Protein AF-A0A8C8DKQ1-F1 (afdb_monomer_lite)

Radius of gyration: 28.44 Å; chains: 1; bounding box: 78×58×71 Å

Foldseek 3Di:
DQDQDAADDQCNCPPVQVEAEDADANYQHADYDANSCVNPLNYAYYHDAHYAHAEADANNCPSVLNHAEDHHAHYAHAYYDANSCPNVLNHQEDAPEHYAHADDDPRNCPNPPNHQYYHHYNYNYPDHDPVVCVVHVVVVVVVVVVVVVVVVVVVVVVVVVVVVVVVVVVVVVVVVVDDDDPDDDPPPPAADADPPLPCLVPPPLQVVLVVCVQQLLLLSSLSSLSSVCNVPVLPLVSLLSNLLSCVLLQNLPNNLNSLVSSCVNPVLPLSSLLSNLLSCLVVVVLQVSLVSLLSSLCSDPLNVVVVVVVCVPNDDPPPPPDPDDDDPDDDVPDSLVVSLVSLVVSCVVPVPDDDLSSLSSNLSSCSSVVVLVSSLVSLVSSCVVVVLPLVSLQSNLLSCVSNVNLVVSLVSLVSSCVSRVSRLSSLQSNLVSCVSVLVLLSSLVSLLVSQVSNCPPDDPPDDDDDRNVSSLSSNLVSCVSVVNVVVNVCSVVVVSVVSCVVSVHDD

Organism: NCBI:txid183150

pLDDT: mean 81.91, std 19.39, range [27.23, 98.62]

InterPro domains:
  IPR001611 Leucine-rich repeat [PF13855] (41-101)
  IPR003591 Leucine-rich repeat, typical subtype [SM00369] (16-39)
  IPR003591 Leucine-rich repeat, typical subtype [SM00369] (40-63)
  IPR003591 Leucine-rich repeat, typical subtype [SM00369] (64-87)
  IPR003591 Leucine-rich repeat, typical subtype [SM00369] (88-111)
  IPR003591 Leucine-rich repeat, typical subtype [SM00369] (112-135)
  IPR011990 Tetratricopeptide-like helical domain superfamily [G3DSA:1.25.40.10] (190-507)
  IPR011990 Tetratricopeptide-like helical domain superfamily [SSF48452] (186-505)
  IPR019734 Tetratricopeptide repeat [PF13181] (237-269)
  IPR019734 Tetratricopeptide repeat [PS50005] (236-269)
  IPR019734 Tetratricopeptide repeat [PS50005] (356-389)
  IPR019734 Tetratricopeptide repeat [PS50005] (390-423)
  IPR019734 Tetratricopeptide repeat [SM00028] (236-269)
  IPR019734 Tetratricopeptide repeat [SM00028] (270-303)
  IPR019734 Tetratricopeptide repeat [SM00028] (356-389)
  IPR019734 Tetratricopeptide repeat [SM00028] (390-423)
  IPR019734 Tetratricopeptide repeat [SM00028] (424-457)
  IPR024111 PEX5/PEX5L [PTHR10130] (140-503)
  IPR032675 Leucine-rich repeat domain superfamily [G3DSA:3.80.10.10] (1-183)

Secondary structure (DSSP, 8-state):
---------TTTTTT-TT--EEE--S-------TTTTTT-TT--EEE--SS---EE-TTTTTT-TT--EEE--SS---EE-TTTTTT-TT--EEE--SS--S---GGGGTT-TT--EEE--SS--S---HHHHHH-THHHHHHHHHHHHHHHHHHHHHHHHHHHHHHHHHHHHTTTT----S---TT-------TT-TTTT-TTHHHHHHHHHHHT-HHHHHHHHHHHHHH-TT-HHHHHHHHHHHHHTT-HHHHHHHHHHHHHH-TT-HHHHHHHHHHHHHTT-HHHHHHHHHHHHHH-TTTHHHHHTTHHHH--TT----S----S-S----HHHHHHHHHHHHHHHTTTS--HHHHHHHHHHHHHHT-HHHHHHHHHHHHHH-TT-HHHHHHHHHHHHHTT-HHHHHHHHHHHHHH-TT-HHHHHHHHHHHHHTT-HHHHHHHHHHHHHHHHTT--TT-------HHHHHHHHHHHHTTT-HHHHHHHHHT-HHHHHHHTT---

Sequence (507 aa):
MNTNTTFLEVGAFEGLVNLISIEISNNPLSSIPVGVFADVSNLETLILKFNKLSGLQNGLFEGLGKLRDLQLHENKIQVIEDQVFQGLDNLEKLSLAKNNLTFVSTDWFSDLKKLKVLRIYDNQLTTIPEDLLKNFPNLEEFERAKAAVESDTEFWDKMQAEWEELARRNWLTENEQAQIPSSVSPHEKGYYFHTDNPYKDFPNAFEEGLKKSREGDLPNAVLLLEAAVLQDPNDSEAWQVLGTTQAENENEQAAIVSLQRCLELHPNNLLALMALAVSLTNTGMRHDACEALLRWLRHNPKYKNLLKSKAHLVGSPNSQRRMSCVPMGRHDSSLLPEVKELFLEAVQQNSDNVDPDLQTGLGVLYNLSGEFNKAVEAFNTALSVRPEDYLLWNRLGATLANGDRSEEAVEAYTRALELHPGFIRSRYNLGISCINLGAHREAASNFLTALSLQRKSQSHQQSHQVMSGNIWAALRIALSMMDQPELFQAANIGDLDLLMRAFNLDI

Structure (mmCIF, N/CA/C/O backbone):
data_AF-A0A8C8DKQ1-F1
#
_entry.id   AF-A0A8C8DKQ1-F1
#
loop_
_atom_site.group_PDB
_atom_site.id
_atom_site.type_symbol
_atom_site.label_atom_id
_atom_site.label_alt_id
_atom_site.label_comp_id
_atom_site.label_asym_id
_atom_site.label_entity_id
_atom_site.label_seq_id
_atom_site.pdbx_PDB_ins_code
_atom_site.Cartn_x
_atom_site.Cartn_y
_atom_site.Cartn_z
_atom_site.occupancy
_atom_site.B_iso_or_equiv
_atom_site.auth_seq_id
_atom_site.auth_comp_id
_atom_site.auth_asym_id
_atom_site.auth_atom_id
_atom_site.pdbx_PDB_model_num
ATOM 1 N N . MET A 1 1 ? -25.197 15.905 9.803 1.00 37.75 1 MET A N 1
ATOM 2 C CA . MET A 1 1 ? -25.155 16.993 8.799 1.00 37.75 1 MET A CA 1
ATOM 3 C C . MET A 1 1 ? -23.981 17.889 9.159 1.00 37.75 1 MET A C 1
ATOM 5 O O . MET A 1 1 ? -23.928 18.307 10.305 1.00 37.75 1 MET A O 1
ATOM 9 N N . ASN A 1 2 ? -23.044 18.147 8.241 1.00 48.12 2 ASN A N 1
ATOM 10 C CA . ASN A 1 2 ? -21.960 19.108 8.479 1.00 48.12 2 ASN A CA 1
ATOM 11 C C . ASN A 1 2 ? -22.524 20.519 8.340 1.00 48.12 2 ASN A C 1
ATOM 13 O O . ASN A 1 2 ? -22.577 21.080 7.246 1.00 48.12 2 ASN A O 1
ATOM 17 N N . THR A 1 3 ? -23.016 21.064 9.442 1.00 57.09 3 THR A N 1
ATOM 18 C CA . THR A 1 3 ? -23.291 22.493 9.538 1.00 57.09 3 THR A CA 1
ATOM 19 C C . THR A 1 3 ? -21.965 23.213 9.816 1.00 57.09 3 THR A C 1
ATOM 21 O O . THR A 1 3 ? -21.031 22.621 10.342 1.00 57.09 3 THR A O 1
ATOM 24 N N . ASN A 1 4 ? -21.813 24.469 9.400 1.00 76.94 4 ASN A N 1
ATOM 25 C CA . ASN A 1 4 ? -20.627 25.270 9.736 1.00 76.94 4 ASN A CA 1
ATOM 26 C C . ASN A 1 4 ? -20.908 26.114 10.993 1.00 76.94 4 ASN A C 1
ATOM 28 O O . ASN A 1 4 ? -20.607 27.305 11.034 1.00 76.94 4 ASN A O 1
ATOM 32 N N . THR A 1 5 ? -21.596 25.526 11.976 1.00 78.75 5 THR A N 1
ATOM 33 C CA . THR A 1 5 ? -22.130 26.230 13.146 1.00 78.75 5 THR A CA 1
ATOM 34 C C . THR A 1 5 ? -20.998 26.536 14.116 1.00 78.75 5 THR A C 1
ATOM 36 O O . THR A 1 5 ? -20.375 25.638 14.674 1.00 78.75 5 THR A O 1
ATOM 39 N N . THR A 1 6 ? -20.716 27.820 14.320 1.00 84.69 6 THR A N 1
ATOM 40 C CA . THR A 1 6 ? -19.614 28.289 15.176 1.00 84.69 6 THR A CA 1
ATOM 41 C C . THR A 1 6 ? -20.057 28.674 16.588 1.00 84.69 6 THR A C 1
ATOM 43 O O . THR A 1 6 ? -19.204 28.845 17.453 1.00 84.69 6 THR A O 1
ATOM 46 N N . PHE A 1 7 ? -21.360 28.850 16.826 1.00 87.12 7 PHE A N 1
ATOM 47 C CA . PHE A 1 7 ? -21.929 29.322 18.094 1.00 87.12 7 PHE A CA 1
ATOM 48 C C . PHE A 1 7 ? -23.382 28.843 18.259 1.00 87.12 7 PHE A C 1
ATOM 50 O O . PHE A 1 7 ? -24.074 28.636 17.262 1.00 87.12 7 PHE A O 1
ATOM 57 N N . LEU A 1 8 ? -23.835 28.690 19.508 1.00 88.88 8 LEU A N 1
ATOM 58 C CA . LEU A 1 8 ? -25.223 28.394 19.877 1.00 88.88 8 LEU A CA 1
ATOM 59 C C . LEU A 1 8 ? -25.785 29.549 20.706 1.00 88.88 8 LEU A C 1
ATOM 61 O O . LEU A 1 8 ? -25.181 29.930 21.703 1.00 88.88 8 LEU A O 1
ATOM 65 N N . GLU A 1 9 ? -26.939 30.084 20.317 1.00 87.38 9 GLU A N 1
ATOM 66 C CA . GLU A 1 9 ? -27.619 31.138 21.073 1.00 87.38 9 GLU A CA 1
ATOM 67 C C . GLU A 1 9 ? -28.253 30.587 22.358 1.00 87.38 9 GLU A C 1
ATOM 69 O O . GLU A 1 9 ? -28.801 29.484 22.379 1.00 87.38 9 GLU A O 1
ATOM 74 N N . VAL A 1 10 ? -28.210 31.370 23.441 1.00 86.94 10 VAL A N 1
ATOM 75 C CA . VAL A 1 10 ? -28.996 31.073 24.648 1.00 86.94 10 VAL A CA 1
ATOM 76 C C . VAL A 1 10 ? -30.474 31.107 24.258 1.00 86.94 10 VAL A C 1
ATOM 78 O O . VAL A 1 10 ? -30.926 32.089 23.677 1.00 86.94 10 VAL A O 1
ATOM 81 N N . GLY A 1 11 ? -31.205 30.026 24.537 1.00 85.31 11 GLY A N 1
ATOM 82 C CA . GLY A 1 11 ? -32.588 29.851 24.080 1.00 85.31 11 GLY A CA 1
ATOM 83 C C . GLY A 1 11 ? -32.738 29.135 22.730 1.00 85.31 11 GLY A C 1
ATOM 84 O O . GLY A 1 11 ? -33.858 28.955 22.267 1.00 85.31 11 GLY A O 1
ATOM 85 N N . ALA A 1 12 ? -31.656 28.638 22.110 1.00 88.56 12 ALA A N 1
ATOM 86 C CA . ALA A 1 12 ? -31.738 27.872 20.855 1.00 88.56 12 ALA A CA 1
ATOM 87 C C . ALA A 1 12 ? -32.673 26.642 20.922 1.00 88.56 12 ALA A C 1
ATOM 89 O O . ALA A 1 12 ? -33.146 26.172 19.887 1.00 88.56 12 ALA A O 1
ATOM 90 N N . PHE A 1 13 ? -32.944 26.132 22.127 1.00 91.06 13 PHE A N 1
ATOM 91 C CA . PHE A 1 13 ? -33.862 25.020 22.380 1.00 91.06 13 PHE A CA 1
ATOM 92 C C . PHE A 1 13 ? -35.066 25.408 23.260 1.00 91.06 13 PHE A C 1
ATOM 94 O O . PHE A 1 13 ? -35.722 24.528 23.820 1.00 91.06 13 PHE A O 1
ATOM 101 N N . GLU A 1 14 ? -35.356 26.706 23.395 1.00 90.25 14 GLU A N 1
ATOM 102 C CA . GLU A 1 14 ? -36.454 27.216 24.226 1.00 90.25 14 GLU A CA 1
ATOM 103 C C . GLU A 1 14 ? -37.801 26.609 23.801 1.00 90.25 14 GLU A C 1
ATOM 105 O O . GLU A 1 14 ? -38.122 26.496 22.613 1.00 90.25 14 GLU A O 1
ATOM 110 N N . GLY A 1 15 ? -38.587 26.156 24.778 1.00 86.31 15 GLY A N 1
ATOM 111 C CA . GLY A 1 15 ? -39.894 25.533 24.550 1.00 86.31 15 GLY A CA 1
ATOM 112 C C . GLY A 1 15 ? -39.880 24.130 23.920 1.00 86.31 15 GLY A C 1
ATOM 113 O O . GLY A 1 15 ? -40.945 23.520 23.783 1.00 86.31 15 GLY A O 1
ATOM 114 N N . LEU A 1 16 ? -38.718 23.556 23.582 1.00 89.50 16 LEU A N 1
ATOM 115 C CA . LEU A 1 16 ? -38.604 22.217 22.981 1.00 89.50 16 LEU A CA 1
ATOM 116 C C . LEU A 1 16 ? -38.654 21.085 24.023 1.00 89.50 16 LEU A C 1
ATOM 118 O O . LEU A 1 16 ? -37.882 20.127 23.983 1.00 89.50 16 LEU A O 1
ATOM 122 N N . VAL A 1 17 ? -39.627 21.156 24.931 1.00 89.94 17 VAL A N 1
ATOM 123 C CA . VAL A 1 17 ? -39.747 20.300 26.125 1.00 89.94 17 VAL A CA 1
ATOM 124 C C . VAL A 1 17 ? -39.862 18.799 25.838 1.00 89.94 17 VAL A C 1
ATOM 126 O O . VAL A 1 17 ? -39.659 17.996 26.739 1.00 89.94 17 VAL A O 1
ATOM 129 N N . ASN A 1 18 ? -40.192 18.395 24.608 1.00 91.00 18 ASN A N 1
ATOM 130 C CA . ASN A 1 18 ? -40.332 16.988 24.209 1.00 91.00 18 ASN A CA 1
ATOM 131 C C . ASN A 1 18 ? -39.084 16.418 23.512 1.00 91.00 18 ASN A C 1
ATOM 133 O O . ASN A 1 18 ? -39.130 15.283 23.037 1.00 91.00 18 ASN A O 1
ATOM 137 N N . LEU A 1 19 ? -37.992 17.182 23.396 1.00 92.94 19 LEU A N 1
ATOM 138 C CA . LEU A 1 19 ? -36.755 16.677 22.802 1.00 92.94 19 LEU A CA 1
ATOM 139 C C . LEU A 1 19 ? -36.144 15.563 23.657 1.00 92.94 19 LEU A C 1
ATOM 141 O O . LEU A 1 19 ? -35.965 15.716 24.860 1.00 92.94 19 LEU A O 1
ATOM 145 N N . ILE A 1 20 ? -35.799 14.458 22.991 1.00 95.12 20 ILE A N 1
ATOM 146 C CA . ILE A 1 20 ? -35.188 13.265 23.602 1.00 95.12 20 ILE A CA 1
ATOM 147 C C . ILE A 1 20 ? -33.710 13.147 23.215 1.00 95.12 20 ILE A C 1
ATOM 149 O O . ILE A 1 20 ? -32.901 12.672 24.006 1.00 95.12 20 ILE A O 1
ATOM 153 N N . SER A 1 21 ? -33.331 13.605 22.019 1.00 95.25 21 SER A N 1
ATOM 154 C CA . SER A 1 21 ? -31.956 13.523 21.530 1.00 95.25 21 SER A CA 1
ATOM 155 C C . SER A 1 21 ? -31.550 14.798 20.805 1.00 95.25 21 SER A C 1
ATOM 157 O O . SER A 1 21 ? -32.297 15.295 19.962 1.00 95.25 21 SER A O 1
ATOM 159 N N . ILE A 1 22 ? -30.347 15.287 21.096 1.00 94.75 22 ILE A N 1
ATOM 160 C CA . ILE A 1 22 ? -29.702 16.402 20.401 1.00 94.75 22 ILE A CA 1
ATOM 161 C C . ILE A 1 22 ? -28.334 15.918 19.923 1.00 94.75 22 ILE A C 1
ATOM 163 O O . ILE A 1 22 ? -27.538 15.416 20.715 1.00 94.75 22 ILE A O 1
ATOM 167 N N . GLU A 1 23 ? -28.058 16.082 18.630 1.00 92.81 23 GLU A N 1
ATOM 168 C CA . GLU A 1 23 ? -26.741 15.829 18.047 1.00 92.81 23 GLU A CA 1
ATOM 169 C C . GLU A 1 23 ? -26.230 17.077 17.323 1.00 92.81 23 GLU A C 1
ATOM 171 O O . GLU A 1 23 ? -26.836 17.552 16.362 1.00 92.81 23 GLU A O 1
ATOM 176 N N . ILE A 1 24 ? -25.084 17.580 17.776 1.00 90.19 24 ILE A N 1
ATOM 177 C CA . ILE A 1 24 ? -24.350 18.699 17.187 1.00 90.19 24 ILE A CA 1
ATOM 178 C C . ILE A 1 24 ? -22.909 18.223 16.991 1.00 90.19 24 ILE A C 1
ATOM 180 O O . ILE A 1 24 ? -22.025 18.533 17.783 1.00 90.19 24 ILE A O 1
ATOM 184 N N . SER A 1 25 ? -22.689 17.422 15.947 1.00 89.31 25 SER A N 1
ATOM 185 C CA . SER A 1 25 ? -21.385 16.825 15.622 1.00 89.31 25 SER A CA 1
ATOM 186 C C . SER A 1 25 ? -20.724 17.511 14.424 1.00 89.31 25 SER A C 1
ATOM 188 O O . SER A 1 25 ? -21.433 18.032 13.564 1.00 89.31 25 SER A O 1
ATOM 190 N N . ASN A 1 26 ? -19.394 17.450 14.303 1.00 87.25 26 ASN A N 1
ATOM 191 C CA . ASN A 1 26 ? -18.634 17.946 13.137 1.00 87.25 26 ASN A CA 1
ATOM 192 C C . ASN A 1 26 ? -18.815 19.448 12.860 1.00 87.25 26 ASN A C 1
ATOM 194 O O . ASN A 1 26 ? -19.015 19.865 11.717 1.00 87.25 26 ASN A O 1
ATOM 198 N N . ASN A 1 27 ? -18.760 20.265 13.909 1.00 88.25 27 ASN A N 1
ATOM 199 C CA . ASN A 1 27 ? -18.886 21.716 13.815 1.00 88.25 27 ASN A CA 1
ATOM 200 C C . ASN A 1 27 ? -17.665 22.407 14.458 1.00 88.25 27 ASN A C 1
ATOM 202 O O . ASN A 1 27 ? -17.021 21.861 15.347 1.00 88.25 27 ASN A O 1
ATOM 206 N N . PRO A 1 28 ? -17.289 23.627 14.048 1.00 89.06 28 PRO A N 1
ATOM 207 C CA . PRO A 1 28 ? -16.182 24.360 14.669 1.00 89.06 28 PRO A CA 1
ATOM 208 C C . PRO A 1 28 ? -16.562 25.031 16.010 1.00 89.06 28 PRO A C 1
ATOM 210 O O . PRO A 1 28 ? -16.029 26.098 16.315 1.00 89.06 28 PRO A O 1
ATOM 213 N N . LEU A 1 29 ? -17.464 24.443 16.806 1.00 92.25 29 LEU A N 1
ATOM 214 C CA . LEU A 1 29 ? -17.984 25.041 18.041 1.00 92.25 29 LEU A CA 1
ATOM 215 C C . LEU A 1 29 ? -16.913 25.065 19.140 1.00 92.25 29 LEU A C 1
ATOM 217 O O . LEU A 1 29 ? -16.405 24.014 19.523 1.00 92.25 29 LEU A O 1
ATOM 221 N N . SER A 1 30 ? -16.566 26.251 19.647 1.00 91.69 30 SER A N 1
ATOM 222 C CA . SER A 1 30 ? -15.499 26.427 20.649 1.00 91.69 30 SER A CA 1
ATOM 223 C C . SER A 1 30 ? -15.983 26.459 22.099 1.00 91.69 30 SER A C 1
ATOM 225 O O . SER A 1 30 ? -15.210 26.189 23.016 1.00 91.69 30 SER A O 1
ATOM 227 N N . SER A 1 31 ? -17.250 26.798 22.320 1.00 91.88 31 SER A N 1
ATOM 228 C CA . SER A 1 31 ? -17.876 26.855 23.641 1.00 91.88 31 SER A CA 1
ATOM 229 C C . SER A 1 31 ? -19.387 26.678 23.526 1.00 91.88 31 SER A C 1
ATOM 231 O O . SER A 1 31 ? -19.969 26.876 22.457 1.00 91.88 31 SER A O 1
ATOM 233 N N . ILE A 1 32 ? -20.020 26.311 24.639 1.00 93.31 32 ILE A N 1
ATOM 234 C CA . ILE A 1 32 ? -21.474 26.235 24.769 1.00 93.31 32 ILE A CA 1
ATOM 235 C C . ILE A 1 32 ? -21.874 27.159 25.919 1.00 93.31 32 ILE A C 1
ATOM 237 O O . ILE A 1 32 ? -21.304 27.025 27.004 1.00 93.31 32 ILE A O 1
ATOM 241 N N . PRO A 1 33 ? -22.802 28.105 25.710 1.00 92.75 33 PRO A N 1
ATOM 242 C CA . PRO A 1 33 ? -23.236 28.971 26.791 1.00 92.75 33 PRO A CA 1
ATOM 243 C C . PRO A 1 33 ? -24.076 28.197 27.813 1.00 92.75 33 PRO A C 1
ATOM 245 O O . PRO A 1 33 ? -24.937 27.389 27.456 1.00 92.75 33 PRO A O 1
ATOM 248 N N . VAL A 1 34 ? -23.844 28.485 29.094 1.00 93.50 34 VAL A N 1
ATOM 249 C CA . VAL A 1 34 ? -24.653 27.970 30.207 1.00 93.50 34 VAL A CA 1
ATOM 250 C C . VAL A 1 34 ? -26.121 28.361 30.009 1.00 93.50 34 VAL A C 1
ATOM 252 O O . VAL A 1 34 ? -26.429 29.467 29.564 1.00 93.50 34 VAL A O 1
ATOM 255 N N . GLY A 1 35 ? -27.031 27.432 30.310 1.00 90.88 35 GLY A N 1
ATOM 256 C CA . GLY A 1 35 ? -28.474 27.630 30.162 1.00 90.88 35 GLY A CA 1
ATOM 257 C C . GLY A 1 35 ? -29.030 27.363 28.760 1.00 90.88 35 GLY A C 1
ATOM 258 O O . GLY A 1 35 ? -30.247 27.380 28.592 1.00 90.88 35 GLY A O 1
ATOM 259 N N . VAL A 1 36 ? -28.198 27.044 27.757 1.00 94.06 36 VAL A N 1
ATOM 260 C CA . VAL A 1 36 ? -28.697 26.696 26.409 1.00 94.06 36 VAL A CA 1
ATOM 261 C C . VAL A 1 36 ? -29.655 25.495 26.422 1.00 94.06 36 VAL A C 1
ATOM 263 O O . VAL A 1 36 ? -30.541 25.409 25.578 1.00 94.06 36 VAL A O 1
ATOM 266 N N . PHE A 1 37 ? -29.508 24.595 27.399 1.00 93.75 37 PHE A N 1
ATOM 267 C CA . PHE A 1 37 ? -30.311 23.380 27.547 1.00 93.75 37 PHE A CA 1
ATOM 268 C C . PHE A 1 37 ? -31.402 23.469 28.634 1.00 93.75 37 PHE A C 1
ATOM 270 O O . PHE A 1 37 ? -31.993 22.446 28.973 1.00 93.75 37 PHE A O 1
ATOM 277 N N . ALA A 1 38 ? -31.698 24.658 29.174 1.00 88.50 38 ALA A N 1
ATOM 278 C CA . ALA A 1 38 ? -32.575 24.809 30.344 1.00 88.50 38 ALA A CA 1
ATOM 279 C C . ALA A 1 38 ? -33.992 24.218 30.160 1.00 88.50 38 ALA A C 1
ATOM 281 O O . ALA A 1 38 ? -34.545 23.631 31.089 1.00 88.50 38 ALA A O 1
ATOM 282 N N . ASP A 1 39 ? -34.558 24.307 28.951 1.00 89.06 39 ASP A N 1
ATOM 283 C CA . ASP A 1 39 ? -35.937 23.879 28.666 1.00 89.06 39 ASP A CA 1
ATOM 284 C C . ASP A 1 39 ? -36.068 22.427 28.171 1.00 89.06 39 ASP A C 1
ATOM 286 O O . ASP A 1 39 ? -37.181 21.908 28.037 1.00 89.06 39 ASP A O 1
ATOM 290 N N . VAL A 1 40 ? -34.957 21.725 27.925 1.00 93.75 40 VAL A N 1
ATOM 291 C CA . VAL A 1 40 ? -34.955 20.354 27.374 1.00 93.75 40 VAL A CA 1
ATOM 292 C C . VAL A 1 40 ? -34.790 19.290 28.463 1.00 93.75 40 VAL A C 1
ATOM 294 O O . VAL A 1 40 ? -34.020 18.343 28.342 1.00 93.75 40 VAL A O 1
ATOM 297 N N . SER A 1 41 ? -35.572 19.401 29.536 1.00 92.06 41 SER A N 1
ATOM 298 C CA . SER A 1 41 ? -35.520 18.489 30.698 1.00 92.06 41 SER A CA 1
ATOM 299 C C . SER A 1 41 ? -35.853 17.012 30.400 1.00 92.06 41 SER A C 1
ATOM 301 O O . SER A 1 41 ? -35.575 16.134 31.220 1.00 92.06 41 SER A O 1
ATOM 303 N N . ASN A 1 42 ? -36.443 16.712 29.234 1.00 94.62 42 ASN A N 1
ATOM 304 C CA . ASN A 1 42 ? -36.722 15.344 28.778 1.00 94.62 42 ASN A CA 1
ATOM 305 C C . ASN A 1 42 ? -35.594 14.703 27.954 1.00 94.62 42 ASN A C 1
ATOM 307 O O . ASN A 1 42 ? -35.753 13.565 27.510 1.00 94.62 42 ASN A O 1
ATOM 311 N N . LEU A 1 43 ? -34.473 15.401 27.767 1.00 96.88 43 LEU A N 1
ATOM 312 C CA . LEU A 1 43 ? -33.367 14.921 26.952 1.00 96.88 43 LEU A CA 1
ATOM 313 C C . LEU A 1 43 ? -32.730 13.664 27.563 1.00 96.88 43 LEU A C 1
ATOM 315 O O . LEU A 1 43 ? -32.321 13.660 28.722 1.00 96.88 43 LEU A O 1
ATOM 319 N N . GLU A 1 44 ? -32.618 12.605 26.765 1.00 97.38 44 GLU A N 1
ATOM 320 C CA . GLU A 1 44 ? -31.964 11.344 27.127 1.00 97.38 44 GLU A CA 1
ATOM 321 C C . GLU A 1 44 ? -30.590 11.191 26.458 1.00 97.38 44 GLU A C 1
ATOM 323 O O . GLU A 1 44 ? -29.735 10.468 26.970 1.00 97.38 44 GLU A O 1
ATOM 328 N N . THR A 1 45 ? -30.345 11.856 25.327 1.00 97.19 45 THR A N 1
ATOM 329 C CA . THR A 1 45 ? -29.083 11.758 24.576 1.00 97.19 45 THR A CA 1
ATOM 330 C C . THR A 1 45 ? -28.592 13.127 24.116 1.00 97.19 45 THR A C 1
ATOM 332 O O . THR A 1 45 ? -29.321 13.878 23.467 1.00 97.19 45 THR A O 1
ATOM 335 N N . LEU A 1 46 ? -27.334 13.440 24.421 1.00 97.38 46 LEU A N 1
ATOM 336 C CA . LEU A 1 46 ? -26.663 14.665 23.998 1.00 97.38 46 LEU A CA 1
ATOM 337 C C . LEU A 1 46 ? -25.306 14.324 23.381 1.00 97.38 46 LEU A C 1
ATOM 339 O O . LEU A 1 46 ? -24.387 13.863 24.059 1.00 97.38 46 LEU A O 1
ATOM 343 N N . ILE A 1 47 ? -25.181 14.564 22.080 1.00 94.50 47 ILE A N 1
ATOM 344 C CA . ILE A 1 47 ? -23.982 14.268 21.298 1.00 94.50 47 ILE A CA 1
ATOM 345 C C . ILE A 1 47 ? -23.372 15.582 20.810 1.00 94.50 47 ILE A C 1
ATOM 347 O O . ILE A 1 47 ? -23.987 16.321 20.046 1.00 94.50 47 ILE A O 1
ATOM 351 N N . LEU A 1 48 ? -22.145 15.855 21.242 1.00 94.19 48 LEU A N 1
ATOM 352 C CA . LEU A 1 48 ? -21.372 17.074 20.984 1.00 94.19 48 LEU A CA 1
ATOM 353 C C . LEU A 1 48 ? -19.960 16.745 20.452 1.00 94.19 48 LEU A C 1
ATOM 355 O O . LEU A 1 48 ? -19.010 17.508 20.645 1.00 94.19 48 LEU A O 1
ATOM 359 N N . LYS A 1 49 ? -19.799 15.589 19.799 1.00 91.75 49 LYS A N 1
ATOM 360 C CA . LYS A 1 49 ? -18.508 15.064 19.318 1.00 91.75 49 LYS A CA 1
ATOM 361 C C . LYS A 1 49 ? -17.962 15.789 18.084 1.00 91.75 49 LYS A C 1
ATOM 363 O O . LYS A 1 49 ? -18.728 16.365 17.317 1.00 91.75 49 LYS A O 1
ATOM 368 N N . PHE A 1 50 ? -16.655 15.698 17.834 1.00 87.50 50 PHE A N 1
ATOM 369 C CA . PHE A 1 50 ? -16.004 16.342 16.679 1.00 87.50 50 PHE A CA 1
ATOM 370 C C . PHE A 1 50 ? -16.265 17.858 16.631 1.00 87.50 50 PHE A C 1
ATOM 372 O O . PHE A 1 50 ? -16.659 18.409 15.599 1.00 87.50 50 PHE A O 1
ATOM 379 N N . ASN A 1 51 ? -16.086 18.526 17.774 1.00 91.88 51 ASN A N 1
ATOM 380 C CA . ASN A 1 51 ? -16.148 19.983 17.889 1.00 91.88 51 ASN A CA 1
ATOM 381 C C . ASN A 1 51 ? -14.791 20.557 18.335 1.00 91.88 51 ASN A C 1
ATOM 383 O O . ASN A 1 51 ? -13.752 19.901 18.263 1.00 91.88 51 ASN A O 1
ATOM 387 N N . LYS A 1 52 ? -14.759 21.830 18.736 1.00 93.88 52 LYS A N 1
ATOM 388 C CA . LYS A 1 52 ? -13.559 22.522 19.225 1.00 93.88 52 LYS A CA 1
ATOM 389 C C . LYS A 1 52 ? -13.733 23.019 20.663 1.00 93.88 52 LYS A C 1
ATOM 391 O O . LYS A 1 52 ? -13.079 23.994 21.032 1.00 93.88 52 LYS A O 1
ATOM 396 N N . LEU A 1 53 ? -14.603 22.382 21.452 1.00 95.88 53 LEU A N 1
ATOM 397 C CA . LEU A 1 53 ? -14.914 22.807 22.818 1.00 95.88 53 LEU A CA 1
ATOM 398 C C . LEU A 1 53 ? -13.646 22.803 23.666 1.00 95.88 53 LEU A C 1
ATOM 400 O O . LEU A 1 53 ? -12.960 21.788 23.702 1.00 95.88 53 LEU A O 1
ATOM 404 N N . SER A 1 54 ? -13.329 23.920 24.324 1.00 93.56 54 SER A N 1
ATOM 405 C CA . SER A 1 54 ? -12.104 24.056 25.127 1.00 93.56 54 SER A CA 1
ATOM 406 C C . SER A 1 54 ? -12.311 23.843 26.627 1.00 93.56 54 SER A C 1
ATOM 408 O O . SER A 1 54 ? -11.356 23.542 27.343 1.00 93.56 54 SER A O 1
ATOM 410 N N . GLY A 1 55 ? -13.542 23.978 27.117 1.00 94.12 55 GLY A N 1
ATOM 411 C CA . GLY A 1 55 ? -13.862 23.774 28.524 1.00 94.12 55 GLY A CA 1
ATOM 412 C C . GLY A 1 55 ? -15.353 23.600 28.780 1.00 94.12 55 GLY A C 1
ATOM 413 O O . GLY A 1 55 ? -16.173 23.946 27.925 1.00 94.12 55 GLY A O 1
ATOM 414 N N . LEU A 1 56 ? -15.685 23.058 29.950 1.00 95.75 56 LEU A N 1
ATOM 415 C CA . LEU A 1 56 ? -17.057 22.855 30.417 1.00 95.75 56 LEU A CA 1
ATOM 416 C C . LEU A 1 56 ? -17.273 23.652 31.707 1.00 95.75 56 LEU A C 1
ATOM 418 O O . LEU A 1 56 ? -16.537 23.467 32.675 1.00 95.75 56 LEU A O 1
ATOM 422 N N . GLN A 1 57 ? -18.267 24.538 31.692 1.00 94.06 57 GLN A N 1
ATOM 423 C CA . GLN A 1 57 ? -18.592 25.439 32.801 1.00 94.06 57 GLN A CA 1
ATOM 424 C C . GLN A 1 57 ? -19.638 24.825 33.731 1.00 94.06 57 GLN A C 1
ATOM 426 O O . GLN A 1 57 ? -20.504 24.074 33.276 1.00 94.06 57 GLN A O 1
ATOM 431 N N . ASN A 1 58 ? -19.603 25.186 35.011 1.00 93.19 58 ASN A N 1
ATOM 432 C CA . ASN A 1 58 ? -20.628 24.789 35.967 1.00 93.19 58 ASN A CA 1
ATOM 433 C C . ASN A 1 58 ? -22.024 25.270 35.512 1.00 93.19 58 ASN A C 1
ATOM 435 O O . ASN A 1 58 ? -22.176 26.356 34.951 1.00 93.19 58 ASN A O 1
ATOM 439 N N . GLY A 1 59 ? -23.044 24.437 35.718 1.00 91.50 59 GLY A N 1
ATOM 440 C CA . GLY A 1 59 ? -24.421 24.690 35.281 1.00 91.50 59 GLY A CA 1
ATOM 441 C C . GLY A 1 59 ? -24.692 24.418 33.795 1.00 91.50 59 GLY A C 1
ATOM 442 O O . GLY A 1 59 ? -25.831 24.542 33.348 1.00 91.50 59 GLY A O 1
ATOM 443 N N . LEU A 1 60 ? -23.692 24.010 33.001 1.00 94.69 60 LEU A N 1
ATOM 444 C CA . LEU A 1 60 ? -23.877 23.751 31.566 1.00 94.69 60 LEU A CA 1
ATOM 445 C C . LEU A 1 60 ? -24.951 22.687 31.274 1.00 94.69 60 LEU A C 1
ATOM 447 O O . LEU A 1 60 ? -25.704 22.822 30.310 1.00 94.69 60 LEU A O 1
ATOM 451 N N . PHE A 1 61 ? -25.025 21.647 32.103 1.00 95.31 61 PHE A N 1
ATOM 452 C CA . PHE A 1 61 ? -25.980 20.542 31.967 1.00 95.31 61 PHE A CA 1
ATOM 453 C C . PHE A 1 61 ? -27.110 20.601 33.008 1.00 95.31 61 PHE A C 1
ATOM 455 O O . PHE A 1 61 ? -27.778 19.596 33.262 1.00 95.31 61 PHE A O 1
ATOM 462 N N . GLU A 1 62 ? -27.329 21.767 33.621 1.00 92.44 62 GLU A N 1
ATOM 463 C CA . GLU A 1 62 ? -28.366 21.950 34.634 1.00 92.44 62 GLU A CA 1
ATOM 464 C C . GLU A 1 62 ? -29.760 21.629 34.066 1.00 92.44 62 GLU A C 1
ATOM 466 O O . GLU A 1 62 ? -30.100 21.989 32.939 1.00 92.44 62 GLU A O 1
ATOM 471 N N . GLY A 1 63 ? -30.571 20.906 34.844 1.00 89.94 63 GLY A N 1
ATOM 472 C CA . GLY A 1 63 ? -31.922 20.496 34.448 1.00 89.94 63 GLY A CA 1
ATOM 473 C C . GLY A 1 63 ? -32.000 19.216 33.603 1.00 89.94 63 GLY A C 1
ATOM 474 O O . GLY A 1 63 ? -33.097 18.684 33.419 1.00 89.94 63 GLY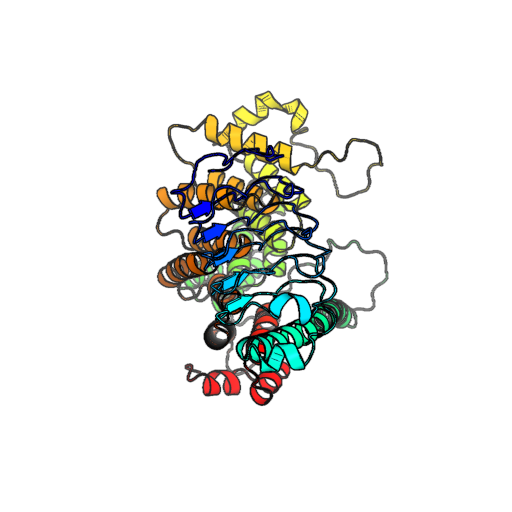 A O 1
ATOM 475 N N . LEU A 1 64 ? -30.870 18.649 33.159 1.00 94.94 64 LEU A N 1
ATOM 476 C CA . LEU A 1 64 ? -30.821 17.435 32.327 1.00 94.94 64 LEU A CA 1
ATOM 477 C C . LEU A 1 64 ? -30.880 16.123 33.130 1.00 94.94 64 LEU A C 1
ATOM 479 O O . LEU A 1 64 ? -30.201 15.145 32.821 1.00 94.94 64 LEU A O 1
ATOM 483 N N . GLY A 1 65 ? -31.738 16.057 34.148 1.00 92.75 65 GLY A N 1
ATOM 484 C CA . GLY A 1 65 ? -31.807 14.910 35.062 1.00 92.75 65 GLY A CA 1
ATOM 485 C C . GLY A 1 65 ? -32.221 13.578 34.416 1.00 92.75 65 GLY A C 1
ATOM 486 O O . GLY A 1 65 ? -32.066 12.531 35.041 1.00 92.75 65 GLY A O 1
ATOM 487 N N . LYS A 1 66 ? -32.749 13.577 33.182 1.00 95.88 66 LYS A N 1
ATOM 488 C CA . LYS A 1 66 ? -33.099 12.359 32.421 1.00 95.88 66 LYS A CA 1
ATOM 489 C C . LYS A 1 66 ? -32.010 11.886 31.455 1.00 95.88 66 LYS A C 1
ATOM 491 O O . LYS A 1 66 ? -32.181 10.827 30.848 1.00 95.88 66 LYS A O 1
ATOM 496 N N . LEU A 1 67 ? -30.908 12.625 31.335 1.00 97.62 67 LEU A N 1
ATOM 497 C CA . LEU A 1 67 ? -29.844 12.326 30.386 1.00 97.62 67 LEU A CA 1
ATOM 498 C C . LEU A 1 67 ? -29.203 10.971 30.697 1.00 97.62 67 LEU A C 1
ATOM 500 O O . LEU A 1 67 ? -28.880 10.685 31.847 1.00 97.62 67 LEU A O 1
ATOM 504 N N . ARG A 1 68 ? -29.025 10.138 29.666 1.00 96.50 68 ARG A N 1
ATOM 505 C CA . ARG A 1 68 ? -28.443 8.789 29.755 1.00 96.50 68 ARG A CA 1
ATOM 506 C C . ARG A 1 68 ? -27.137 8.652 28.984 1.00 96.50 68 ARG A C 1
ATOM 508 O O . ARG A 1 68 ? -26.281 7.882 29.412 1.00 96.50 68 ARG A O 1
ATOM 515 N N . ASP A 1 69 ? -26.978 9.367 27.873 1.00 96.06 69 ASP A N 1
ATOM 516 C CA . ASP A 1 69 ? -25.782 9.311 27.026 1.00 96.06 69 ASP A CA 1
ATOM 517 C C . ASP A 1 69 ? -25.279 10.724 26.714 1.00 96.06 69 ASP A C 1
ATOM 519 O O . ASP A 1 69 ? -25.994 11.524 26.103 1.00 96.06 69 ASP A O 1
ATOM 523 N N . LEU A 1 70 ? -24.056 11.023 27.155 1.00 97.62 70 LEU A N 1
ATOM 524 C CA . LEU A 1 70 ? -23.362 12.282 26.910 1.00 97.62 70 LEU A CA 1
ATOM 525 C C . LEU A 1 70 ? -22.041 12.019 26.179 1.00 97.62 70 LEU A C 1
ATOM 527 O O . LEU A 1 70 ? -21.097 11.449 26.737 1.00 97.62 70 LEU A O 1
ATOM 531 N N . GLN A 1 71 ? -21.956 12.472 24.927 1.00 95.12 71 GLN A N 1
ATOM 532 C CA . GLN A 1 71 ? -20.786 12.269 24.068 1.00 95.12 71 GLN A CA 1
ATOM 533 C C . GLN A 1 71 ? -20.074 13.588 23.782 1.00 95.12 71 GLN A C 1
ATOM 535 O O . GLN A 1 71 ? -20.556 14.411 23.012 1.00 95.12 71 GLN A O 1
ATOM 540 N N . LEU A 1 72 ? -18.893 13.759 24.368 1.00 96.62 72 LEU A N 1
ATOM 541 C CA . LEU A 1 72 ? -18.031 14.940 24.256 1.00 96.62 72 LEU A CA 1
ATOM 542 C C . LEU A 1 72 ? -16.662 14.600 23.641 1.00 96.62 72 LEU A C 1
ATOM 544 O O . LEU A 1 72 ? -15.727 15.396 23.717 1.00 96.62 72 LEU A O 1
ATOM 548 N N . HIS A 1 73 ? -16.519 13.416 23.043 1.00 90.00 73 HIS A N 1
ATOM 549 C CA . HIS A 1 73 ? -15.241 12.967 22.498 1.00 90.00 73 HIS A CA 1
ATOM 550 C C . HIS A 1 73 ? -14.818 13.744 21.243 1.00 90.00 73 HIS A C 1
ATOM 552 O O . HIS A 1 73 ? -15.667 14.337 20.576 1.00 90.00 73 HIS A O 1
ATOM 558 N N . GLU A 1 74 ? -13.528 13.699 20.893 1.00 89.12 74 GLU A N 1
ATOM 559 C CA . GLU A 1 74 ? -12.971 14.410 19.723 1.00 89.12 74 GLU A CA 1
ATOM 560 C C . GLU A 1 74 ? -13.251 15.924 19.816 1.00 89.12 74 GLU A C 1
ATOM 562 O O . GLU A 1 74 ? -13.903 16.531 18.964 1.00 89.12 74 GLU A O 1
ATOM 567 N N . ASN A 1 75 ? -12.815 16.524 20.924 1.00 94.19 75 ASN A N 1
ATOM 568 C CA . ASN A 1 75 ? -12.915 17.955 21.215 1.00 94.19 75 ASN A CA 1
ATOM 569 C C . ASN A 1 75 ? -11.547 18.484 21.687 1.00 94.19 75 ASN A C 1
ATOM 571 O O . ASN A 1 75 ? -10.518 17.838 21.504 1.00 94.19 75 ASN A O 1
ATOM 575 N N . LYS A 1 76 ? -11.493 19.695 22.253 1.00 95.62 76 LYS A N 1
ATOM 576 C CA . LYS A 1 76 ? -10.260 20.304 22.781 1.00 95.62 76 LYS A CA 1
ATOM 577 C C . LYS A 1 76 ? -10.363 20.619 24.273 1.00 95.62 76 LYS A C 1
ATOM 579 O O . LYS A 1 76 ? -9.717 21.562 24.730 1.00 95.62 76 LYS A O 1
ATOM 584 N N . ILE A 1 77 ? -11.188 19.878 25.014 1.00 96.62 77 ILE A N 1
ATOM 585 C CA . ILE A 1 77 ? -11.532 20.203 26.400 1.00 96.62 77 ILE A CA 1
ATOM 586 C C . ILE A 1 77 ? -10.276 20.049 27.251 1.00 96.62 77 ILE A C 1
ATOM 588 O O . ILE A 1 77 ? -9.697 18.969 27.308 1.00 96.62 77 ILE A O 1
ATOM 592 N N . GLN A 1 78 ? -9.854 21.142 27.878 1.00 93.38 78 GLN A N 1
ATOM 593 C CA . GLN A 1 78 ? -8.706 21.197 28.786 1.00 93.38 78 GLN A CA 1
ATOM 594 C C . GLN A 1 78 ? -9.149 21.349 30.238 1.00 93.38 78 GLN A C 1
ATOM 596 O O . GLN A 1 78 ? -8.517 20.806 31.139 1.00 93.38 78 GLN A O 1
ATOM 601 N N . VAL A 1 79 ? -10.233 22.097 30.459 1.00 91.69 79 VAL A N 1
ATOM 602 C CA . VAL A 1 79 ? -10.712 22.468 31.792 1.00 91.69 79 VAL A CA 1
ATOM 603 C C . VAL A 1 79 ? -12.168 22.057 31.946 1.00 91.69 79 VAL A C 1
ATOM 605 O O . VAL A 1 79 ? -13.020 22.430 31.139 1.00 91.69 79 VAL A O 1
ATOM 608 N N . ILE A 1 80 ? -12.447 21.303 33.003 1.00 94.69 80 ILE A N 1
ATOM 609 C CA . ILE A 1 80 ? -13.795 20.976 33.451 1.00 94.69 80 ILE A CA 1
ATOM 610 C C . ILE A 1 80 ? -13.955 21.585 34.843 1.00 94.69 80 ILE A C 1
ATOM 612 O O . ILE A 1 80 ? -13.182 21.259 35.743 1.00 94.69 80 ILE A O 1
ATOM 616 N N . GLU A 1 81 ? -14.907 22.503 34.999 1.00 92.81 81 GLU A N 1
ATOM 617 C CA . GLU A 1 81 ? -15.216 23.099 36.300 1.00 92.81 81 GLU A CA 1
ATOM 618 C C . GLU A 1 81 ? -15.873 22.077 37.238 1.00 92.81 81 GLU A C 1
ATOM 620 O O . GLU A 1 81 ? -16.574 21.155 36.807 1.00 92.81 81 GLU A O 1
ATOM 625 N N . ASP A 1 82 ? -15.662 22.257 38.542 1.00 87.56 82 ASP A N 1
ATOM 626 C CA . ASP A 1 82 ? -16.296 21.418 39.553 1.00 87.56 82 ASP A CA 1
ATOM 627 C C . ASP A 1 82 ? -17.823 21.505 39.444 1.00 87.56 82 ASP A C 1
ATOM 629 O O . ASP A 1 82 ? -18.385 22.547 39.107 1.00 87.56 82 ASP A O 1
ATOM 633 N N . GLN A 1 83 ? -18.495 20.390 39.742 1.00 89.69 83 GLN A N 1
ATOM 634 C CA . GLN A 1 83 ? -19.958 20.263 39.697 1.00 89.69 83 GLN A CA 1
ATOM 635 C C . GLN A 1 83 ? -20.593 20.398 38.302 1.00 89.69 83 GLN A C 1
ATOM 637 O O . GLN A 1 83 ? -21.815 20.397 38.196 1.00 89.69 83 GLN A O 1
ATOM 642 N N . VAL A 1 84 ? -19.822 20.400 37.206 1.00 94.19 84 VAL A N 1
ATOM 643 C CA . VAL A 1 84 ? -20.414 20.502 35.857 1.00 94.19 84 VAL A CA 1
ATOM 644 C C . VAL A 1 84 ? -21.443 19.407 35.536 1.00 94.19 84 VAL A C 1
ATOM 646 O O . VAL A 1 84 ? -22.398 19.649 34.802 1.00 94.19 84 VAL A O 1
ATOM 649 N N . PHE A 1 85 ? -21.260 18.202 36.085 1.00 94.75 85 PHE A N 1
ATOM 650 C CA . PHE A 1 85 ? -22.142 17.048 35.879 1.00 94.75 85 PHE A CA 1
ATOM 651 C C . PHE A 1 85 ? -23.144 16.861 37.029 1.00 94.75 85 PHE A C 1
ATOM 653 O O . PHE A 1 85 ? -23.773 15.806 37.138 1.00 94.75 85 PHE A O 1
ATOM 660 N N . GLN A 1 86 ? -23.287 17.863 37.899 1.00 92.50 86 GLN A N 1
ATOM 661 C CA . GLN A 1 86 ? -24.209 17.821 39.026 1.00 92.50 86 GLN A CA 1
ATOM 662 C C . GLN A 1 86 ? -25.651 17.606 38.546 1.00 92.50 86 GLN A C 1
ATOM 664 O O . GLN A 1 86 ? -26.110 18.218 37.582 1.00 92.50 86 GLN A O 1
ATOM 669 N N . GLY A 1 87 ? -26.374 16.719 39.233 1.00 90.25 87 GLY A N 1
ATOM 670 C CA . GLY A 1 87 ? -27.774 16.402 38.922 1.00 90.25 87 GLY A CA 1
ATOM 671 C C . GLY A 1 87 ? -27.991 15.461 37.729 1.00 90.25 87 GLY A C 1
ATOM 672 O O . GLY A 1 87 ? -29.139 15.180 37.378 1.00 90.25 87 GLY A O 1
ATOM 673 N N . LEU A 1 88 ? -26.930 14.922 37.117 1.00 94.81 88 LEU A N 1
ATOM 674 C CA . LEU A 1 88 ? -27.020 13.905 36.059 1.00 94.81 88 LEU A CA 1
ATOM 675 C C . LEU A 1 88 ? -27.147 12.474 36.629 1.00 94.81 88 LEU A C 1
ATOM 677 O O . LEU A 1 88 ? -26.474 11.545 36.182 1.00 94.81 88 LEU A O 1
ATOM 681 N N . ASP A 1 89 ? -28.042 12.265 37.603 1.00 91.38 89 ASP A N 1
ATOM 682 C CA . ASP A 1 89 ? -28.187 10.993 38.341 1.00 91.38 89 ASP A CA 1
ATOM 683 C C . ASP A 1 89 ? -28.544 9.779 37.453 1.00 91.38 89 ASP A C 1
ATOM 685 O O . ASP A 1 89 ? -28.384 8.625 37.865 1.00 91.38 89 ASP A O 1
ATOM 689 N N . ASN A 1 90 ? -29.080 10.018 36.250 1.00 94.88 90 ASN A N 1
ATOM 690 C CA . ASN A 1 90 ? -29.482 8.973 35.303 1.00 94.88 90 ASN A CA 1
ATOM 691 C C . ASN A 1 90 ? -28.461 8.686 34.197 1.00 94.88 90 ASN A C 1
ATOM 693 O O . ASN A 1 90 ? -28.729 7.820 33.358 1.00 94.88 90 ASN A O 1
ATOM 697 N N . LEU A 1 91 ? -27.308 9.360 34.201 1.00 96.56 91 LEU A N 1
ATOM 698 C CA . LEU A 1 91 ? -26.313 9.198 33.151 1.00 96.56 91 LEU A CA 1
ATOM 699 C C . LEU A 1 91 ? -25.725 7.786 33.188 1.00 96.56 91 LEU A C 1
ATOM 701 O O . LEU A 1 91 ? -25.198 7.351 34.207 1.00 96.56 91 LEU A O 1
ATOM 705 N N . GLU A 1 92 ? -25.811 7.069 32.069 1.00 92.06 92 GLU A N 1
ATOM 706 C CA . GLU A 1 92 ? -25.282 5.711 31.925 1.00 92.06 92 GLU A CA 1
ATOM 707 C C . GLU A 1 92 ? -23.969 5.685 31.141 1.00 92.06 92 GLU A C 1
ATOM 709 O O . GLU A 1 92 ? -23.131 4.807 31.366 1.00 92.06 92 GLU A O 1
ATOM 714 N N . LYS A 1 93 ? -23.787 6.633 30.217 1.00 90.50 93 LYS A N 1
ATOM 715 C CA . LYS A 1 93 ? -22.623 6.726 29.337 1.00 90.50 93 LYS A CA 1
ATOM 716 C C . LYS A 1 93 ? -22.095 8.154 29.295 1.00 90.50 93 LYS A C 1
ATOM 718 O O . LYS A 1 93 ? -22.836 9.083 28.981 1.00 90.50 93 LYS A O 1
ATOM 723 N N . LEU A 1 94 ? -20.801 8.298 29.553 1.00 94.44 94 LEU A N 1
ATOM 724 C CA . LEU A 1 94 ? -20.067 9.551 29.443 1.00 94.44 94 LEU A CA 1
ATOM 725 C C . LEU A 1 94 ? -18.795 9.317 28.634 1.00 94.44 94 LEU A C 1
ATOM 727 O O . LEU A 1 94 ? -17.975 8.461 28.974 1.00 94.44 94 LEU A O 1
ATOM 731 N N . SER A 1 95 ? -18.621 10.081 27.560 1.00 90.06 95 SER A N 1
ATOM 732 C CA . SER A 1 95 ? -17.426 10.010 26.723 1.00 90.06 95 SER A CA 1
ATOM 733 C C . SER A 1 95 ? -16.713 11.352 26.664 1.00 90.06 95 SER A C 1
ATOM 735 O O . SER A 1 95 ? -17.185 12.265 25.999 1.00 90.06 95 SER A O 1
ATOM 737 N N . LEU A 1 96 ? -15.550 11.433 27.300 1.00 92.50 96 LEU A N 1
ATOM 738 C CA . LEU A 1 96 ? -14.596 12.546 27.274 1.00 92.50 96 LEU A CA 1
ATOM 739 C C . LEU A 1 96 ? -13.296 12.172 26.532 1.00 92.50 96 LEU A C 1
ATOM 741 O O . LEU A 1 96 ? -12.315 12.907 26.591 1.00 92.50 96 LEU A O 1
ATOM 745 N N . ALA A 1 97 ? -13.267 11.029 25.844 1.00 82.50 97 ALA A N 1
ATOM 746 C CA . ALA A 1 97 ? -12.093 10.555 25.116 1.00 82.50 97 ALA A CA 1
ATOM 747 C C . ALA A 1 97 ? -11.618 11.532 24.021 1.00 82.50 97 ALA A C 1
ATOM 749 O O . ALA A 1 97 ? -12.432 12.288 23.489 1.00 82.50 97 ALA A O 1
ATOM 750 N N . LYS A 1 98 ? -10.336 11.495 23.641 1.00 83.75 98 LYS A N 1
ATOM 751 C CA . LYS A 1 98 ? -9.753 12.357 22.596 1.00 83.75 98 LYS A CA 1
ATOM 752 C C . LYS A 1 98 ? -9.999 13.845 22.865 1.00 83.75 98 LYS A C 1
ATOM 754 O O . LYS A 1 98 ? -10.627 14.550 22.073 1.00 83.75 98 LYS A O 1
ATOM 759 N N . ASN A 1 99 ? -9.568 14.286 24.041 1.00 91.19 99 ASN A N 1
ATOM 760 C CA . ASN A 1 99 ? -9.594 15.676 24.499 1.00 91.19 99 ASN A CA 1
ATOM 761 C C . ASN A 1 99 ? -8.199 16.055 25.034 1.00 91.19 99 ASN A C 1
ATOM 763 O O . ASN A 1 99 ? -7.240 15.306 24.880 1.00 91.19 99 ASN A O 1
ATOM 767 N N . ASN A 1 100 ? -8.056 17.229 25.648 1.00 91.69 100 ASN A N 1
ATOM 768 C CA . ASN A 1 100 ? -6.781 17.724 26.173 1.00 91.69 100 ASN A CA 1
ATOM 769 C C . ASN A 1 100 ? -6.793 17.822 27.709 1.00 91.69 100 ASN A C 1
ATOM 771 O O . ASN A 1 100 ? -6.184 18.733 28.272 1.00 91.69 100 ASN A O 1
ATOM 775 N N . LEU A 1 101 ? -7.516 16.930 28.396 1.00 90.38 101 LEU A N 1
ATOM 776 C CA . LEU A 1 101 ? -7.562 16.920 29.858 1.00 90.38 101 LEU A CA 1
ATOM 777 C C . LEU A 1 101 ? -6.192 16.532 30.410 1.00 90.38 101 LEU A C 1
ATOM 779 O O . LEU A 1 101 ? -5.612 15.547 29.962 1.00 90.38 101 LEU A O 1
ATOM 783 N N . THR A 1 102 ? -5.696 17.278 31.394 1.00 87.38 102 THR A N 1
ATOM 784 C CA . THR A 1 102 ? -4.407 17.005 32.056 1.00 87.38 102 THR A CA 1
ATOM 785 C C . THR A 1 102 ? -4.559 16.277 33.389 1.00 87.38 102 THR A C 1
ATOM 787 O O . THR A 1 102 ? -3.625 15.631 33.859 1.00 87.38 102 THR A O 1
ATOM 790 N N . PHE A 1 103 ? -5.745 16.347 33.992 1.00 87.12 103 PHE A N 1
ATOM 791 C CA . PHE A 1 103 ? -6.108 15.629 35.208 1.00 87.12 103 PHE A CA 1
ATOM 792 C C . PHE A 1 103 ? -7.584 15.227 35.167 1.00 87.12 103 PHE A C 1
ATOM 794 O O . PHE A 1 103 ? -8.365 15.742 34.362 1.00 87.12 103 PHE A O 1
ATOM 801 N N . VAL A 1 104 ? -7.964 14.321 36.066 1.00 87.94 104 VAL A N 1
ATOM 802 C CA . VAL A 1 104 ? -9.358 13.958 36.322 1.00 87.94 104 VAL A CA 1
ATOM 803 C C . VAL A 1 104 ? -9.643 14.109 37.810 1.00 87.94 104 VAL A C 1
ATOM 805 O O . VAL A 1 104 ? -8.896 13.580 38.631 1.00 87.94 104 VAL A O 1
ATOM 808 N N . SER A 1 105 ? -10.723 14.810 38.160 1.00 87.50 105 SER A N 1
ATOM 809 C CA . SER A 1 105 ? -11.206 14.889 39.544 1.00 87.50 105 SER A CA 1
ATOM 810 C C . SER A 1 105 ? -12.281 13.837 39.806 1.00 87.50 105 SER A C 1
ATOM 812 O O . SER A 1 105 ? -13.197 13.662 39.003 1.00 87.50 105 SER A O 1
ATOM 814 N N . THR A 1 106 ? -12.211 13.157 40.951 1.00 84.00 106 THR A N 1
ATOM 815 C CA . THR A 1 106 ? -13.262 12.231 41.407 1.00 84.00 106 THR A CA 1
ATOM 816 C C . THR A 1 106 ? -14.586 12.942 41.673 1.00 84.00 106 THR A C 1
ATOM 818 O O . THR A 1 106 ? -15.649 12.341 41.510 1.00 84.00 106 THR A O 1
ATOM 821 N N . ASP A 1 107 ? -14.535 14.226 42.027 1.00 85.62 107 ASP A N 1
ATOM 822 C CA . ASP A 1 107 ? -15.712 15.008 42.410 1.00 85.62 107 ASP A CA 1
ATOM 823 C C . ASP A 1 107 ? -16.667 15.233 41.235 1.00 85.62 107 ASP A C 1
ATOM 825 O O . ASP A 1 107 ? -17.881 15.320 41.434 1.00 85.62 107 ASP A O 1
ATOM 829 N N . TRP A 1 108 ? -16.144 15.230 40.003 1.00 88.88 108 TRP A N 1
ATOM 830 C CA . TRP A 1 108 ? -16.938 15.337 38.777 1.00 88.88 108 TRP A CA 1
ATOM 831 C C . TRP A 1 108 ? -17.973 14.218 38.641 1.00 88.88 108 TRP A C 1
ATOM 833 O O . TRP A 1 108 ? -19.022 14.423 38.039 1.00 88.88 108 TRP A O 1
ATOM 843 N N . PHE A 1 109 ? -17.690 13.036 39.193 1.00 87.62 109 PHE A N 1
ATOM 844 C CA . PHE A 1 109 ? -18.517 11.840 39.011 1.00 87.62 109 PHE A CA 1
ATOM 845 C C . PHE A 1 109 ? -19.340 11.483 40.254 1.00 87.62 109 PHE A C 1
ATOM 847 O O . PHE A 1 109 ? -20.023 10.461 40.254 1.00 87.62 109 PHE A O 1
ATOM 854 N N . SER A 1 110 ? -19.291 12.308 41.303 1.00 84.50 110 SER A N 1
ATOM 855 C CA . SER A 1 110 ? -19.914 12.038 42.608 1.00 84.50 110 SER A CA 1
ATOM 856 C C . SER A 1 110 ? -21.425 11.754 42.531 1.00 84.50 110 SER A C 1
ATOM 858 O O . SER A 1 110 ? -21.923 10.860 43.218 1.00 84.50 110 SER A O 1
ATOM 860 N N . ASP A 1 111 ? -22.143 12.444 41.642 1.00 84.50 111 ASP A N 1
ATOM 861 C CA . ASP A 1 111 ? -23.586 12.264 41.431 1.00 84.50 111 ASP A CA 1
ATOM 862 C C . ASP A 1 111 ? -23.941 11.195 40.377 1.00 84.50 111 ASP A C 1
ATOM 864 O O . ASP A 1 111 ? -25.100 10.785 40.271 1.00 84.50 111 ASP A O 1
ATOM 868 N N . LEU A 1 112 ? -22.965 10.671 39.624 1.00 89.88 112 LEU A N 1
ATOM 869 C CA . LEU A 1 112 ? -23.183 9.782 38.472 1.00 89.88 112 LEU A CA 1
ATOM 870 C C . LEU A 1 112 ? -23.390 8.311 38.869 1.00 89.88 112 LEU A C 1
ATOM 872 O O . LEU A 1 112 ? -22.734 7.394 38.374 1.00 89.88 112 LEU A O 1
ATOM 876 N N . LYS A 1 113 ? -24.353 8.065 39.757 1.00 85.94 113 LYS A N 1
ATOM 877 C CA . LYS A 1 113 ? -24.601 6.762 40.406 1.00 85.94 113 LYS A CA 1
ATOM 878 C C . LYS A 1 113 ? -25.000 5.635 39.448 1.00 85.94 113 LYS A C 1
ATOM 880 O O . LYS A 1 113 ? -24.927 4.467 39.823 1.00 85.94 113 LYS A O 1
ATOM 885 N N . LYS A 1 114 ? -25.478 5.965 38.243 1.00 90.75 114 LYS A N 1
ATOM 886 C CA . LYS A 1 114 ? -25.893 4.995 37.214 1.00 90.75 114 LYS A CA 1
ATOM 887 C C . LYS A 1 114 ? -24.895 4.851 36.069 1.00 90.75 114 LYS A C 1
ATOM 889 O O . LYS A 1 114 ? -25.195 4.134 35.111 1.00 90.75 114 LYS A O 1
ATOM 894 N N . LEU A 1 115 ? -23.732 5.496 36.157 1.00 88.62 115 LEU A N 1
ATOM 895 C CA . LEU A 1 115 ? -22.752 5.481 35.083 1.00 88.62 115 LEU A CA 1
ATOM 896 C C . LEU A 1 115 ? -22.164 4.077 34.927 1.00 88.62 115 LEU A C 1
ATOM 898 O O . LEU A 1 115 ? -21.586 3.514 35.850 1.00 88.62 115 LEU A O 1
ATOM 902 N N . LYS A 1 116 ? -22.343 3.501 33.738 1.00 83.94 116 LYS A N 1
ATOM 903 C CA . LYS A 1 116 ? -21.859 2.163 33.363 1.00 83.94 116 LYS A CA 1
ATOM 904 C C . LYS A 1 116 ? -20.631 2.248 32.467 1.00 83.94 116 LYS A C 1
ATOM 906 O O . LYS A 1 116 ? -19.809 1.339 32.456 1.00 83.94 116 LYS A O 1
ATOM 911 N N . VAL A 1 117 ? -20.540 3.312 31.671 1.00 81.69 117 VAL A N 1
ATOM 912 C CA . VAL A 1 117 ? -19.482 3.502 30.680 1.00 81.69 117 VAL A CA 1
ATOM 913 C C . VAL A 1 117 ? -18.894 4.894 30.838 1.00 81.69 117 VAL A C 1
ATOM 915 O O . VAL A 1 117 ? -19.575 5.889 30.598 1.00 81.69 117 VAL A O 1
ATOM 918 N N . LEU A 1 118 ? -17.611 4.944 31.178 1.00 87.19 118 LEU A N 1
ATOM 919 C CA . LEU A 1 118 ? -16.812 6.159 31.197 1.00 87.19 118 LEU A CA 1
ATOM 920 C C . LEU A 1 118 ? -15.644 5.983 30.226 1.00 87.19 118 LEU A C 1
ATOM 922 O O . LEU A 1 118 ? -14.839 5.069 30.384 1.00 87.19 118 LEU A O 1
ATOM 926 N N . ARG A 1 119 ? -15.569 6.832 29.200 1.00 80.94 119 ARG A N 1
ATOM 927 C CA . ARG A 1 119 ? -14.460 6.846 28.233 1.00 80.94 119 ARG A CA 1
ATOM 928 C C . ARG A 1 119 ? -13.663 8.127 28.396 1.00 80.94 119 ARG A C 1
ATOM 930 O O . ARG A 1 119 ? -14.198 9.199 28.138 1.00 80.94 119 ARG A O 1
ATOM 937 N N . ILE A 1 120 ? -12.399 8.009 28.781 1.00 85.75 120 ILE A N 1
ATOM 938 C CA . ILE A 1 120 ? -11.485 9.143 29.010 1.00 85.75 120 ILE A CA 1
ATOM 939 C C . ILE A 1 120 ? -10.134 8.967 28.295 1.00 85.75 120 ILE A C 1
ATOM 941 O O . ILE A 1 120 ? -9.202 9.720 28.553 1.00 85.75 120 ILE A O 1
ATOM 945 N N . TYR A 1 121 ? -10.034 7.997 27.381 1.00 77.19 121 TYR A N 1
ATOM 946 C CA . TYR A 1 121 ? -8.810 7.689 26.636 1.00 77.19 121 TYR A CA 1
ATOM 947 C C . TYR A 1 121 ? -8.351 8.811 25.703 1.00 77.19 121 TYR A C 1
ATOM 949 O O . TYR A 1 121 ? -9.129 9.719 25.423 1.00 77.19 121 TYR A O 1
ATOM 957 N N . ASP A 1 122 ? -7.099 8.766 25.239 1.00 74.25 122 ASP A N 1
ATOM 958 C CA . ASP A 1 122 ? -6.486 9.797 24.383 1.00 74.25 122 ASP A CA 1
ATOM 959 C C . ASP A 1 122 ? -6.648 11.223 24.946 1.00 74.25 122 ASP A C 1
ATOM 961 O O . ASP A 1 122 ? -7.076 12.153 24.266 1.00 74.25 122 ASP A O 1
ATOM 965 N N . ASN A 1 123 ? -6.357 11.384 26.234 1.00 82.19 123 ASN A N 1
ATOM 966 C CA . ASN A 1 123 ? -6.207 12.680 26.893 1.00 82.19 123 ASN A CA 1
ATOM 967 C C . ASN A 1 123 ? -4.750 12.860 27.344 1.00 82.19 123 ASN A C 1
ATOM 969 O O . ASN A 1 123 ? -3.950 11.936 27.261 1.00 82.19 123 ASN A O 1
ATOM 973 N N . GLN A 1 124 ? -4.402 14.030 27.876 1.00 83.31 124 GLN A N 1
ATOM 974 C CA . GLN A 1 124 ? -3.060 14.338 28.395 1.00 83.31 124 GLN A CA 1
ATOM 975 C C . GLN A 1 124 ? -2.934 14.019 29.895 1.00 83.31 124 GLN A C 1
ATOM 977 O O . GLN A 1 124 ? -2.251 14.723 30.640 1.00 83.31 124 GLN A O 1
ATOM 982 N N . LEU A 1 125 ? -3.651 12.993 30.358 1.00 81.00 125 LEU A N 1
ATOM 983 C CA . LEU A 1 125 ? -3.698 12.620 31.768 1.00 81.00 125 LEU A CA 1
ATOM 984 C C . LEU A 1 125 ? -2.355 12.036 32.187 1.00 81.00 125 LEU A C 1
ATOM 986 O O . LEU A 1 125 ? -1.882 11.097 31.559 1.00 81.00 125 LEU A O 1
ATOM 990 N N . THR A 1 126 ? -1.771 12.526 33.273 1.00 73.31 126 THR A N 1
ATOM 991 C CA . THR A 1 126 ? -0.534 11.947 33.823 1.00 73.31 126 THR A CA 1
ATOM 992 C C . THR A 1 126 ? -0.809 10.818 34.809 1.00 73.31 126 THR A C 1
ATOM 994 O O . THR A 1 126 ? -0.030 9.877 34.897 1.00 73.31 126 THR A O 1
ATOM 997 N N . THR A 1 127 ? -1.925 10.884 35.534 1.00 76.75 127 THR A N 1
ATOM 998 C CA . THR A 1 127 ? -2.365 9.853 36.479 1.00 76.75 127 THR A CA 1
ATOM 999 C C . THR A 1 127 ? -3.889 9.785 36.528 1.00 76.75 127 THR A C 1
ATOM 1001 O O . THR A 1 127 ? -4.578 10.779 36.273 1.00 76.75 127 THR A O 1
ATOM 1004 N N . ILE A 1 128 ? -4.424 8.617 36.889 1.00 80.69 128 ILE A N 1
ATOM 1005 C CA . ILE A 1 128 ? -5.837 8.447 37.237 1.00 80.69 128 ILE A CA 1
ATOM 1006 C C . ILE A 1 128 ? -5.962 8.200 38.746 1.00 80.69 128 ILE A C 1
ATOM 1008 O O . ILE A 1 128 ? -5.263 7.335 39.275 1.00 80.69 128 ILE A O 1
ATOM 1012 N N . PRO A 1 129 ? -6.841 8.928 39.463 1.00 82.25 129 PRO A N 1
ATOM 1013 C CA . PRO A 1 129 ? -7.052 8.697 40.890 1.00 82.25 129 PRO A CA 1
ATOM 1014 C C . PRO A 1 129 ? -7.512 7.259 41.179 1.00 82.25 129 PRO A C 1
ATOM 1016 O O . PRO A 1 129 ? -8.479 6.786 40.581 1.00 82.25 129 PRO A O 1
ATOM 1019 N N . GLU A 1 130 ? -6.883 6.578 42.142 1.00 78.94 130 GLU A N 1
ATOM 1020 C CA . GLU A 1 130 ? -7.210 5.182 42.498 1.00 78.94 130 GLU A CA 1
ATOM 1021 C C . GLU A 1 130 ? -8.682 4.988 42.890 1.00 78.94 130 GLU A C 1
ATOM 1023 O O . GLU A 1 130 ? -9.296 3.964 42.587 1.00 78.94 130 GLU A O 1
ATOM 1028 N N . ASP A 1 131 ? -9.275 5.982 43.548 1.00 80.12 131 ASP A N 1
ATOM 1029 C CA . ASP A 1 131 ? -10.681 5.930 43.948 1.00 80.12 131 ASP A CA 1
ATOM 1030 C C . ASP A 1 131 ? -11.634 5.988 42.745 1.00 80.12 131 ASP A C 1
ATOM 1032 O O . ASP A 1 131 ? -12.737 5.443 42.808 1.00 80.12 131 ASP A O 1
ATOM 1036 N N . LEU A 1 132 ? -11.199 6.565 41.618 1.00 77.44 132 LEU A N 1
ATOM 1037 C CA . LEU A 1 132 ? -11.957 6.521 40.369 1.00 77.44 132 LEU A CA 1
ATOM 1038 C C . LEU A 1 132 ? -11.952 5.109 39.765 1.00 77.44 132 LEU A C 1
ATOM 1040 O O . LEU A 1 132 ? -12.989 4.651 39.287 1.00 77.44 132 LEU A O 1
ATOM 1044 N N . LEU A 1 133 ? -10.821 4.398 39.844 1.00 73.00 133 LEU A N 1
ATOM 1045 C CA . LEU A 1 133 ? -10.686 3.018 39.357 1.00 73.00 133 LEU A CA 1
ATOM 1046 C C . LEU A 1 133 ? -11.598 2.052 40.124 1.00 73.00 133 LEU A C 1
ATOM 1048 O O . LEU A 1 133 ? -12.223 1.182 39.521 1.00 73.00 133 LEU A O 1
ATOM 1052 N N . LYS A 1 134 ? -11.752 2.249 41.441 1.00 74.06 134 LYS A N 1
ATOM 1053 C CA . LYS A 1 134 ? -12.676 1.453 42.274 1.00 74.06 134 LYS A CA 1
ATOM 1054 C C . LYS A 1 134 ? -14.134 1.606 41.843 1.00 74.06 134 LYS A C 1
ATOM 1056 O O . LYS A 1 134 ? -14.895 0.643 41.909 1.00 74.06 134 LYS A O 1
ATOM 1061 N N . ASN A 1 135 ? -14.520 2.808 41.421 1.00 72.75 135 ASN A N 1
ATOM 1062 C CA . ASN A 1 135 ? -15.890 3.106 41.008 1.00 72.75 135 ASN A CA 1
ATOM 1063 C C . ASN A 1 135 ? -16.177 2.668 39.563 1.00 72.75 135 ASN A C 1
ATOM 1065 O O . ASN A 1 135 ? -17.334 2.418 39.224 1.00 72.75 135 ASN A O 1
ATOM 1069 N N . PHE A 1 136 ? -15.143 2.529 38.726 1.00 73.81 136 PHE A N 1
ATOM 1070 C CA . PHE A 1 136 ? -15.268 2.181 37.311 1.00 73.81 136 PHE A CA 1
ATOM 1071 C C . PHE A 1 136 ? -14.229 1.119 36.906 1.00 73.81 136 PHE A C 1
ATOM 1073 O O . PHE A 1 136 ? -13.179 1.468 36.373 1.00 73.81 136 PHE A O 1
ATOM 1080 N N . PRO A 1 137 ? -14.518 -0.184 37.085 1.00 59.81 137 PRO A N 1
ATOM 1081 C CA . PRO A 1 137 ? -13.542 -1.259 36.861 1.00 59.81 137 PRO A CA 1
ATOM 1082 C C . PRO A 1 137 ? -13.018 -1.350 35.416 1.00 59.81 137 PRO A C 1
ATOM 1084 O O . PRO A 1 137 ? -11.880 -1.754 35.201 1.00 59.81 137 PRO A O 1
ATOM 1087 N N . ASN A 1 138 ? -13.785 -0.891 34.420 1.00 58.91 138 ASN A N 1
ATOM 1088 C CA . ASN A 1 138 ? -13.316 -0.813 33.029 1.00 58.91 138 ASN A CA 1
ATOM 1089 C C . ASN A 1 138 ? -12.198 0.235 32.831 1.00 58.91 138 ASN A C 1
ATOM 1091 O O . ASN A 1 138 ? -11.493 0.196 31.825 1.00 58.91 138 ASN A O 1
ATOM 1095 N N . LEU A 1 139 ? -12.024 1.183 33.764 1.00 63.53 139 LEU A N 1
ATOM 1096 C CA . LEU A 1 139 ? -10.912 2.135 33.724 1.00 63.53 139 LEU A CA 1
ATOM 1097 C C . LEU A 1 139 ? -9.583 1.498 34.133 1.00 63.53 139 LEU A C 1
ATOM 1099 O O . LEU A 1 139 ? -8.543 1.998 33.727 1.00 63.53 139 LEU A O 1
ATOM 1103 N N . GLU A 1 140 ? -9.592 0.414 34.911 1.00 62.75 140 GLU A N 1
ATOM 1104 C CA . GLU A 1 140 ? -8.364 -0.313 35.261 1.00 62.75 140 GLU A CA 1
ATOM 1105 C C . GLU A 1 140 ? -7.790 -1.018 34.027 1.00 62.75 140 GLU A C 1
ATOM 1107 O O . GLU A 1 140 ? -6.585 -0.992 33.789 1.00 62.75 140 GLU A O 1
ATOM 1112 N N . GLU A 1 141 ? -8.665 -1.592 33.200 1.00 56.84 141 GLU A N 1
ATOM 1113 C CA . GLU A 1 141 ? -8.306 -2.141 31.892 1.00 56.84 141 GLU A CA 1
ATOM 1114 C C . GLU A 1 141 ? -7.819 -1.037 30.944 1.00 56.84 141 GLU A C 1
ATOM 1116 O O . GLU A 1 141 ? -6.833 -1.230 30.240 1.00 56.84 141 GLU A O 1
ATOM 1121 N N . PHE A 1 142 ? -8.435 0.150 30.995 1.00 61.06 142 PHE A N 1
ATOM 1122 C CA . PHE A 1 142 ? -7.966 1.323 30.259 1.00 61.06 142 PHE A CA 1
ATOM 1123 C C . PHE A 1 142 ? -6.596 1.831 30.735 1.00 61.06 142 PHE A C 1
ATOM 1125 O O . PHE A 1 142 ? -5.758 2.098 29.890 1.00 61.06 142 PHE A O 1
ATOM 1132 N N . GLU A 1 143 ? -6.326 1.947 32.037 1.00 59.34 143 GLU A N 1
ATOM 1133 C CA . GLU A 1 143 ? -5.006 2.356 32.545 1.00 59.34 143 GLU A CA 1
ATOM 1134 C C . GLU A 1 143 ? -3.941 1.313 32.236 1.00 59.34 143 GLU A C 1
ATOM 1136 O O . GLU A 1 143 ? -2.818 1.673 31.909 1.00 59.34 143 GLU A O 1
ATOM 1141 N N . ARG A 1 144 ? -4.282 0.021 32.272 1.00 57.88 144 ARG A N 1
ATOM 1142 C CA . ARG A 1 144 ? -3.378 -1.031 31.795 1.00 57.88 144 ARG A CA 1
ATOM 1143 C C . ARG A 1 144 ? -3.122 -0.910 30.301 1.00 57.88 144 ARG A C 1
ATOM 1145 O O . ARG A 1 144 ? -1.972 -1.005 29.900 1.00 57.88 144 ARG A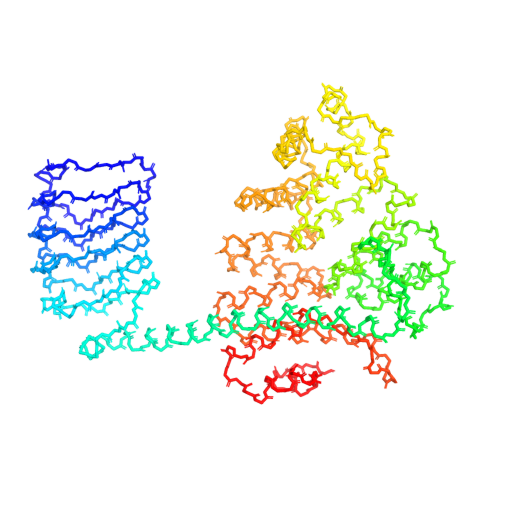 O 1
ATOM 1152 N N . ALA A 1 145 ? -4.156 -0.658 29.501 1.00 48.81 145 ALA A N 1
ATOM 1153 C CA . ALA A 1 145 ? -4.023 -0.444 28.065 1.00 48.81 145 ALA A CA 1
ATOM 1154 C C . ALA A 1 145 ? -3.242 0.838 27.751 1.00 48.81 145 ALA A C 1
ATOM 1156 O O . ALA A 1 145 ? -2.418 0.838 26.855 1.00 48.81 145 ALA A O 1
ATOM 1157 N N . LYS A 1 146 ? -3.442 1.916 28.509 1.00 51.53 146 LYS A N 1
ATOM 1158 C CA . LYS A 1 146 ? -2.738 3.190 28.365 1.00 51.53 146 LYS A CA 1
ATOM 1159 C C . LYS A 1 146 ? -1.292 3.081 28.823 1.00 51.53 146 LYS A C 1
ATOM 1161 O O . LYS A 1 146 ? -0.426 3.554 28.115 1.00 51.53 146 LYS A O 1
ATOM 1166 N N . ALA A 1 147 ? -1.013 2.438 29.954 1.00 53.91 147 ALA A N 1
ATOM 1167 C CA . ALA A 1 147 ? 0.349 2.184 30.411 1.00 53.91 147 ALA A CA 1
ATOM 1168 C C . ALA A 1 147 ? 1.077 1.216 29.472 1.00 53.91 147 ALA A C 1
ATOM 1170 O O . ALA A 1 147 ? 2.264 1.402 29.233 1.00 53.91 147 ALA A O 1
ATOM 1171 N N . ALA A 1 148 ? 0.375 0.229 28.904 1.00 40.69 148 ALA A N 1
ATOM 1172 C CA . ALA A 1 148 ? 0.896 -0.607 27.827 1.00 40.69 148 ALA A CA 1
ATOM 1173 C C . ALA A 1 148 ? 1.175 0.233 26.578 1.00 40.69 148 ALA A C 1
ATOM 1175 O O . ALA A 1 148 ? 2.266 0.135 26.048 1.00 40.69 148 ALA A O 1
ATOM 1176 N N . VAL A 1 149 ? 0.271 1.139 26.188 1.00 42.53 149 VAL A N 1
ATOM 1177 C CA . VAL A 1 149 ? 0.443 2.041 25.040 1.00 42.53 149 VAL A CA 1
ATOM 1178 C C . VAL A 1 149 ? 1.518 3.104 25.274 1.00 42.53 149 VAL A C 1
ATOM 1180 O O . VAL A 1 149 ? 2.222 3.416 24.341 1.00 42.53 149 VAL A O 1
ATOM 1183 N N . GLU A 1 150 ? 1.695 3.673 26.467 1.00 40.81 150 GLU A N 1
ATOM 1184 C CA . GLU A 1 150 ? 2.735 4.668 26.795 1.00 40.81 150 GLU A CA 1
ATOM 1185 C C . GLU A 1 150 ? 4.106 4.006 26.961 1.00 40.81 150 GLU A C 1
ATOM 1187 O O . GLU A 1 150 ? 5.100 4.529 26.458 1.00 40.81 150 GLU A O 1
ATOM 1192 N N . SER A 1 151 ? 4.141 2.820 27.579 1.00 38.72 151 SER A N 1
ATOM 1193 C CA . SER A 1 151 ? 5.285 1.906 27.519 1.00 38.72 151 SER A CA 1
ATOM 1194 C C . SER A 1 151 ? 5.596 1.548 26.072 1.00 38.72 151 SER A C 1
ATOM 1196 O O . SER A 1 151 ? 6.765 1.516 25.711 1.00 38.72 151 SER A O 1
ATOM 1198 N N . ASP A 1 152 ? 4.570 1.331 25.248 1.00 39.59 152 ASP A N 1
ATOM 1199 C CA . ASP A 1 152 ? 4.696 1.079 23.824 1.00 39.59 152 ASP A CA 1
ATOM 1200 C C . ASP A 1 152 ? 5.131 2.339 23.085 1.00 39.59 152 ASP A C 1
ATOM 1202 O O . ASP A 1 152 ? 5.965 2.197 22.227 1.00 39.59 152 ASP A O 1
ATOM 1206 N N . THR A 1 153 ? 4.692 3.564 23.389 1.00 38.16 153 THR A N 1
ATOM 1207 C CA . THR A 1 153 ? 5.125 4.788 22.687 1.00 38.16 153 THR A CA 1
ATOM 1208 C C . THR A 1 153 ? 6.580 5.096 23.009 1.00 38.16 153 THR A C 1
ATOM 1210 O O . THR A 1 153 ? 7.341 5.397 22.101 1.00 38.16 153 THR A O 1
ATOM 1213 N N . GLU A 1 154 ? 7.018 4.944 24.264 1.00 44.28 154 GLU A N 1
ATOM 1214 C CA . GLU A 1 154 ? 8.444 5.022 24.605 1.00 44.28 154 GLU A CA 1
ATOM 1215 C C . GLU A 1 154 ? 9.231 3.849 24.005 1.00 44.28 154 GLU A C 1
ATOM 1217 O O . GLU A 1 154 ? 10.357 4.038 23.546 1.00 44.28 154 GLU A O 1
ATOM 1222 N N . PHE A 1 155 ? 8.654 2.646 23.956 1.00 40.50 155 PHE A N 1
ATOM 1223 C CA . PHE A 1 155 ? 9.227 1.485 23.273 1.00 40.50 155 PHE A CA 1
ATOM 1224 C C . PHE A 1 155 ? 9.237 1.649 21.756 1.00 40.50 155 PHE A C 1
ATOM 1226 O O . PHE A 1 155 ? 10.159 1.140 21.147 1.00 40.50 155 PHE A O 1
ATOM 1233 N N . TRP A 1 156 ? 8.297 2.371 21.153 1.00 40.09 156 TRP A N 1
ATOM 1234 C CA . TRP A 1 156 ? 8.121 2.634 19.727 1.00 40.09 156 TRP A CA 1
ATOM 1235 C C . TRP A 1 156 ? 8.981 3.801 19.295 1.00 40.09 156 TRP A C 1
ATOM 1237 O O . TRP A 1 156 ? 9.583 3.706 18.243 1.00 40.09 156 TRP A O 1
ATOM 1247 N N . ASP A 1 157 ? 9.133 4.843 20.106 1.00 44.16 157 ASP A N 1
ATOM 1248 C CA . ASP A 1 157 ? 10.109 5.914 19.902 1.00 44.16 157 ASP A CA 1
ATOM 1249 C C . ASP A 1 157 ? 11.525 5.364 20.073 1.00 44.16 157 ASP A C 1
ATOM 1251 O O . ASP A 1 157 ? 12.422 5.678 19.293 1.00 44.16 157 ASP A O 1
ATOM 1255 N N . LYS A 1 158 ? 11.736 4.477 21.052 1.00 44.81 158 LYS A N 1
ATOM 1256 C CA . LYS A 1 158 ? 13.008 3.778 21.242 1.00 44.81 158 LYS A CA 1
ATOM 1257 C C . LYS A 1 158 ? 13.244 2.715 20.178 1.00 44.81 158 LYS A C 1
ATOM 1259 O O . LYS A 1 158 ? 14.371 2.601 19.723 1.00 44.81 158 LYS A O 1
ATOM 1264 N N . MET A 1 159 ? 12.226 1.974 19.751 1.00 40.06 159 MET A N 1
ATOM 1265 C CA . MET A 1 159 ? 12.307 1.007 18.659 1.00 40.06 159 MET A CA 1
ATOM 1266 C C . MET A 1 159 ? 12.520 1.746 17.364 1.00 40.06 159 MET A C 1
ATOM 1268 O O . MET A 1 159 ? 13.373 1.313 16.630 1.00 40.06 159 MET A O 1
ATOM 1272 N N . GLN A 1 160 ? 11.835 2.852 17.091 1.00 42.81 160 GLN A N 1
ATOM 1273 C CA . GLN A 1 160 ? 12.022 3.676 15.904 1.00 42.81 160 GLN A CA 1
ATOM 1274 C C . GLN A 1 160 ? 13.394 4.339 15.916 1.00 42.81 160 GLN A C 1
ATOM 1276 O O . GLN A 1 160 ? 14.061 4.305 14.894 1.00 42.81 160 GLN A O 1
ATOM 1281 N N . ALA A 1 161 ? 13.892 4.813 17.059 1.00 45.44 161 ALA A N 1
ATOM 1282 C CA . ALA A 1 161 ? 15.278 5.255 17.197 1.00 45.44 161 ALA A CA 1
ATOM 1283 C C . ALA A 1 161 ? 16.273 4.095 17.022 1.00 45.44 161 ALA A C 1
ATOM 1285 O O . ALA A 1 161 ? 17.301 4.263 16.377 1.00 45.44 161 ALA A O 1
ATOM 1286 N N . GLU A 1 162 ? 15.978 2.901 17.543 1.00 40.03 162 GLU A N 1
ATOM 1287 C CA . GLU A 1 162 ? 16.770 1.685 17.333 1.00 40.03 162 GLU A CA 1
ATOM 1288 C C . GLU A 1 162 ? 16.656 1.171 15.895 1.00 40.03 162 GLU A C 1
ATOM 1290 O O . GLU A 1 162 ? 17.610 0.582 15.410 1.00 40.03 162 GLU A O 1
ATOM 1295 N N . TRP A 1 163 ? 15.549 1.419 15.195 1.00 39.69 163 TRP A N 1
ATOM 1296 C CA . TRP A 1 163 ? 15.246 1.017 13.821 1.00 39.69 163 TRP A CA 1
ATOM 1297 C C . TRP A 1 163 ? 15.885 1.987 12.833 1.00 39.69 163 TRP A C 1
ATOM 1299 O O . TRP A 1 163 ? 16.471 1.547 11.853 1.00 39.69 163 TRP A O 1
ATOM 1309 N N . GLU A 1 164 ? 15.881 3.285 13.135 1.00 45.00 164 GLU A N 1
ATOM 1310 C CA . GLU A 1 164 ? 16.676 4.323 12.480 1.00 45.00 164 GLU A CA 1
ATOM 1311 C C . GLU A 1 164 ? 18.171 4.080 12.713 1.00 45.00 164 GLU A C 1
ATOM 1313 O O . GLU A 1 164 ? 18.957 4.169 11.773 1.00 45.00 164 GLU A O 1
ATOM 1318 N N . GLU A 1 165 ? 18.578 3.686 13.922 1.00 42.09 165 GLU A N 1
ATOM 1319 C CA . GLU A 1 165 ? 19.961 3.335 14.256 1.00 42.09 165 GLU A CA 1
ATOM 1320 C C . GLU A 1 165 ? 20.378 1.981 13.654 1.00 42.09 165 GLU A C 1
ATOM 1322 O O . GLU A 1 165 ? 21.527 1.837 13.254 1.00 42.09 165 GLU A O 1
ATOM 1327 N N . LEU A 1 166 ? 19.482 0.997 13.511 1.00 39.69 166 LEU A N 1
ATOM 1328 C CA . LEU A 1 166 ? 19.714 -0.271 12.799 1.00 39.69 166 LEU A CA 1
ATOM 1329 C C . LEU A 1 166 ? 19.728 -0.069 11.288 1.00 39.69 166 LEU A C 1
ATOM 1331 O O . LEU A 1 166 ? 20.567 -0.659 10.621 1.00 39.69 166 LEU A O 1
ATOM 1335 N N . ALA A 1 167 ? 18.873 0.790 10.738 1.00 41.88 167 ALA A N 1
ATOM 1336 C CA . ALA A 1 167 ? 18.944 1.218 9.344 1.00 41.88 167 ALA A CA 1
ATOM 1337 C C . ALA A 1 167 ? 20.257 1.970 9.083 1.00 41.88 167 ALA A C 1
ATOM 1339 O O . ALA A 1 167 ? 20.929 1.729 8.079 1.00 41.88 167 ALA A O 1
ATOM 1340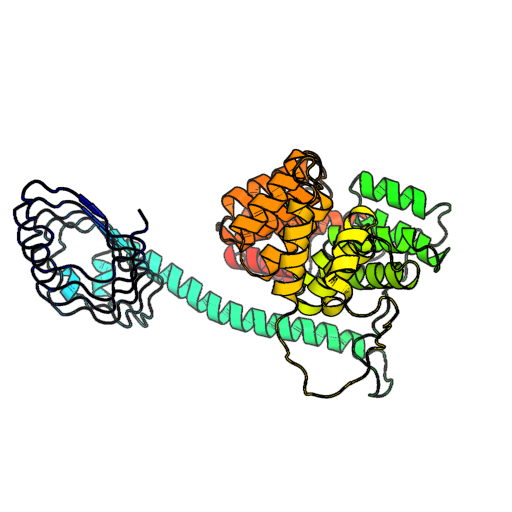 N N . ARG A 1 168 ? 20.693 2.803 10.034 1.00 38.22 168 ARG A N 1
ATOM 1341 C CA . ARG A 1 168 ? 21.985 3.497 10.015 1.00 38.22 168 ARG A CA 1
ATOM 1342 C C . ARG A 1 168 ? 23.171 2.550 10.238 1.00 38.22 168 ARG A C 1
ATOM 1344 O O . ARG A 1 168 ? 24.221 2.758 9.639 1.00 38.22 168 ARG A O 1
ATOM 1351 N N . ARG A 1 169 ? 23.037 1.494 11.046 1.00 35.44 169 ARG A N 1
ATOM 1352 C CA . ARG A 1 169 ? 24.066 0.461 11.269 1.00 35.44 169 ARG A CA 1
ATOM 1353 C C . ARG A 1 169 ? 24.140 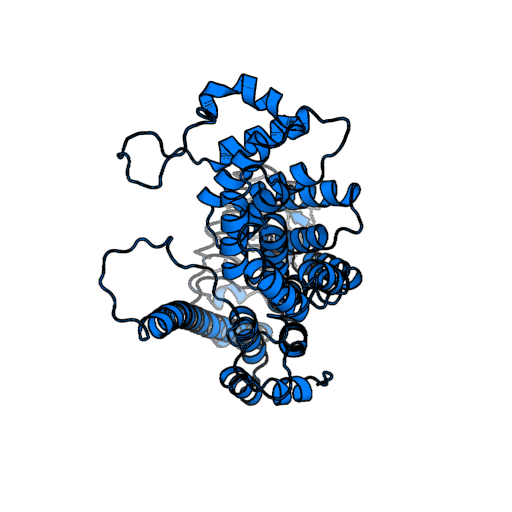-0.552 10.142 1.00 35.44 169 ARG A C 1
ATOM 1355 O O . ARG A 1 169 ? 25.243 -0.962 9.824 1.00 35.44 169 ARG A O 1
ATOM 1362 N N . ASN A 1 170 ? 23.036 -0.900 9.493 1.00 36.09 170 ASN A N 1
ATOM 1363 C CA . ASN A 1 170 ? 23.035 -1.635 8.226 1.00 36.09 170 ASN A CA 1
ATOM 1364 C C . ASN A 1 170 ? 23.666 -0.776 7.121 1.00 36.09 170 ASN A C 1
ATOM 1366 O O . ASN A 1 170 ? 24.449 -1.277 6.325 1.00 36.09 170 ASN A O 1
ATOM 1370 N N . TRP A 1 171 ? 23.457 0.545 7.152 1.00 37.59 171 TRP A N 1
ATOM 1371 C CA . TRP A 1 171 ? 24.198 1.490 6.311 1.00 37.59 171 TRP A CA 1
ATOM 1372 C C . TRP A 1 171 ? 25.700 1.595 6.672 1.00 37.59 171 TRP A C 1
ATOM 1374 O O . TRP A 1 171 ? 26.518 1.831 5.784 1.00 37.59 171 TRP A O 1
ATOM 1384 N N . LEU A 1 172 ? 26.097 1.397 7.939 1.00 30.19 172 LEU A N 1
ATOM 1385 C CA . LEU A 1 172 ? 27.506 1.420 8.385 1.00 30.19 172 LEU A CA 1
ATOM 1386 C C . LEU A 1 172 ? 28.235 0.075 8.217 1.00 30.19 172 LEU A C 1
ATOM 1388 O O . LEU A 1 172 ? 29.407 0.076 7.860 1.00 30.19 172 LEU A O 1
ATOM 1392 N N . THR A 1 173 ? 27.570 -1.063 8.415 1.00 34.50 173 THR A N 1
ATOM 1393 C CA . THR A 1 173 ? 28.153 -2.408 8.237 1.00 34.50 173 THR A CA 1
ATOM 1394 C C . THR A 1 173 ? 28.345 -2.758 6.761 1.00 34.50 173 THR A C 1
ATOM 1396 O O . THR A 1 173 ? 29.302 -3.452 6.431 1.00 34.50 173 THR A O 1
ATOM 1399 N N . GLU A 1 174 ? 27.549 -2.178 5.853 1.00 37.59 174 GLU A N 1
ATOM 1400 C CA . GLU A 1 174 ? 27.855 -2.161 4.412 1.00 37.59 174 GLU A CA 1
ATOM 1401 C C . GLU A 1 174 ? 29.078 -1.290 4.061 1.00 37.59 174 GLU A C 1
ATOM 1403 O O . GLU A 1 174 ? 29.740 -1.539 3.055 1.00 37.59 174 GLU A O 1
ATOM 1408 N N . ASN A 1 175 ? 29.418 -0.289 4.882 1.00 36.78 175 ASN A N 1
ATOM 1409 C CA . ASN A 1 175 ? 30.550 0.613 4.636 1.00 36.78 175 ASN A CA 1
ATOM 1410 C C . ASN A 1 175 ? 31.875 0.134 5.255 1.00 36.78 175 ASN A C 1
ATOM 1412 O O . ASN A 1 175 ? 32.939 0.600 4.845 1.00 36.78 175 ASN A O 1
ATOM 1416 N N . GLU A 1 176 ? 31.867 -0.816 6.194 1.00 33.88 176 GLU A N 1
ATOM 1417 C CA . GLU A 1 176 ? 33.111 -1.336 6.787 1.00 33.88 176 GLU A CA 1
ATOM 1418 C C . GLU A 1 176 ? 33.860 -2.338 5.889 1.00 33.88 176 GLU A C 1
ATOM 1420 O O . GLU A 1 176 ? 35.017 -2.656 6.170 1.00 33.88 176 GLU A O 1
ATOM 1425 N N . GLN A 1 177 ? 33.282 -2.763 4.756 1.00 36.66 177 GLN A N 1
ATOM 1426 C CA . GLN A 1 177 ? 34.002 -3.549 3.741 1.00 36.66 177 GLN A CA 1
ATOM 1427 C C . GLN A 1 177 ? 34.590 -2.738 2.574 1.00 36.66 177 GLN A C 1
ATOM 1429 O O . GLN A 1 177 ? 35.201 -3.329 1.683 1.00 36.66 177 GLN A O 1
ATOM 1434 N N . ALA A 1 178 ? 34.537 -1.402 2.585 1.00 35.78 178 ALA A N 1
ATOM 1435 C CA . ALA A 1 178 ? 35.266 -0.612 1.590 1.00 35.78 178 ALA A CA 1
ATOM 1436 C C . ALA A 1 178 ? 35.811 0.705 2.159 1.00 35.78 178 ALA A C 1
ATOM 1438 O O . ALA A 1 178 ? 35.151 1.740 2.163 1.00 35.78 178 ALA A O 1
ATOM 1439 N N . GLN A 1 179 ? 37.082 0.693 2.565 1.00 38.22 179 GLN A N 1
ATOM 1440 C CA . GLN A 1 179 ? 37.873 1.917 2.698 1.00 38.22 179 GLN A CA 1
ATOM 1441 C C . GLN A 1 179 ? 38.083 2.563 1.317 1.00 38.22 179 GLN A C 1
ATOM 1443 O O . GLN A 1 179 ? 39.040 2.207 0.632 1.00 38.22 179 GLN A O 1
ATOM 1448 N N . ILE A 1 180 ? 37.245 3.526 0.910 1.00 33.16 180 ILE A N 1
ATOM 1449 C CA . ILE A 1 180 ? 37.506 4.446 -0.221 1.00 33.16 180 ILE A CA 1
ATOM 1450 C C . ILE A 1 180 ? 36.958 5.857 0.124 1.00 33.16 180 ILE A C 1
ATOM 1452 O O . ILE A 1 180 ? 35.965 5.958 0.843 1.00 33.16 180 ILE A O 1
ATOM 1456 N N . PRO A 1 181 ? 37.620 6.963 -0.293 1.00 29.09 181 PRO A N 1
ATOM 1457 C CA . PRO A 1 181 ? 37.508 8.273 0.348 1.00 29.09 181 PRO A CA 1
ATOM 1458 C C . PRO A 1 181 ? 36.190 9.016 0.110 1.00 29.09 181 PRO A C 1
ATOM 1460 O O . PRO A 1 181 ? 35.532 8.903 -0.921 1.00 29.09 181 PRO A O 1
ATOM 1463 N N . SER A 1 182 ? 35.891 9.885 1.071 1.00 32.97 182 SER A N 1
ATOM 1464 C CA . SER A 1 182 ? 34.759 10.802 1.161 1.00 32.97 182 SER A CA 1
ATOM 1465 C C . SER A 1 182 ? 34.702 11.846 0.035 1.00 32.97 182 SER A C 1
ATOM 1467 O O . SER A 1 182 ? 35.101 12.998 0.230 1.00 32.97 182 SER A O 1
ATOM 1469 N N . SER A 1 183 ? 34.180 11.474 -1.136 1.00 31.16 183 SER A N 1
ATOM 1470 C CA . SER A 1 183 ? 33.769 12.449 -2.162 1.00 31.16 183 SER A CA 1
ATOM 1471 C C . SER A 1 183 ? 32.653 11.973 -3.103 1.00 31.16 183 SER A C 1
ATOM 1473 O O . SER A 1 183 ? 32.613 12.407 -4.252 1.00 31.16 183 SER A O 1
ATOM 1475 N N . VAL A 1 184 ? 31.756 11.089 -2.660 1.00 27.23 184 VAL A N 1
ATOM 1476 C CA . VAL A 1 184 ? 30.742 10.479 -3.535 1.00 27.23 184 VAL A CA 1
ATOM 1477 C C . VAL A 1 184 ? 29.314 10.812 -3.084 1.00 27.23 184 VAL A C 1
ATOM 1479 O O . VAL A 1 184 ? 28.990 10.774 -1.900 1.00 27.23 184 VAL A O 1
ATOM 1482 N N . SER A 1 185 ? 28.478 11.180 -4.057 1.00 29.84 185 SER A N 1
ATOM 1483 C CA . SER A 1 185 ? 27.065 11.560 -3.929 1.00 29.84 185 SER A CA 1
ATOM 1484 C C . SER A 1 185 ? 26.161 10.366 -3.546 1.00 29.84 185 SER A C 1
ATOM 1486 O O . SER A 1 185 ? 26.470 9.242 -3.937 1.00 29.84 185 SER A O 1
ATOM 1488 N N . PRO A 1 186 ? 25.001 10.566 -2.878 1.00 34.19 186 PRO A N 1
ATOM 1489 C CA . PRO A 1 186 ? 24.072 9.489 -2.484 1.00 34.19 186 PRO A CA 1
ATOM 1490 C C . PRO A 1 186 ? 23.476 8.651 -3.635 1.00 34.19 186 PRO A C 1
ATOM 1492 O O . PRO A 1 186 ? 22.770 7.680 -3.381 1.00 34.19 186 PRO A O 1
ATOM 1495 N N . HIS A 1 187 ? 23.741 9.017 -4.892 1.00 36.53 187 HIS A N 1
ATOM 1496 C CA . HIS A 1 187 ? 23.183 8.413 -6.107 1.00 36.53 187 HIS A CA 1
ATOM 1497 C C . HIS A 1 187 ? 24.042 7.290 -6.726 1.00 36.53 187 HIS A C 1
ATOM 1499 O O . HIS A 1 187 ? 23.745 6.840 -7.826 1.00 36.53 187 HIS A O 1
ATOM 1505 N N . GLU A 1 188 ? 25.097 6.833 -6.044 1.00 35.62 188 GLU A N 1
ATOM 1506 C CA . GLU A 1 188 ? 26.039 5.815 -6.551 1.00 35.62 188 GLU A CA 1
ATOM 1507 C C . GLU A 1 188 ? 25.886 4.416 -5.917 1.00 35.62 188 GLU A C 1
ATOM 1509 O O . GLU A 1 188 ? 26.783 3.583 -6.036 1.00 35.62 188 GLU A O 1
ATOM 1514 N N . LYS A 1 189 ? 24.762 4.094 -5.260 1.00 51.00 189 LYS A N 1
ATOM 1515 C CA . LYS A 1 189 ? 24.502 2.697 -4.860 1.00 51.00 189 LYS A CA 1
ATOM 1516 C C . LYS A 1 189 ? 23.930 1.922 -6.054 1.00 51.00 189 LYS A C 1
ATOM 1518 O O . LYS A 1 189 ? 22.745 2.022 -6.355 1.00 51.00 189 LYS A O 1
ATOM 1523 N N . GLY A 1 190 ? 24.799 1.198 -6.762 1.00 67.31 190 GLY A N 1
ATOM 1524 C CA . GLY A 1 190 ? 24.419 0.281 -7.842 1.00 67.31 190 GLY A CA 1
ATOM 1525 C C . GLY A 1 190 ? 23.549 -0.889 -7.360 1.00 67.31 190 GLY A C 1
ATOM 1526 O O . GLY A 1 190 ? 23.332 -1.072 -6.165 1.00 67.31 190 GLY A O 1
ATOM 1527 N N . TYR A 1 191 ? 23.035 -1.687 -8.299 1.00 80.00 191 TYR A N 1
ATOM 1528 C CA . TYR A 1 191 ? 22.245 -2.877 -7.973 1.00 80.00 191 TYR A CA 1
ATOM 1529 C C . TYR A 1 191 ? 23.128 -3.955 -7.323 1.00 80.00 191 TYR A C 1
ATOM 1531 O O . TYR A 1 191 ? 24.182 -4.300 -7.861 1.00 80.00 191 TYR A O 1
ATOM 1539 N N . TYR A 1 192 ? 22.687 -4.506 -6.190 1.00 82.00 192 TYR A N 1
ATOM 1540 C CA . TYR A 1 192 ? 23.380 -5.590 -5.493 1.00 82.00 192 TYR A CA 1
ATOM 1541 C C . TYR A 1 192 ? 22.860 -6.942 -5.983 1.00 82.00 192 TYR A C 1
ATOM 1543 O O . TYR A 1 192 ? 21.751 -7.348 -5.649 1.00 82.00 192 TYR A O 1
ATOM 1551 N N . PHE A 1 193 ? 23.670 -7.628 -6.785 1.00 82.00 193 PHE A N 1
ATOM 1552 C CA . PHE A 1 193 ? 23.358 -8.961 -7.297 1.00 82.00 193 PHE A CA 1
ATOM 1553 C C . PHE A 1 193 ? 23.601 -10.046 -6.254 1.00 82.00 193 PHE A C 1
ATOM 1555 O O . PHE A 1 193 ? 24.546 -9.958 -5.464 1.00 82.00 193 PHE A O 1
ATOM 1562 N N . HIS A 1 194 ? 22.817 -11.122 -6.320 1.00 82.00 194 HIS A N 1
ATOM 1563 C CA . HIS A 1 194 ? 23.111 -12.325 -5.552 1.00 82.00 194 HIS A CA 1
ATOM 1564 C C . HIS A 1 194 ? 24.429 -12.938 -6.037 1.00 82.00 194 HIS A C 1
ATOM 1566 O O . HIS A 1 194 ? 24.576 -13.284 -7.211 1.00 82.00 194 HIS A O 1
ATOM 1572 N N . THR A 1 195 ? 25.397 -13.069 -5.125 1.00 78.31 195 THR A N 1
ATOM 1573 C CA . THR A 1 195 ? 26.746 -13.567 -5.441 1.00 78.31 195 THR A CA 1
ATOM 1574 C C . THR A 1 195 ? 26.719 -15.002 -5.956 1.00 78.31 195 THR A C 1
ATOM 1576 O O . THR A 1 195 ? 27.414 -15.321 -6.918 1.00 78.31 195 THR A O 1
ATOM 1579 N N . ASP A 1 196 ? 25.850 -15.827 -5.368 1.00 80.44 196 ASP A N 1
ATOM 1580 C CA . ASP A 1 196 ? 25.710 -17.252 -5.662 1.00 80.44 196 ASP A CA 1
ATOM 1581 C C . ASP A 1 196 ? 24.374 -17.546 -6.359 1.00 80.44 196 ASP A C 1
ATOM 1583 O O . ASP A 1 196 ? 23.572 -18.370 -5.926 1.00 80.44 196 ASP A O 1
ATOM 1587 N N . ASN A 1 197 ? 24.097 -16.826 -7.446 1.00 85.06 197 ASN A N 1
ATOM 1588 C CA . ASN A 1 197 ? 22.875 -17.025 -8.217 1.00 85.06 197 ASN A CA 1
ATOM 1589 C C . ASN A 1 197 ? 22.913 -18.371 -8.986 1.00 85.06 197 ASN A C 1
ATOM 1591 O O . ASN A 1 197 ? 23.706 -18.502 -9.927 1.00 85.06 197 ASN A O 1
ATOM 1595 N N . PRO A 1 198 ? 22.043 -19.356 -8.663 1.00 88.44 198 PRO A N 1
ATOM 1596 C CA . PRO A 1 198 ? 22.055 -20.675 -9.303 1.00 88.44 198 PRO A CA 1
ATOM 1597 C C . PRO A 1 198 ? 21.643 -20.632 -10.780 1.00 88.44 198 PRO A C 1
ATOM 1599 O O . PRO A 1 198 ? 21.905 -21.580 -11.520 1.00 88.44 198 PRO A O 1
ATOM 1602 N N . TYR A 1 199 ? 21.014 -19.540 -11.220 1.00 90.94 199 TYR A N 1
ATOM 1603 C CA . TYR A 1 199 ? 20.539 -19.356 -12.586 1.00 90.94 199 TYR A CA 1
ATOM 1604 C C . TYR A 1 199 ? 21.459 -18.483 -13.439 1.00 90.94 199 TYR A C 1
ATOM 1606 O O . TYR A 1 199 ? 21.105 -18.194 -14.576 1.00 90.94 199 TYR A O 1
ATOM 1614 N N . LYS A 1 200 ? 22.630 -18.064 -12.940 1.00 89.44 200 LYS A N 1
ATOM 1615 C CA . LYS A 1 200 ? 23.540 -17.146 -13.652 1.00 89.44 200 LYS A CA 1
ATOM 1616 C C . LYS A 1 200 ? 23.784 -17.541 -15.117 1.00 89.44 200 LYS A C 1
ATOM 1618 O O . LYS A 1 200 ? 23.703 -16.697 -16.007 1.00 89.44 200 LYS A O 1
ATOM 1623 N N . ASP A 1 201 ? 24.021 -18.828 -15.355 1.00 89.94 201 ASP A N 1
ATOM 1624 C CA . ASP A 1 201 ? 24.288 -19.391 -16.684 1.00 89.94 201 ASP A CA 1
ATOM 1625 C C . ASP A 1 201 ? 23.052 -20.086 -17.299 1.00 89.94 201 ASP A C 1
ATOM 1627 O O . ASP A 1 201 ? 23.167 -20.857 -18.253 1.00 89.94 201 ASP A O 1
ATOM 1631 N N . PHE A 1 202 ? 21.855 -19.855 -16.745 1.00 93.50 202 PHE A N 1
ATOM 1632 C CA . PHE A 1 202 ? 20.616 -20.470 -17.214 1.00 93.50 202 PHE A CA 1
ATOM 1633 C C . PHE A 1 202 ? 20.217 -19.894 -18.585 1.00 93.50 202 PHE A C 1
ATOM 1635 O O . PHE A 1 202 ? 20.101 -18.673 -18.724 1.00 93.50 202 PHE A O 1
ATOM 1642 N N . PRO A 1 203 ? 19.990 -20.734 -19.610 1.00 93.75 203 PRO A N 1
ATOM 1643 C CA . PRO A 1 203 ? 19.602 -20.256 -20.932 1.00 93.75 203 PRO A CA 1
ATOM 1644 C C . PRO A 1 203 ? 18.177 -19.693 -20.911 1.00 93.75 203 PRO A C 1
ATOM 1646 O O . PRO A 1 203 ? 17.293 -20.268 -20.283 1.00 93.75 203 PRO A O 1
ATOM 1649 N N . ASN A 1 204 ? 17.935 -18.598 -21.638 1.00 94.06 204 ASN A N 1
ATOM 1650 C CA . ASN A 1 204 ? 16.635 -17.910 -21.688 1.00 94.06 204 ASN A CA 1
ATOM 1651 C C . ASN A 1 204 ? 16.107 -17.517 -20.294 1.00 94.06 204 ASN A C 1
ATOM 1653 O O . ASN A 1 204 ? 14.907 -17.608 -20.022 1.00 94.06 204 ASN A O 1
ATOM 1657 N N . ALA A 1 205 ? 17.002 -17.065 -19.408 1.00 96.44 205 ALA A N 1
ATOM 1658 C CA . ALA A 1 205 ? 16.663 -16.704 -18.032 1.00 96.44 205 ALA A CA 1
ATOM 1659 C C . ALA A 1 205 ? 15.527 -15.668 -17.938 1.00 96.44 205 ALA A C 1
ATOM 1661 O O . ALA A 1 205 ? 14.690 -15.761 -17.045 1.00 96.44 205 ALA A O 1
ATOM 1662 N N . PHE A 1 206 ? 15.437 -14.738 -18.895 1.00 97.31 206 PHE A N 1
ATOM 1663 C CA . PHE A 1 206 ? 14.364 -13.742 -18.939 1.00 97.31 206 PHE A CA 1
ATOM 1664 C C . PHE A 1 206 ? 12.968 -14.370 -19.101 1.00 97.31 206 PHE A C 1
ATOM 1666 O O . PHE A 1 206 ? 12.050 -14.046 -18.348 1.00 97.31 206 PHE A O 1
ATOM 1673 N N . GLU A 1 207 ? 12.805 -15.302 -20.047 1.00 97.50 207 GLU A N 1
ATOM 1674 C CA . GLU A 1 207 ? 11.514 -15.946 -20.327 1.00 97.50 207 GLU A CA 1
ATOM 1675 C C . GLU A 1 207 ? 11.046 -16.813 -19.151 1.00 97.50 207 GLU A C 1
ATOM 1677 O O . GLU A 1 207 ? 9.875 -16.760 -18.762 1.00 97.50 207 GLU A O 1
ATOM 1682 N N . GLU A 1 208 ? 11.959 -17.578 -18.544 1.00 97.12 208 GLU A N 1
ATOM 1683 C CA . GLU A 1 208 ? 11.626 -18.384 -17.365 1.00 97.12 208 GLU A CA 1
ATOM 1684 C C . GLU A 1 208 ? 11.378 -17.492 -16.137 1.00 97.12 208 GLU A C 1
ATOM 1686 O O . GLU A 1 208 ? 10.466 -17.771 -15.360 1.00 97.12 208 GLU A O 1
ATOM 1691 N N . GLY A 1 209 ? 12.102 -16.376 -15.989 1.00 96.50 209 GLY A N 1
ATOM 1692 C CA . GLY A 1 209 ? 11.863 -15.383 -14.936 1.00 96.50 209 GLY A CA 1
ATOM 1693 C C . GLY A 1 209 ? 10.469 -14.757 -15.022 1.00 96.50 209 GLY A C 1
ATOM 1694 O O . GLY A 1 209 ? 9.746 -14.707 -14.026 1.00 96.50 209 GLY A O 1
ATOM 1695 N N . LEU A 1 210 ? 10.032 -14.370 -16.225 1.00 96.56 210 LEU A N 1
ATOM 1696 C CA . LEU A 1 210 ? 8.668 -13.888 -16.478 1.00 96.56 210 LEU A CA 1
ATOM 1697 C C . LEU A 1 210 ? 7.606 -14.927 -16.117 1.00 96.56 210 LEU A C 1
ATOM 1699 O O . LEU A 1 210 ? 6.571 -14.600 -15.534 1.00 96.56 210 LEU A O 1
ATOM 1703 N N . LYS A 1 211 ? 7.847 -16.188 -16.476 1.00 96.69 211 LYS A N 1
ATOM 1704 C CA . LYS A 1 211 ? 6.940 -17.288 -16.155 1.00 96.69 211 LYS A CA 1
ATOM 1705 C C . LYS A 1 211 ? 6.845 -17.503 -14.644 1.00 96.69 211 LYS A C 1
ATOM 1707 O O . LYS A 1 211 ? 5.734 -17.577 -14.127 1.00 96.69 211 LYS A O 1
ATOM 1712 N N . LYS A 1 212 ? 7.976 -17.518 -13.935 1.00 94.81 212 LYS A N 1
ATOM 1713 C CA . LYS A 1 212 ? 8.020 -17.647 -12.470 1.00 94.81 212 LYS A CA 1
ATOM 1714 C C . LYS A 1 212 ? 7.321 -16.496 -11.759 1.00 94.81 212 LYS A C 1
ATOM 1716 O O . LYS A 1 212 ? 6.571 -16.739 -10.818 1.00 94.81 212 LYS A O 1
ATOM 1721 N N . SER A 1 213 ? 7.488 -15.273 -12.260 1.00 93.88 213 SER A N 1
ATOM 1722 C CA . SER A 1 213 ? 6.764 -14.100 -11.764 1.00 93.88 213 SER A CA 1
ATOM 1723 C C . SER A 1 213 ? 5.248 -14.295 -11.891 1.00 93.88 213 SER A C 1
ATOM 1725 O O . SER A 1 213 ? 4.545 -14.147 -10.900 1.00 93.88 213 SER A O 1
ATOM 1727 N N . ARG A 1 214 ? 4.742 -14.750 -13.049 1.00 92.94 214 ARG A N 1
ATOM 1728 C CA . ARG A 1 214 ? 3.302 -15.032 -13.254 1.00 92.94 214 ARG A CA 1
ATOM 1729 C C . ARG A 1 214 ? 2.763 -16.191 -12.412 1.00 92.94 214 ARG A C 1
ATOM 1731 O O . ARG A 1 214 ? 1.585 -16.194 -12.073 1.00 92.94 214 ARG A O 1
ATOM 1738 N N . GLU A 1 215 ? 3.596 -17.185 -12.115 1.00 92.75 215 GLU A N 1
ATOM 1739 C CA . GLU A 1 215 ? 3.264 -18.300 -11.212 1.00 92.75 215 GLU A CA 1
ATOM 1740 C C . GLU A 1 215 ? 3.243 -17.867 -9.732 1.00 92.75 215 GLU A C 1
ATOM 1742 O O . GLU A 1 215 ? 2.782 -18.620 -8.873 1.00 92.75 215 GLU A O 1
ATOM 1747 N N . GLY A 1 216 ? 3.737 -16.665 -9.427 1.00 89.94 216 GLY A N 1
ATOM 1748 C CA . GLY A 1 216 ? 3.877 -16.125 -8.081 1.00 89.94 216 GLY A CA 1
ATOM 1749 C C . GLY A 1 216 ? 5.090 -16.623 -7.303 1.00 89.94 216 GLY A C 1
ATOM 1750 O O . GLY A 1 216 ? 5.196 -16.383 -6.102 1.00 89.94 216 GLY A O 1
ATOM 1751 N N . ASP A 1 217 ? 6.043 -17.262 -7.975 1.00 93.75 217 ASP A N 1
ATOM 1752 C CA . ASP A 1 217 ? 7.342 -17.619 -7.408 1.00 93.75 217 ASP A CA 1
ATOM 1753 C C . ASP A 1 217 ? 8.319 -16.439 -7.550 1.00 93.75 217 ASP A C 1
ATOM 1755 O O . ASP A 1 217 ? 9.282 -16.474 -8.322 1.00 93.75 217 ASP A O 1
ATOM 1759 N N . LEU A 1 218 ? 8.013 -15.347 -6.839 1.00 93.69 218 LEU A N 1
ATOM 1760 C CA . LEU A 1 218 ? 8.747 -14.080 -6.944 1.00 93.69 218 LEU A CA 1
ATOM 1761 C C . LEU A 1 218 ? 10.248 -14.217 -6.628 1.00 93.69 218 LEU A C 1
ATOM 1763 O O . LEU A 1 218 ? 11.046 -13.658 -7.379 1.00 93.69 218 LEU A O 1
ATOM 1767 N N . PRO A 1 219 ? 10.687 -14.960 -5.591 1.00 91.81 219 PRO A N 1
ATOM 1768 C CA . PRO A 1 219 ? 12.113 -15.066 -5.277 1.00 91.81 219 PRO A CA 1
ATOM 1769 C C . PRO A 1 219 ? 12.924 -15.767 -6.373 1.00 91.81 219 PRO A C 1
ATOM 1771 O O . PRO A 1 219 ? 13.992 -15.282 -6.749 1.00 91.81 219 PRO A O 1
ATOM 1774 N N . ASN A 1 220 ? 12.416 -16.865 -6.948 1.00 92.75 220 ASN A N 1
ATOM 1775 C CA . ASN A 1 220 ? 13.089 -17.503 -8.083 1.00 92.75 220 ASN A CA 1
ATOM 1776 C C . ASN A 1 220 ? 13.003 -16.644 -9.350 1.00 92.75 220 ASN A C 1
ATOM 1778 O O . ASN A 1 220 ? 13.970 -16.597 -10.111 1.00 92.75 220 ASN A O 1
ATOM 1782 N N . ALA A 1 221 ? 11.892 -15.929 -9.559 1.00 95.81 221 ALA A N 1
ATOM 1783 C CA . ALA A 1 221 ? 11.776 -14.965 -10.648 1.00 95.81 221 ALA A CA 1
ATOM 1784 C C . ALA A 1 221 ? 12.860 -13.884 -10.555 1.00 95.81 221 ALA A C 1
ATOM 1786 O O . ALA A 1 221 ? 13.526 -13.619 -11.550 1.00 95.81 221 ALA A O 1
ATOM 1787 N N . VAL A 1 222 ? 13.105 -13.319 -9.366 1.00 94.62 222 VAL A N 1
ATOM 1788 C CA . VAL A 1 222 ? 14.185 -12.344 -9.135 1.00 94.62 222 VAL A CA 1
ATOM 1789 C C . VAL A 1 222 ? 15.545 -12.924 -9.514 1.00 94.62 222 VAL A C 1
ATOM 1791 O O . VAL A 1 222 ? 16.276 -12.282 -10.261 1.00 94.62 222 VAL A O 1
ATOM 1794 N N . LEU A 1 223 ? 15.885 -14.137 -9.066 1.00 93.31 223 LEU A N 1
ATOM 1795 C CA . LEU A 1 223 ? 17.182 -14.743 -9.393 1.00 93.31 223 LEU A CA 1
ATOM 1796 C C . LEU A 1 223 ? 17.342 -14.988 -10.908 1.00 93.31 223 LEU A C 1
ATOM 1798 O O . LEU A 1 223 ? 18.404 -14.726 -11.471 1.00 93.31 223 LEU A O 1
ATOM 1802 N N . LEU A 1 224 ? 16.291 -15.435 -11.595 1.00 95.75 224 LEU A N 1
ATOM 1803 C CA . LEU A 1 224 ? 16.296 -15.597 -13.054 1.00 95.75 224 LEU A CA 1
ATOM 1804 C C . LEU A 1 224 ? 16.416 -14.256 -13.793 1.00 95.75 224 LEU A C 1
ATOM 1806 O O . LEU A 1 224 ? 17.171 -14.142 -14.755 1.00 95.75 224 LEU A O 1
ATOM 1810 N N . LEU A 1 225 ? 15.718 -13.221 -13.330 1.00 97.06 225 LEU A N 1
ATOM 1811 C CA . LEU A 1 225 ? 15.775 -11.880 -13.914 1.00 97.06 225 LEU A CA 1
ATOM 1812 C C . LEU A 1 225 ? 17.131 -11.207 -13.667 1.00 97.06 225 LEU A C 1
ATOM 1814 O O . LEU A 1 225 ? 17.644 -10.522 -14.549 1.00 97.06 225 LEU A O 1
ATOM 1818 N N . GLU A 1 226 ? 17.759 -11.452 -12.517 1.00 94.25 226 GLU A N 1
ATOM 1819 C CA . GLU A 1 226 ? 19.147 -11.062 -12.268 1.00 94.25 226 GLU A CA 1
ATOM 1820 C C . GLU A 1 226 ? 20.108 -11.743 -13.241 1.00 94.25 226 GLU A C 1
ATOM 1822 O O . GLU A 1 226 ? 20.977 -11.086 -13.808 1.00 94.25 226 GLU A O 1
ATOM 1827 N N . ALA A 1 227 ? 19.939 -13.046 -13.478 1.00 94.00 227 ALA A N 1
ATOM 1828 C CA . ALA A 1 227 ? 20.730 -13.748 -14.479 1.00 94.00 227 ALA A CA 1
ATOM 1829 C C . ALA A 1 227 ? 20.507 -13.164 -15.884 1.00 94.00 227 ALA A C 1
ATOM 1831 O O . ALA A 1 227 ? 21.473 -12.970 -16.617 1.00 94.00 227 ALA A O 1
ATOM 1832 N N . ALA A 1 228 ? 19.269 -12.801 -16.232 1.00 96.06 228 ALA A N 1
ATOM 1833 C CA . ALA A 1 228 ? 18.945 -12.169 -17.508 1.00 96.06 228 ALA A CA 1
ATOM 1834 C C . ALA A 1 228 ? 19.672 -10.829 -17.706 1.00 96.06 228 ALA A C 1
ATOM 1836 O O . ALA A 1 228 ? 20.333 -10.648 -18.727 1.00 96.06 228 ALA A O 1
ATOM 1837 N N . VAL A 1 229 ? 19.631 -9.918 -16.726 1.00 95.12 229 VAL A N 1
ATOM 1838 C CA . VAL A 1 229 ? 20.341 -8.626 -16.840 1.00 95.12 229 VAL A CA 1
ATOM 1839 C C . VAL A 1 229 ? 21.865 -8.775 -16.748 1.00 95.12 229 VAL A C 1
ATOM 1841 O O . VAL A 1 229 ? 22.594 -7.903 -17.210 1.00 95.12 229 VAL A O 1
ATOM 1844 N N . LEU A 1 230 ? 22.381 -9.864 -16.165 1.00 92.00 230 LEU A N 1
ATOM 1845 C CA . LEU A 1 230 ? 23.812 -10.186 -16.214 1.00 92.00 230 LEU A CA 1
ATOM 1846 C C . LEU A 1 230 ? 24.232 -10.711 -17.595 1.00 92.00 230 LEU A C 1
ATOM 1848 O O . LEU A 1 230 ? 25.349 -10.433 -18.034 1.00 92.00 230 LEU A O 1
ATOM 1852 N N . GLN A 1 231 ? 23.353 -11.455 -18.272 1.00 90.38 231 GLN A N 1
ATOM 1853 C CA . GLN A 1 231 ? 23.565 -11.958 -19.632 1.00 90.38 231 GLN A CA 1
ATOM 1854 C C . GLN A 1 231 ? 23.447 -10.837 -20.678 1.00 90.38 231 GLN A C 1
ATOM 1856 O O . GLN A 1 231 ? 24.275 -10.778 -21.589 1.00 90.38 231 GLN A O 1
ATOM 1861 N N . ASP A 1 232 ? 22.482 -9.925 -20.522 1.00 92.81 232 ASP A N 1
ATOM 1862 C CA . ASP A 1 232 ? 22.350 -8.704 -21.326 1.00 92.81 232 ASP A CA 1
ATOM 1863 C C . ASP A 1 232 ? 22.096 -7.452 -20.454 1.00 92.81 232 ASP A C 1
ATOM 1865 O O . ASP A 1 232 ? 20.952 -7.087 -20.173 1.00 92.81 232 ASP A O 1
ATOM 1869 N N . PRO A 1 233 ? 23.159 -6.723 -20.062 1.00 93.31 233 PRO A N 1
ATOM 1870 C CA . PRO A 1 233 ? 23.035 -5.522 -19.230 1.00 93.31 233 PRO A CA 1
ATOM 1871 C C . PRO A 1 233 ? 22.312 -4.335 -19.876 1.00 93.31 233 PRO A C 1
ATOM 1873 O O . PRO A 1 233 ? 22.011 -3.361 -19.172 1.00 93.31 233 PRO A O 1
ATOM 1876 N N . ASN A 1 234 ? 22.089 -4.368 -21.194 1.00 93.19 234 ASN A N 1
ATOM 1877 C CA . ASN A 1 234 ? 21.411 -3.307 -21.940 1.00 93.19 234 ASN A CA 1
ATOM 1878 C C . ASN A 1 234 ? 19.943 -3.637 -22.238 1.00 93.19 234 ASN A C 1
ATOM 1880 O O . ASN A 1 234 ? 19.257 -2.812 -22.846 1.00 93.19 234 ASN A O 1
ATOM 1884 N N . ASP A 1 235 ? 19.450 -4.792 -21.790 1.00 95.19 235 ASP A N 1
ATOM 1885 C CA . ASP A 1 235 ? 18.041 -5.141 -21.893 1.00 95.19 235 ASP A CA 1
ATOM 1886 C C . ASP A 1 235 ? 17.210 -4.321 -20.891 1.00 95.19 235 ASP A C 1
ATOM 1888 O O . ASP A 1 235 ? 17.117 -4.615 -19.695 1.00 95.19 235 ASP A O 1
ATOM 1892 N N . SER A 1 236 ? 16.588 -3.249 -21.388 1.00 96.56 236 SER A N 1
ATOM 1893 C CA . SER A 1 236 ? 15.718 -2.395 -20.579 1.00 96.56 236 SER A CA 1
ATOM 1894 C C . SER A 1 236 ? 14.463 -3.111 -20.080 1.00 96.56 236 SER A C 1
ATOM 1896 O O . SER A 1 236 ? 13.918 -2.713 -19.050 1.00 96.56 236 SER A O 1
ATOM 1898 N N . GLU A 1 237 ? 13.977 -4.126 -20.799 1.00 97.50 237 GLU A N 1
ATOM 1899 C CA . GLU A 1 237 ? 12.785 -4.880 -20.410 1.00 97.50 237 GLU A CA 1
ATOM 1900 C C . GLU A 1 237 ? 13.106 -5.806 -19.233 1.00 97.50 237 GLU A C 1
ATOM 1902 O O . GLU A 1 237 ? 12.377 -5.801 -18.239 1.00 97.50 237 GLU A O 1
ATOM 1907 N N . ALA A 1 238 ? 14.251 -6.493 -19.270 1.00 97.12 238 ALA A N 1
ATOM 1908 C CA . ALA A 1 238 ? 14.747 -7.272 -18.137 1.00 97.12 238 ALA A CA 1
ATOM 1909 C C . ALA A 1 238 ? 14.901 -6.415 -16.869 1.00 97.12 238 ALA A C 1
ATOM 1911 O O . ALA A 1 238 ? 14.418 -6.804 -15.803 1.00 97.12 238 ALA A O 1
ATOM 1912 N N . TRP A 1 239 ? 15.461 -5.204 -16.982 1.00 97.69 239 TRP A N 1
ATOM 1913 C CA . TRP A 1 239 ? 15.540 -4.258 -15.859 1.00 97.69 239 TRP A CA 1
ATOM 1914 C C . TRP A 1 239 ? 14.170 -3.782 -15.358 1.00 97.69 239 TRP A C 1
ATOM 1916 O O . TRP A 1 239 ? 13.975 -3.641 -14.148 1.00 97.69 239 TRP A O 1
ATOM 1926 N N . GLN A 1 240 ? 13.211 -3.542 -16.262 1.00 98.44 240 GLN A N 1
ATOM 1927 C CA . GLN A 1 240 ? 11.843 -3.164 -15.890 1.00 98.44 240 GLN A CA 1
ATOM 1928 C C . GLN A 1 240 ? 11.199 -4.261 -15.039 1.00 98.44 240 GLN A C 1
ATOM 1930 O O . GLN A 1 240 ? 10.684 -3.979 -13.957 1.00 98.44 240 GLN A O 1
ATOM 1935 N N . VAL A 1 241 ? 11.223 -5.498 -15.540 1.00 98.25 241 VAL A N 1
ATOM 1936 C CA . VAL A 1 241 ? 10.569 -6.649 -14.908 1.00 98.25 241 VAL A CA 1
ATOM 1937 C C . VAL A 1 241 ? 11.269 -7.011 -13.601 1.00 98.25 241 VAL A C 1
ATOM 1939 O O . VAL A 1 241 ? 10.592 -7.294 -12.615 1.00 98.25 241 VAL A O 1
ATOM 1942 N N . LEU A 1 242 ? 12.604 -6.937 -13.544 1.00 97.69 242 LEU A N 1
ATOM 1943 C CA . LEU A 1 242 ? 13.354 -7.091 -12.296 1.00 97.69 242 LEU A CA 1
ATOM 1944 C C . LEU A 1 242 ? 12.896 -6.065 -11.253 1.00 97.69 242 LEU A C 1
ATOM 1946 O O . LEU A 1 242 ? 12.604 -6.428 -10.115 1.00 97.69 242 LEU A O 1
ATOM 1950 N N . GLY A 1 243 ? 12.763 -4.799 -11.654 1.00 97.25 243 GLY A N 1
ATOM 1951 C CA . GLY A 1 243 ? 12.322 -3.727 -10.770 1.00 97.25 243 GLY A CA 1
ATOM 1952 C C . GLY A 1 243 ? 10.903 -3.906 -10.234 1.00 97.25 243 GLY A C 1
ATOM 1953 O O . GLY A 1 243 ? 10.690 -3.788 -9.027 1.00 97.25 243 GLY A O 1
ATOM 1954 N N . THR A 1 244 ? 9.935 -4.242 -11.090 1.00 98.06 244 THR A N 1
ATOM 1955 C CA . THR A 1 244 ? 8.556 -4.502 -10.639 1.00 98.06 244 THR A CA 1
ATOM 1956 C C . THR A 1 244 ? 8.478 -5.745 -9.757 1.00 98.06 244 THR A C 1
ATOM 1958 O O . THR A 1 244 ? 7.852 -5.700 -8.702 1.00 98.06 244 THR A O 1
ATOM 1961 N N . THR A 1 245 ? 9.194 -6.815 -10.115 1.00 97.62 245 THR A N 1
ATOM 1962 C CA . THR A 1 245 ? 9.226 -8.057 -9.325 1.00 97.62 245 THR A CA 1
ATOM 1963 C C . THR A 1 245 ? 9.842 -7.821 -7.943 1.00 97.62 245 THR A C 1
ATOM 1965 O O . THR A 1 245 ? 9.319 -8.320 -6.951 1.00 97.62 245 THR A O 1
ATOM 1968 N N . GLN A 1 246 ? 10.900 -7.009 -7.835 1.00 95.06 246 GLN A N 1
ATOM 1969 C CA . GLN A 1 246 ? 11.480 -6.631 -6.539 1.00 95.06 246 GLN A CA 1
ATOM 1970 C C . GLN A 1 246 ? 10.507 -5.809 -5.680 1.00 95.06 246 GLN A C 1
ATOM 1972 O O . GLN A 1 246 ? 10.407 -6.041 -4.473 1.00 95.06 246 GLN A O 1
ATOM 1977 N N . ALA A 1 247 ? 9.736 -4.897 -6.284 1.00 95.56 247 ALA A N 1
ATOM 1978 C CA . ALA A 1 247 ? 8.709 -4.146 -5.560 1.00 95.56 247 ALA A CA 1
ATOM 1979 C C . ALA A 1 247 ? 7.631 -5.087 -4.995 1.00 95.56 247 ALA A C 1
ATOM 1981 O O . ALA A 1 247 ? 7.226 -4.946 -3.835 1.00 95.56 247 ALA A O 1
ATOM 1982 N N . GLU A 1 248 ? 7.210 -6.076 -5.788 1.00 96.88 248 GLU A N 1
ATOM 1983 C CA . GLU A 1 248 ? 6.252 -7.111 -5.387 1.00 96.88 248 GLU A CA 1
ATOM 1984 C C . GLU A 1 248 ? 6.808 -8.068 -4.322 1.00 96.88 248 GLU A C 1
ATOM 1986 O O . GLU A 1 248 ? 6.058 -8.555 -3.471 1.00 96.88 248 GLU A O 1
ATOM 1991 N N . ASN A 1 249 ? 8.126 -8.275 -4.326 1.00 94.69 249 ASN A N 1
ATOM 1992 C CA . ASN A 1 249 ? 8.880 -9.088 -3.375 1.00 94.69 249 ASN A CA 1
ATOM 1993 C C . ASN A 1 249 ? 9.241 -8.348 -2.067 1.00 94.69 249 ASN A C 1
ATOM 1995 O O . ASN A 1 249 ? 10.056 -8.842 -1.293 1.00 94.69 249 ASN A O 1
ATOM 1999 N N . GLU A 1 250 ? 8.656 -7.175 -1.796 1.00 93.31 250 GLU A N 1
ATOM 2000 C CA . GLU A 1 250 ? 8.942 -6.377 -0.586 1.00 93.31 250 GLU A CA 1
ATOM 2001 C C . GLU A 1 250 ? 10.419 -5.928 -0.491 1.00 93.31 250 GLU A C 1
ATOM 2003 O O . GLU A 1 250 ? 11.026 -5.924 0.582 1.00 93.31 250 GLU A O 1
ATOM 2008 N N . ASN A 1 251 ? 11.015 -5.551 -1.631 1.00 88.50 251 ASN A N 1
ATOM 2009 C CA . ASN A 1 251 ? 12.358 -4.970 -1.720 1.00 88.50 251 ASN A CA 1
ATOM 2010 C C . ASN A 1 251 ? 12.351 -3.661 -2.531 1.00 88.50 251 ASN A C 1
ATOM 2012 O O . ASN A 1 251 ? 12.696 -3.611 -3.714 1.00 88.50 251 ASN A O 1
ATOM 2016 N N . GLU A 1 252 ? 11.948 -2.575 -1.868 1.00 84.62 252 GLU A N 1
ATOM 2017 C CA . GLU A 1 252 ? 11.769 -1.257 -2.490 1.00 84.62 252 GLU A CA 1
ATOM 2018 C C . GLU A 1 252 ? 13.081 -0.649 -3.011 1.00 84.62 252 GLU A C 1
ATOM 2020 O O . GLU A 1 252 ? 13.108 -0.020 -4.067 1.00 84.62 252 GLU A O 1
ATOM 2025 N N . GLN A 1 253 ? 14.195 -0.872 -2.308 1.00 84.06 253 GLN A N 1
ATOM 2026 C CA . GLN A 1 253 ? 15.489 -0.316 -2.704 1.00 84.06 253 GLN A CA 1
ATOM 2027 C C . GLN A 1 253 ? 15.975 -0.925 -4.025 1.00 84.06 253 GLN A C 1
ATOM 2029 O O . GLN A 1 253 ? 16.358 -0.193 -4.941 1.00 84.06 253 GLN A O 1
ATOM 2034 N N . ALA A 1 254 ? 15.930 -2.256 -4.151 1.00 86.81 254 ALA A N 1
ATOM 2035 C CA . ALA A 1 254 ? 16.304 -2.938 -5.388 1.00 86.81 254 ALA A CA 1
ATOM 2036 C C . ALA A 1 254 ? 15.341 -2.599 -6.536 1.00 86.81 254 ALA A C 1
ATOM 2038 O O . ALA A 1 254 ? 15.780 -2.457 -7.683 1.00 86.81 254 ALA A O 1
ATOM 2039 N N . ALA A 1 255 ? 14.052 -2.413 -6.228 1.00 93.38 255 ALA A N 1
ATOM 2040 C CA . ALA A 1 255 ? 13.056 -1.967 -7.194 1.00 93.38 255 ALA A CA 1
ATOM 2041 C C . ALA A 1 255 ? 13.413 -0.599 -7.784 1.00 93.38 255 ALA A C 1
ATOM 2043 O O . ALA A 1 255 ? 13.538 -0.474 -9.003 1.00 93.38 255 ALA A O 1
ATOM 2044 N N . ILE A 1 256 ? 13.655 0.409 -6.937 1.00 90.31 256 ILE A N 1
ATOM 2045 C CA . ILE A 1 256 ? 13.989 1.774 -7.372 1.00 90.31 256 ILE A CA 1
ATOM 2046 C C . ILE A 1 256 ? 15.231 1.774 -8.267 1.00 90.31 256 ILE A C 1
ATOM 2048 O O . ILE A 1 256 ? 15.188 2.350 -9.354 1.00 90.31 256 ILE A O 1
ATOM 2052 N N . VAL A 1 257 ? 16.309 1.097 -7.856 1.00 89.50 257 VAL A N 1
ATOM 2053 C CA . VAL A 1 257 ? 17.564 1.049 -8.628 1.00 89.50 257 VAL A CA 1
ATOM 2054 C C . VAL A 1 257 ? 17.356 0.380 -9.991 1.00 89.50 257 VAL A C 1
ATOM 2056 O O . VAL A 1 257 ? 17.800 0.903 -11.014 1.00 89.50 257 VAL A O 1
ATOM 2059 N N . SER A 1 258 ? 16.631 -0.739 -10.034 1.00 93.38 258 SER A N 1
ATOM 2060 C CA . SER A 1 258 ? 16.355 -1.464 -11.284 1.00 93.38 258 SER A CA 1
ATOM 2061 C C . SER A 1 258 ? 15.482 -0.653 -12.242 1.00 93.38 258 SER A C 1
ATOM 2063 O O . SER A 1 258 ? 15.755 -0.582 -13.440 1.00 93.38 258 SER A O 1
ATOM 2065 N N . LEU A 1 259 ? 14.452 0.015 -11.715 1.00 97.44 259 LEU A N 1
ATOM 2066 C CA . LEU A 1 259 ? 13.554 0.865 -12.497 1.00 97.44 259 LEU A CA 1
ATOM 2067 C C . LEU A 1 259 ? 14.273 2.115 -13.012 1.00 97.44 259 LEU A C 1
ATOM 2069 O O . LEU A 1 259 ? 14.081 2.506 -14.162 1.00 97.44 259 LEU A O 1
ATOM 2073 N N . GLN A 1 260 ? 15.142 2.724 -12.205 1.00 94.50 260 GLN A N 1
ATOM 2074 C CA . GLN A 1 260 ? 16.002 3.817 -12.657 1.00 94.50 260 GLN A CA 1
ATOM 2075 C C . GLN A 1 260 ? 16.930 3.350 -13.780 1.00 94.50 260 GLN A C 1
ATOM 2077 O O . GLN A 1 260 ? 17.004 4.020 -14.809 1.00 94.50 260 GLN A O 1
ATOM 2082 N N . ARG A 1 261 ? 17.545 2.168 -13.645 1.00 94.38 261 ARG A N 1
ATOM 2083 C CA . ARG A 1 261 ? 18.395 1.583 -14.688 1.00 94.38 261 ARG A CA 1
ATOM 2084 C C . ARG A 1 261 ? 17.629 1.300 -15.984 1.00 94.38 261 ARG A C 1
ATOM 2086 O O . ARG A 1 261 ? 18.114 1.634 -17.064 1.00 94.38 261 ARG A O 1
ATOM 2093 N N . CYS A 1 262 ? 16.408 0.773 -15.891 1.00 97.50 262 CYS A N 1
ATOM 2094 C CA . CYS A 1 262 ? 15.501 0.644 -17.034 1.00 97.50 262 CYS A CA 1
ATOM 2095 C C . CYS A 1 262 ? 15.285 1.999 -17.729 1.00 97.50 262 CYS A C 1
ATOM 2097 O O . CYS A 1 262 ? 15.391 2.093 -18.948 1.00 97.50 262 CYS A O 1
ATOM 2099 N N . LEU A 1 263 ? 15.042 3.065 -16.962 1.00 96.62 263 LEU A N 1
ATOM 2100 C CA . LEU A 1 263 ? 14.767 4.404 -17.489 1.00 96.62 263 LEU A CA 1
ATOM 2101 C C . LEU A 1 263 ? 16.004 5.147 -18.009 1.00 96.62 263 LEU A C 1
ATOM 2103 O O . LEU A 1 263 ? 15.850 6.098 -18.775 1.00 96.62 263 LEU A O 1
ATOM 2107 N N . GLU A 1 264 ? 17.211 4.745 -17.618 1.00 94.94 264 GLU A N 1
ATOM 2108 C CA . GLU A 1 264 ? 18.452 5.199 -18.256 1.00 94.94 264 GLU A CA 1
ATOM 2109 C C . GLU A 1 264 ? 18.573 4.649 -19.680 1.00 94.94 264 GLU A C 1
ATOM 2111 O O . GLU A 1 264 ? 18.946 5.382 -20.597 1.00 94.94 264 GLU A O 1
ATOM 2116 N N . LEU A 1 265 ? 18.230 3.371 -19.864 1.00 93.69 265 LEU A N 1
ATOM 2117 C CA . LEU A 1 265 ? 18.256 2.684 -21.156 1.00 93.69 265 LEU A CA 1
ATOM 2118 C C . LEU A 1 265 ? 17.069 3.095 -22.038 1.00 93.69 265 LEU A C 1
ATOM 2120 O O . LEU A 1 265 ? 17.222 3.339 -23.236 1.00 93.69 265 LEU A O 1
ATOM 2124 N N . HIS A 1 266 ? 15.884 3.214 -21.436 1.00 96.75 266 HIS A N 1
ATOM 2125 C CA . HIS A 1 266 ? 14.622 3.488 -22.117 1.00 96.75 266 HIS A CA 1
ATOM 2126 C C . HIS A 1 266 ? 13.784 4.549 -21.371 1.00 96.75 266 HIS A C 1
ATOM 2128 O O . HIS A 1 266 ? 12.847 4.222 -20.638 1.00 96.75 266 HIS A O 1
ATOM 2134 N N . PRO A 1 267 ? 14.058 5.856 -21.576 1.00 96.12 267 PRO A N 1
ATOM 2135 C CA . PRO A 1 267 ? 13.464 6.935 -20.773 1.00 96.12 267 PRO A CA 1
ATOM 2136 C C . PRO A 1 267 ? 11.941 7.090 -20.852 1.00 96.12 267 PRO A C 1
ATOM 2138 O O . PRO A 1 267 ? 11.352 7.718 -19.970 1.00 96.12 267 PRO A O 1
ATOM 2141 N N . ASN A 1 268 ? 11.316 6.568 -21.911 1.00 95.50 268 ASN A N 1
ATOM 2142 C CA . ASN A 1 268 ? 9.876 6.633 -22.164 1.00 95.50 268 ASN A CA 1
ATOM 2143 C C . ASN A 1 268 ? 9.129 5.340 -21.803 1.00 95.50 268 ASN A C 1
ATOM 2145 O O . ASN A 1 268 ? 7.978 5.181 -22.216 1.00 95.50 268 ASN A O 1
ATOM 2149 N N . ASN A 1 269 ? 9.750 4.431 -21.048 1.00 98.00 269 ASN A N 1
ATOM 2150 C CA . ASN A 1 269 ? 9.071 3.250 -20.533 1.00 98.00 269 ASN A CA 1
ATOM 2151 C C . ASN A 1 269 ? 8.008 3.657 -19.490 1.00 98.00 269 ASN A C 1
ATOM 2153 O O . ASN A 1 269 ? 8.315 4.010 -18.351 1.00 98.00 269 ASN A O 1
ATOM 2157 N N . LEU A 1 270 ? 6.735 3.637 -19.899 1.00 98.06 270 LEU A N 1
ATOM 2158 C CA . LEU A 1 270 ? 5.609 4.078 -19.069 1.00 98.06 270 LEU A CA 1
ATOM 2159 C C . LEU A 1 270 ? 5.358 3.156 -17.870 1.00 98.06 270 LEU A C 1
ATOM 2161 O O . LEU A 1 270 ? 4.967 3.641 -16.810 1.00 98.06 270 LEU A O 1
ATOM 2165 N N . LEU A 1 271 ? 5.595 1.850 -18.019 1.00 98.12 271 LEU A N 1
ATOM 2166 C CA . LEU A 1 271 ? 5.445 0.890 -16.925 1.00 98.12 271 LEU A CA 1
ATOM 2167 C C . LEU A 1 271 ? 6.491 1.159 -15.844 1.00 98.12 271 LEU A C 1
ATOM 2169 O O . LEU A 1 271 ? 6.138 1.286 -14.673 1.00 98.12 271 LEU A O 1
ATOM 2173 N N . ALA A 1 272 ? 7.751 1.354 -16.246 1.00 98.25 272 ALA A N 1
ATOM 2174 C CA . ALA A 1 272 ? 8.830 1.683 -15.322 1.00 98.25 272 ALA A CA 1
ATOM 2175 C C . ALA A 1 272 ? 8.616 3.035 -14.626 1.00 98.25 272 ALA A C 1
ATOM 2177 O O . ALA A 1 272 ? 8.848 3.140 -13.426 1.00 98.25 272 ALA A O 1
ATOM 2178 N N . LEU A 1 273 ? 8.128 4.061 -15.337 1.00 98.62 273 LEU A N 1
ATOM 2179 C CA . LEU A 1 273 ? 7.827 5.372 -14.740 1.00 98.62 273 LEU A CA 1
ATOM 2180 C C . LEU A 1 273 ? 6.718 5.293 -13.684 1.00 98.62 273 LEU A C 1
ATOM 2182 O O . LEU A 1 273 ? 6.853 5.888 -12.616 1.00 98.62 273 LEU A O 1
ATOM 2186 N N . MET A 1 274 ? 5.635 4.562 -13.968 1.00 98.62 274 MET A N 1
ATOM 2187 C CA . MET A 1 274 ? 4.534 4.390 -13.015 1.00 98.62 274 MET A CA 1
ATOM 2188 C C . MET A 1 274 ? 4.970 3.557 -11.805 1.00 98.62 274 MET A C 1
ATOM 2190 O O . MET A 1 274 ? 4.704 3.943 -10.669 1.00 98.62 274 MET A O 1
ATOM 2194 N N . ALA A 1 275 ? 5.677 2.446 -12.033 1.00 98.38 275 ALA A N 1
ATOM 2195 C CA . ALA A 1 275 ? 6.219 1.619 -10.959 1.00 98.38 275 ALA A CA 1
ATOM 2196 C C . ALA A 1 275 ? 7.186 2.418 -10.073 1.00 98.38 275 ALA A C 1
ATOM 2198 O O . ALA A 1 275 ? 7.053 2.394 -8.854 1.00 98.38 275 ALA A O 1
ATOM 2199 N N . LEU A 1 276 ? 8.080 3.208 -10.678 1.00 98.06 276 LEU A N 1
ATOM 2200 C CA . LEU A 1 276 ? 9.030 4.041 -9.945 1.00 98.06 276 LEU A CA 1
ATOM 2201 C C . LEU A 1 276 ? 8.309 5.096 -9.096 1.00 98.06 276 LEU A C 1
ATOM 2203 O O . LEU A 1 276 ? 8.682 5.309 -7.949 1.00 98.06 276 LEU A O 1
ATOM 2207 N N . ALA A 1 277 ? 7.260 5.735 -9.622 1.00 98.00 277 ALA A N 1
ATOM 2208 C CA . ALA A 1 277 ? 6.465 6.699 -8.861 1.00 98.00 277 ALA A CA 1
ATOM 2209 C C . ALA A 1 277 ? 5.791 6.080 -7.626 1.00 98.00 277 ALA A C 1
ATOM 2211 O O . ALA A 1 277 ? 5.773 6.698 -6.559 1.00 98.00 277 ALA A O 1
ATOM 2212 N N . VAL A 1 278 ? 5.253 4.865 -7.762 1.00 97.00 278 VAL A N 1
ATOM 2213 C CA . VAL A 1 278 ? 4.691 4.096 -6.640 1.00 97.00 278 VAL A CA 1
ATOM 2214 C C . VAL A 1 278 ? 5.782 3.786 -5.613 1.00 97.00 278 VAL A C 1
ATOM 2216 O O . VAL A 1 278 ? 5.610 4.103 -4.438 1.00 97.00 278 VAL A O 1
ATOM 2219 N N . SER A 1 279 ? 6.927 3.262 -6.052 1.00 93.56 279 SER A N 1
ATOM 2220 C CA . SER A 1 279 ? 8.061 2.954 -5.178 1.00 93.56 279 SER A CA 1
ATOM 2221 C C . SER A 1 279 ? 8.578 4.168 -4.405 1.00 93.56 279 SER A C 1
ATOM 2223 O O . SER A 1 279 ? 8.762 4.110 -3.192 1.00 93.56 279 SER A O 1
ATOM 2225 N N . LEU A 1 280 ? 8.743 5.305 -5.086 1.00 89.81 280 LEU A N 1
ATOM 2226 C CA . LEU A 1 280 ? 9.180 6.566 -4.477 1.00 89.81 280 LEU A CA 1
ATOM 2227 C C . LEU A 1 280 ? 8.142 7.134 -3.500 1.00 89.81 280 LEU A C 1
ATOM 2229 O O . LEU A 1 280 ? 8.497 7.807 -2.536 1.00 89.81 280 LEU A O 1
ATOM 2233 N N . THR A 1 281 ? 6.856 6.863 -3.729 1.00 87.69 281 THR A N 1
ATOM 2234 C CA . THR A 1 281 ? 5.787 7.241 -2.796 1.00 87.69 281 THR A CA 1
ATOM 2235 C C . THR A 1 281 ? 5.875 6.419 -1.512 1.00 87.69 281 THR A C 1
ATOM 2237 O O . THR A 1 281 ? 5.793 6.997 -0.429 1.00 87.69 281 THR A O 1
ATOM 2240 N N . ASN A 1 282 ? 6.130 5.111 -1.617 1.00 84.62 282 ASN A N 1
ATOM 2241 C CA . ASN A 1 282 ? 6.293 4.223 -0.461 1.00 84.62 282 ASN A CA 1
ATOM 2242 C C . ASN A 1 282 ? 7.508 4.600 0.403 1.00 84.62 282 ASN A C 1
ATOM 2244 O O . ASN A 1 282 ? 7.453 4.469 1.622 1.00 84.62 282 ASN A O 1
ATOM 2248 N N . THR A 1 283 ? 8.591 5.101 -0.200 1.00 81.56 283 THR A N 1
ATOM 2249 C CA . THR A 1 283 ? 9.789 5.556 0.532 1.00 81.56 283 THR A CA 1
ATOM 2250 C C . THR A 1 283 ? 9.715 7.010 1.008 1.00 81.56 283 THR A C 1
ATOM 2252 O O . THR A 1 283 ? 10.672 7.520 1.588 1.00 81.56 283 THR A O 1
ATOM 2255 N N . GLY A 1 284 ? 8.600 7.709 0.766 1.00 83.00 284 GLY A N 1
ATOM 2256 C CA . GLY A 1 284 ? 8.413 9.103 1.176 1.00 83.00 284 GLY A CA 1
ATOM 2257 C C . GLY A 1 284 ? 9.131 10.141 0.300 1.00 83.00 284 GLY A C 1
ATOM 2258 O O . GLY A 1 284 ? 9.133 11.329 0.634 1.00 83.00 284 GLY A O 1
ATOM 2259 N N . MET A 1 285 ? 9.694 9.749 -0.847 1.00 83.44 285 MET A N 1
ATOM 2260 C CA . MET A 1 285 ? 10.380 10.626 -1.806 1.00 83.44 285 MET A CA 1
ATOM 2261 C C . MET A 1 285 ? 9.377 11.408 -2.675 1.00 83.44 285 MET A C 1
ATOM 2263 O O . MET A 1 285 ? 9.267 11.221 -3.888 1.00 83.44 285 MET A O 1
ATOM 2267 N N . ARG A 1 286 ? 8.622 12.316 -2.038 1.00 87.19 286 ARG A N 1
ATOM 2268 C CA . ARG A 1 286 ? 7.465 13.014 -2.640 1.00 87.19 286 ARG A CA 1
ATOM 2269 C C . ARG A 1 286 ? 7.791 13.766 -3.931 1.00 87.19 286 ARG A C 1
ATOM 2271 O O . ARG A 1 286 ? 7.024 13.700 -4.890 1.00 87.19 286 ARG A O 1
ATOM 2278 N N . HIS A 1 287 ? 8.902 14.503 -3.948 1.00 88.25 287 HIS A N 1
ATOM 2279 C CA . HIS A 1 287 ? 9.301 15.302 -5.108 1.00 88.25 287 HIS A CA 1
ATOM 2280 C C . HIS A 1 287 ? 9.615 14.412 -6.319 1.00 88.25 287 HIS A C 1
ATOM 2282 O O . HIS A 1 287 ? 9.101 14.645 -7.413 1.00 88.25 287 HIS A O 1
ATOM 2288 N N . ASP A 1 288 ? 10.395 13.351 -6.114 1.00 88.50 288 ASP A N 1
ATOM 2289 C CA . ASP A 1 288 ? 10.826 12.459 -7.191 1.00 88.50 288 ASP A CA 1
ATOM 2290 C C . ASP A 1 288 ? 9.669 11.612 -7.728 1.00 88.50 288 ASP A C 1
ATOM 2292 O O . ASP A 1 288 ? 9.587 11.378 -8.936 1.00 88.50 288 ASP A O 1
ATOM 2296 N N . ALA A 1 289 ? 8.720 11.227 -6.866 1.00 91.94 289 ALA A N 1
ATOM 2297 C CA . ALA A 1 289 ? 7.475 10.593 -7.292 1.00 91.94 289 ALA A CA 1
ATOM 2298 C C . ALA A 1 289 ? 6.662 11.510 -8.227 1.00 91.94 289 ALA A C 1
ATOM 2300 O O . ALA A 1 289 ? 6.185 11.068 -9.275 1.00 91.94 289 ALA A O 1
ATOM 2301 N N . CYS A 1 290 ? 6.556 12.804 -7.897 1.00 94.69 290 CYS A N 1
ATOM 2302 C CA . CYS A 1 290 ? 5.879 13.782 -8.752 1.00 94.69 290 CYS A CA 1
ATOM 2303 C C . CYS A 1 290 ? 6.598 13.964 -10.097 1.00 94.69 290 CYS A C 1
ATOM 2305 O O . CYS A 1 290 ? 5.939 14.000 -11.137 1.00 94.69 290 CYS A O 1
ATOM 2307 N N . GLU A 1 291 ? 7.934 14.028 -10.111 1.00 93.00 291 GLU A N 1
ATOM 2308 C CA . GLU A 1 291 ? 8.699 14.127 -11.362 1.00 93.00 291 GLU A CA 1
ATOM 2309 C C . GLU A 1 291 ? 8.548 12.860 -12.222 1.00 93.00 291 GLU A C 1
ATOM 2311 O O . GLU A 1 291 ? 8.385 12.960 -13.441 1.00 93.00 291 GLU A O 1
ATOM 2316 N N . ALA A 1 292 ? 8.536 11.667 -11.618 1.00 95.88 292 ALA A N 1
ATOM 2317 C CA . ALA A 1 292 ? 8.292 10.413 -12.332 1.00 95.88 292 ALA A CA 1
ATOM 2318 C C . ALA A 1 292 ? 6.901 10.392 -12.994 1.00 95.88 292 ALA A C 1
ATOM 2320 O O . ALA A 1 292 ? 6.789 10.044 -14.173 1.00 95.88 292 ALA A O 1
ATOM 2321 N N . LEU A 1 293 ? 5.855 10.846 -12.294 1.00 97.38 293 LEU A N 1
ATOM 2322 C CA . LEU A 1 293 ? 4.498 10.965 -12.847 1.00 97.38 293 LEU A CA 1
ATOM 2323 C C . LEU A 1 293 ? 4.389 12.047 -13.925 1.00 97.38 293 LEU A C 1
ATOM 2325 O O . LEU A 1 293 ? 3.715 11.857 -14.940 1.00 97.38 293 LEU A O 1
ATOM 2329 N N . LEU A 1 294 ? 5.093 13.165 -13.762 1.00 94.88 294 LEU A N 1
ATOM 2330 C CA . LEU A 1 294 ? 5.160 14.203 -14.785 1.00 94.88 294 LEU A CA 1
ATOM 2331 C C . LEU A 1 294 ? 5.847 13.685 -16.058 1.00 94.88 294 LEU A C 1
ATOM 2333 O O . LEU A 1 294 ? 5.360 13.910 -17.169 1.00 94.88 294 LEU A O 1
ATOM 2337 N N . ARG A 1 295 ? 6.950 12.942 -15.916 1.00 95.31 295 ARG A N 1
ATOM 2338 C CA . ARG A 1 295 ? 7.615 12.240 -17.026 1.00 95.31 295 ARG A CA 1
ATOM 2339 C C . ARG A 1 295 ? 6.698 11.204 -17.668 1.00 95.31 295 ARG A C 1
ATOM 2341 O O . ARG A 1 295 ? 6.657 11.139 -18.896 1.00 95.31 295 ARG A O 1
ATOM 2348 N N . TRP A 1 296 ? 5.944 10.444 -16.874 1.00 97.50 296 TRP A N 1
ATOM 2349 C CA . TRP A 1 296 ? 4.955 9.488 -17.379 1.00 97.50 296 TRP A CA 1
ATOM 2350 C C . TRP A 1 296 ? 3.951 10.184 -18.297 1.00 97.50 296 TRP A C 1
ATOM 2352 O O . TRP A 1 296 ? 3.775 9.781 -19.448 1.00 97.50 296 TRP A O 1
ATOM 2362 N N . LEU A 1 297 ? 3.380 11.301 -17.841 1.00 94.75 297 LEU A N 1
ATOM 2363 C CA . LEU A 1 297 ? 2.412 12.073 -18.616 1.00 94.75 297 LEU A CA 1
ATOM 2364 C C . LEU A 1 297 ? 3.035 12.661 -19.897 1.00 94.75 297 LEU A C 1
ATOM 2366 O O . LEU A 1 297 ? 2.414 12.618 -20.958 1.00 94.75 297 LEU A O 1
ATOM 2370 N N . ARG A 1 298 ? 4.282 13.155 -19.827 1.00 92.44 298 ARG A N 1
ATOM 2371 C CA . ARG A 1 298 ? 5.047 13.684 -20.979 1.00 92.44 298 ARG A CA 1
ATOM 2372 C C . ARG A 1 298 ? 5.328 12.639 -22.051 1.00 92.44 298 ARG A C 1
ATOM 2374 O O . ARG A 1 298 ? 5.251 12.950 -23.242 1.00 92.44 298 ARG A O 1
ATOM 2381 N N . HIS A 1 299 ? 5.698 11.432 -21.641 1.00 93.69 299 HIS A N 1
ATOM 2382 C CA . HIS A 1 299 ? 6.054 10.357 -22.560 1.00 93.69 29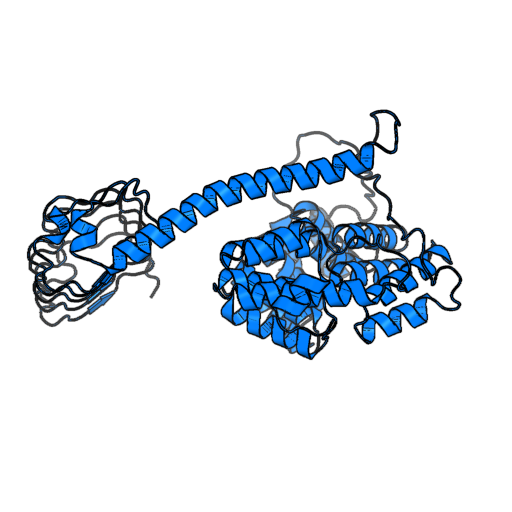9 HIS A CA 1
ATOM 2383 C C . HIS A 1 299 ? 4.837 9.599 -23.091 1.00 93.69 299 HIS A C 1
ATOM 2385 O O . HIS A 1 299 ? 4.953 8.933 -24.120 1.00 93.69 299 HIS A O 1
ATOM 2391 N N . ASN A 1 300 ? 3.675 9.733 -22.450 1.00 94.62 300 ASN A N 1
ATOM 2392 C CA . ASN A 1 300 ? 2.459 9.062 -22.876 1.00 94.62 300 ASN A CA 1
ATOM 2393 C C . ASN A 1 300 ? 1.850 9.739 -24.127 1.00 94.62 300 ASN A C 1
ATOM 2395 O O . ASN A 1 300 ? 1.411 10.894 -24.065 1.00 94.62 300 ASN A O 1
ATOM 2399 N N . PRO A 1 301 ? 1.770 9.036 -25.277 1.00 92.50 301 PRO A N 1
ATOM 2400 C CA . PRO A 1 301 ? 1.259 9.613 -26.519 1.00 92.50 301 PRO A CA 1
ATOM 2401 C C . PRO A 1 301 ? -0.177 10.137 -26.416 1.00 92.50 301 PRO A C 1
ATOM 2403 O O . PRO A 1 301 ? -0.500 11.111 -27.100 1.00 92.50 301 PRO A O 1
ATOM 2406 N N . LYS A 1 302 ? -1.012 9.540 -25.549 1.00 91.19 302 LYS A N 1
ATOM 2407 C CA . LYS A 1 302 ? -2.417 9.932 -25.344 1.00 91.19 302 LYS A CA 1
ATOM 2408 C C . LYS A 1 302 ? -2.549 11.367 -24.823 1.00 91.19 302 LYS A C 1
ATOM 2410 O O . LYS A 1 302 ? -3.438 12.094 -25.250 1.00 91.19 302 LYS A O 1
ATOM 2415 N N . TYR A 1 303 ? -1.623 11.803 -23.966 1.00 90.75 303 TYR A N 1
ATOM 2416 C CA . TYR A 1 303 ? -1.695 13.096 -23.266 1.00 90.75 303 TYR A CA 1
ATOM 2417 C C . TYR A 1 303 ? -0.722 14.145 -23.816 1.00 90.75 303 TYR A C 1
ATOM 2419 O O . TYR A 1 303 ? -0.671 15.282 -23.348 1.00 90.75 303 TYR A O 1
ATOM 2427 N N . LYS A 1 304 ? 0.023 13.814 -24.877 1.00 83.25 304 LYS A N 1
ATOM 2428 C CA . LYS A 1 304 ? 1.016 14.709 -25.487 1.00 83.25 304 LYS A CA 1
ATOM 2429 C C . LYS A 1 304 ? 0.431 16.055 -25.934 1.00 83.25 304 LYS A C 1
ATOM 2431 O O . LYS A 1 304 ? 1.128 17.067 -25.901 1.00 83.25 304 LYS A O 1
ATOM 2436 N N . ASN A 1 305 ? -0.826 16.085 -26.380 1.00 82.81 305 ASN A N 1
ATOM 2437 C CA . ASN A 1 305 ? -1.469 17.318 -26.849 1.00 82.81 305 ASN A CA 1
ATOM 2438 C C . ASN A 1 305 ? -1.856 18.260 -25.699 1.00 82.81 305 ASN A C 1
ATOM 2440 O O . ASN A 1 305 ? -1.683 19.467 -25.854 1.00 82.81 305 ASN A O 1
ATOM 2444 N N . LEU A 1 306 ? -2.264 17.722 -24.543 1.00 81.94 306 LEU A N 1
ATOM 2445 C CA . LEU A 1 306 ? -2.532 18.495 -23.323 1.00 81.94 306 LEU A CA 1
ATOM 2446 C C . LEU A 1 306 ? -1.296 19.299 -22.888 1.00 81.94 306 LEU A C 1
ATOM 2448 O O . LEU A 1 306 ? -1.373 20.479 -22.545 1.00 81.94 306 LEU A O 1
ATOM 2452 N N . LEU A 1 307 ? -0.121 18.678 -22.978 1.00 77.06 307 LEU A N 1
ATOM 2453 C CA . LEU A 1 307 ? 1.134 19.292 -22.549 1.00 77.06 307 LEU A CA 1
ATOM 2454 C C . LEU A 1 307 ? 1.667 20.338 -23.537 1.00 77.06 307 LEU A C 1
ATOM 2456 O O . LEU A 1 307 ? 2.337 21.283 -23.122 1.00 77.06 307 LEU A O 1
ATOM 2460 N N . LYS A 1 308 ? 1.330 20.241 -24.833 1.00 72.31 308 LYS A N 1
ATOM 2461 C CA . LYS A 1 308 ? 1.688 21.273 -25.826 1.00 72.31 308 LYS A CA 1
ATOM 2462 C C . LYS A 1 308 ? 1.027 22.618 -25.519 1.00 72.31 308 LYS A C 1
ATOM 2464 O O . LYS A 1 308 ? 1.685 23.646 -25.658 1.00 72.31 308 LYS A O 1
ATOM 2469 N N . SER A 1 309 ? -0.228 22.624 -25.060 1.00 65.44 309 SER A N 1
ATOM 2470 C CA . SER A 1 309 ? -0.920 23.850 -24.623 1.00 65.44 309 SER A CA 1
ATOM 2471 C C . SER A 1 309 ? -0.325 24.473 -23.356 1.00 65.44 309 SER A C 1
ATOM 2473 O O . SER A 1 309 ? -0.546 25.653 -23.094 1.00 65.44 309 SER A O 1
ATOM 2475 N N . LYS A 1 310 ? 0.471 23.713 -22.593 1.00 69.50 310 LYS A N 1
ATOM 2476 C CA . LYS A 1 310 ? 1.035 24.110 -21.294 1.00 69.50 310 LYS A CA 1
ATOM 2477 C C . LYS A 1 310 ? 2.571 24.118 -21.268 1.00 69.50 310 LYS A C 1
ATOM 2479 O O . LYS A 1 310 ? 3.183 24.034 -20.208 1.00 69.50 310 LYS A O 1
ATOM 2484 N N . ALA A 1 311 ? 3.217 24.300 -22.423 1.00 61.09 311 ALA A N 1
ATOM 2485 C CA . ALA A 1 311 ? 4.681 24.274 -22.565 1.00 61.09 311 ALA A CA 1
ATOM 2486 C C . ALA A 1 311 ? 5.446 25.271 -21.659 1.00 61.09 311 ALA A C 1
ATOM 2488 O O . ALA A 1 311 ? 6.625 25.068 -21.381 1.00 61.09 311 ALA A O 1
ATOM 2489 N N . HIS A 1 312 ? 4.782 26.328 -21.179 1.00 59.66 312 HIS A N 1
ATOM 2490 C CA . HIS A 1 312 ? 5.349 27.314 -20.255 1.00 59.66 312 HIS A CA 1
ATOM 2491 C C . HIS A 1 312 ? 5.432 26.823 -18.796 1.00 59.66 312 HIS A C 1
ATOM 2493 O O . HIS A 1 312 ? 6.289 27.307 -18.064 1.00 59.66 312 HIS A O 1
ATOM 2499 N N . LEU A 1 313 ? 4.594 25.857 -18.395 1.00 54.72 313 LEU A N 1
ATOM 2500 C CA . LEU A 1 313 ? 4.587 25.248 -17.054 1.00 54.72 313 LEU A CA 1
ATOM 2501 C C . LEU A 1 313 ? 5.546 24.054 -16.962 1.00 54.72 313 LEU A C 1
ATOM 2503 O O . LEU A 1 313 ? 6.107 23.766 -15.916 1.00 54.72 313 LEU A O 1
ATOM 2507 N N . VAL A 1 314 ? 5.761 23.359 -18.080 1.00 55.09 314 VAL A N 1
ATOM 2508 C CA . VAL A 1 314 ? 6.354 22.015 -18.080 1.00 55.09 314 VAL A CA 1
ATOM 2509 C C . VAL A 1 314 ? 7.851 22.019 -18.435 1.00 55.09 314 VAL A C 1
ATOM 2511 O O . VAL A 1 314 ? 8.512 20.996 -18.291 1.00 55.09 314 VAL A O 1
ATOM 2514 N N . GLY A 1 315 ? 8.436 23.149 -18.844 1.00 54.66 315 GLY A N 1
ATOM 2515 C CA . GLY A 1 315 ? 9.845 23.209 -19.255 1.00 54.66 315 GLY A CA 1
ATOM 2516 C C . GLY A 1 315 ? 10.142 22.403 -20.533 1.00 54.66 315 GLY A C 1
ATOM 2517 O O . GLY A 1 315 ? 9.355 21.576 -20.990 1.00 54.66 315 GLY A O 1
ATOM 2518 N N . SER A 1 316 ? 11.276 22.688 -21.178 1.00 42.62 316 SER A N 1
ATOM 2519 C CA . SER A 1 316 ? 11.617 22.089 -22.476 1.00 42.62 316 SER A CA 1
ATOM 2520 C C . SER A 1 316 ? 11.921 20.580 -22.351 1.00 42.62 316 SER A C 1
ATOM 2522 O O . SER A 1 316 ? 12.638 20.200 -21.423 1.00 42.62 316 SER A O 1
ATOM 2524 N N . PRO A 1 317 ? 11.485 19.721 -23.302 1.00 44.47 317 PRO A N 1
ATOM 2525 C CA . PRO A 1 317 ? 11.704 18.268 -23.249 1.00 44.47 317 PRO A CA 1
ATOM 2526 C C . PRO A 1 317 ? 13.183 17.838 -23.203 1.00 44.47 317 PRO A C 1
ATOM 2528 O O . PRO A 1 317 ? 13.474 16.704 -22.845 1.00 44.47 317 PRO A O 1
ATOM 2531 N N . ASN A 1 318 ? 14.110 18.736 -23.562 1.00 39.25 318 ASN A N 1
ATOM 2532 C CA . ASN A 1 318 ? 15.553 18.478 -23.629 1.00 39.25 318 ASN A CA 1
ATOM 2533 C C . ASN A 1 318 ? 16.348 18.977 -22.414 1.00 39.25 318 ASN A C 1
ATOM 2535 O O . ASN A 1 318 ? 17.580 18.934 -22.432 1.00 39.25 318 ASN A O 1
ATOM 2539 N N . SER A 1 319 ? 15.701 19.451 -21.348 1.00 41.16 319 SER A N 1
ATOM 2540 C CA . SER A 1 319 ? 16.416 19.741 -20.104 1.00 41.16 319 SER A CA 1
ATOM 2541 C C . SER A 1 319 ? 16.707 18.444 -19.349 1.00 41.16 319 SER A C 1
ATOM 2543 O O . SER A 1 319 ? 16.099 18.157 -18.324 1.00 41.16 319 SER A O 1
ATOM 2545 N N . GLN A 1 320 ? 17.703 17.690 -19.823 1.00 39.09 320 GLN A N 1
ATOM 2546 C CA . GLN A 1 320 ? 18.529 16.866 -18.944 1.00 39.09 320 GLN A CA 1
ATOM 2547 C C . GLN A 1 320 ? 19.213 17.815 -17.951 1.00 39.09 320 GLN A C 1
ATOM 2549 O O . GLN A 1 320 ? 20.354 18.239 -18.146 1.00 39.09 320 GLN A O 1
ATOM 2554 N N . ARG A 1 321 ? 18.505 18.219 -16.891 1.00 37.81 321 ARG A N 1
ATOM 2555 C CA . ARG A 1 321 ? 19.180 18.751 -15.713 1.00 37.81 321 ARG A CA 1
ATOM 2556 C C . ARG A 1 321 ? 19.970 17.583 -15.143 1.00 37.81 321 ARG A C 1
ATOM 2558 O O . ARG A 1 321 ? 19.417 16.724 -14.468 1.00 37.81 321 ARG A O 1
ATOM 2565 N N . ARG A 1 322 ? 21.271 17.548 -15.447 1.00 34.25 322 ARG A N 1
ATOM 2566 C CA . ARG A 1 322 ? 22.230 16.865 -14.581 1.00 34.25 322 ARG A CA 1
ATOM 2567 C C . ARG A 1 322 ? 21.940 17.323 -13.156 1.00 34.25 322 ARG A C 1
ATOM 2569 O O . ARG A 1 322 ? 21.755 18.520 -12.929 1.00 34.25 322 ARG A O 1
ATOM 2576 N N . MET A 1 323 ? 21.890 16.375 -12.228 1.00 37.16 323 MET A N 1
ATOM 2577 C CA . MET A 1 323 ? 21.870 16.661 -10.801 1.00 37.16 323 MET A CA 1
ATOM 2578 C C . MET A 1 323 ? 23.163 17.384 -10.421 1.00 37.16 323 MET A C 1
ATOM 2580 O O . MET A 1 323 ? 24.162 16.777 -10.058 1.00 37.16 323 MET A O 1
ATOM 2584 N N . SER A 1 324 ? 23.176 18.699 -10.579 1.00 32.59 324 SER A N 1
ATOM 2585 C CA . SER A 1 324 ? 24.189 19.572 -10.012 1.00 32.59 324 SER A CA 1
ATOM 2586 C C . SER A 1 324 ? 23.559 20.934 -9.770 1.00 32.59 324 SER A C 1
ATOM 2588 O O . SER A 1 324 ? 23.061 21.560 -10.706 1.00 32.59 324 SER A O 1
ATOM 2590 N N . CYS A 1 325 ? 23.576 21.327 -8.499 1.00 39.41 325 CYS A N 1
ATOM 2591 C CA . CYS A 1 325 ? 23.351 22.655 -7.936 1.00 39.41 325 CYS A CA 1
ATOM 2592 C C . CYS A 1 325 ? 23.092 23.799 -8.943 1.00 39.41 325 CYS A C 1
ATOM 2594 O O . CYS A 1 325 ? 23.980 24.210 -9.690 1.00 39.41 325 CYS A O 1
ATOM 2596 N N . VAL A 1 326 ? 21.895 24.391 -8.889 1.00 32.91 326 VAL A N 1
ATOM 2597 C CA . VAL A 1 326 ? 21.592 25.708 -9.483 1.00 32.91 326 VAL A CA 1
ATOM 2598 C C . VAL A 1 326 ? 20.793 26.514 -8.440 1.00 32.91 326 VAL A C 1
ATOM 2600 O O . VAL A 1 326 ? 20.022 25.910 -7.696 1.00 32.91 326 VAL A O 1
ATOM 2603 N N . PRO A 1 327 ? 21.032 27.834 -8.296 1.00 32.97 327 PRO A N 1
ATOM 2604 C CA . PRO A 1 327 ? 20.942 28.534 -7.020 1.00 32.97 327 PRO A CA 1
ATOM 2605 C C . PRO A 1 327 ? 19.518 28.798 -6.532 1.00 32.97 327 PRO A C 1
ATOM 2607 O O . PRO A 1 327 ? 18.605 29.047 -7.320 1.00 32.97 327 PRO A O 1
ATOM 2610 N N . MET A 1 328 ? 19.412 28.847 -5.201 1.00 41.16 328 MET A N 1
ATOM 2611 C CA . MET A 1 328 ? 18.366 29.502 -4.411 1.00 41.16 328 MET A CA 1
ATOM 2612 C C . MET A 1 328 ? 17.799 30.739 -5.122 1.00 41.16 328 MET A C 1
ATOM 2614 O O . MET A 1 328 ? 18.526 31.710 -5.338 1.00 41.16 328 MET A O 1
ATOM 2618 N N . GLY A 1 329 ? 16.506 30.727 -5.459 1.00 34.31 329 GLY A N 1
ATOM 2619 C CA . GLY A 1 329 ? 15.838 31.949 -5.918 1.00 34.31 329 GLY A CA 1
ATOM 2620 C C . GLY A 1 329 ? 14.673 31.821 -6.898 1.00 34.31 329 GLY A C 1
ATOM 2621 O O . GLY A 1 329 ? 14.283 32.838 -7.469 1.00 34.31 329 GLY A O 1
ATOM 2622 N N . ARG A 1 330 ? 14.086 30.639 -7.123 1.00 36.97 330 ARG A N 1
ATOM 2623 C CA . ARG A 1 330 ? 12.774 30.541 -7.787 1.00 36.97 330 ARG A CA 1
ATOM 2624 C C . ARG A 1 330 ? 11.853 29.630 -6.991 1.00 36.97 330 ARG A C 1
ATOM 2626 O O . ARG A 1 330 ? 12.193 28.479 -6.777 1.00 36.97 330 ARG A O 1
ATOM 2633 N N . HIS A 1 331 ? 10.748 30.228 -6.550 1.00 37.66 331 HIS A N 1
ATOM 2634 C CA . HIS A 1 331 ? 9.590 29.664 -5.864 1.00 37.66 331 HIS A CA 1
ATOM 2635 C C . HIS A 1 331 ? 9.534 28.133 -5.838 1.00 37.66 331 HIS A C 1
ATOM 2637 O O . HIS A 1 331 ? 9.192 27.500 -6.829 1.00 37.66 331 HIS A O 1
ATOM 2643 N N . ASP A 1 332 ? 9.812 27.582 -4.660 1.00 41.53 332 ASP A N 1
ATOM 2644 C CA . ASP A 1 332 ? 9.558 26.198 -4.253 1.00 41.53 332 ASP A CA 1
ATOM 2645 C C . ASP A 1 332 ? 8.036 25.986 -4.061 1.00 41.53 332 ASP A C 1
ATOM 2647 O O . ASP A 1 332 ? 7.555 25.545 -3.016 1.00 41.53 332 ASP A O 1
ATOM 2651 N N . SER A 1 333 ? 7.230 26.437 -5.034 1.00 51.88 333 SER A N 1
ATOM 2652 C CA . SER A 1 333 ? 5.800 26.143 -5.078 1.00 51.88 333 SER A CA 1
ATOM 2653 C C . SER A 1 333 ? 5.667 24.660 -5.383 1.00 51.88 333 SER A C 1
ATOM 2655 O O . SER A 1 333 ? 6.148 24.193 -6.411 1.00 51.88 333 SER A O 1
ATOM 2657 N N . SER A 1 334 ? 5.083 23.910 -4.451 1.00 71.81 334 SER A N 1
ATOM 2658 C CA . SER A 1 334 ? 5.073 22.449 -4.472 1.00 71.81 334 SER A CA 1
ATOM 2659 C C . SER A 1 334 ? 4.649 21.895 -5.840 1.00 71.81 334 SER A C 1
ATOM 2661 O O . SER A 1 334 ? 3.531 22.151 -6.284 1.00 71.81 334 SER A O 1
ATOM 2663 N N . LEU A 1 335 ? 5.523 21.100 -6.466 1.00 87.50 335 LEU A N 1
ATOM 2664 C CA . LEU A 1 335 ? 5.309 20.411 -7.750 1.00 87.50 335 LEU A CA 1
ATOM 2665 C C . LEU A 1 335 ? 4.033 19.545 -7.761 1.00 87.50 335 LEU A C 1
ATOM 2667 O O . LEU A 1 335 ? 3.407 19.343 -8.798 1.00 87.50 335 LEU A O 1
ATOM 2671 N N . LEU A 1 336 ? 3.625 19.046 -6.591 1.00 89.50 336 LEU A N 1
ATOM 2672 C CA . LEU A 1 336 ? 2.496 18.134 -6.425 1.00 89.50 336 LEU A CA 1
ATOM 2673 C C . LEU A 1 336 ? 1.158 18.720 -6.927 1.00 89.50 336 LEU A C 1
ATOM 2675 O O . LEU A 1 336 ? 0.529 18.072 -7.763 1.00 89.50 336 LEU A O 1
ATOM 2679 N N . PRO A 1 337 ? 0.694 19.908 -6.477 1.00 91.69 337 PRO A N 1
ATOM 2680 C CA . PRO A 1 337 ? -0.473 20.580 -7.043 1.00 91.69 337 PRO A CA 1
ATOM 2681 C C . PRO A 1 337 ? -0.469 20.694 -8.567 1.00 91.69 337 PRO A C 1
ATOM 2683 O O . PRO A 1 337 ? -1.487 20.391 -9.183 1.00 91.69 337 PRO A O 1
ATOM 2686 N N . GLU A 1 338 ? 0.661 21.074 -9.168 1.00 90.44 338 GLU A N 1
ATOM 2687 C CA . GLU A 1 338 ? 0.770 21.258 -10.620 1.00 90.44 338 GLU A CA 1
ATOM 2688 C C . GLU A 1 338 ? 0.603 19.928 -11.364 1.00 90.44 338 GLU A C 1
ATOM 2690 O O . GLU A 1 338 ? -0.189 19.823 -12.302 1.00 90.44 338 GLU A O 1
ATOM 2695 N N . VAL A 1 339 ? 1.299 18.878 -10.916 1.00 94.12 339 VAL A N 1
ATOM 2696 C CA . VAL A 1 339 ? 1.178 17.539 -11.512 1.00 94.12 339 VAL A CA 1
ATOM 2697 C C . VAL A 1 339 ? -0.232 16.980 -11.303 1.00 94.12 339 VAL A C 1
ATOM 2699 O O . VAL A 1 339 ? -0.806 16.411 -12.231 1.00 94.12 339 VAL A O 1
ATOM 2702 N N . LYS A 1 340 ? -0.839 17.200 -10.131 1.00 95.00 340 LYS A N 1
ATOM 2703 C CA . LYS A 1 340 ? -2.224 16.796 -9.850 1.00 95.00 340 LYS A CA 1
ATOM 2704 C C . LYS A 1 340 ? -3.222 17.470 -10.785 1.00 95.00 340 LYS A C 1
ATOM 2706 O O . LYS A 1 340 ? -4.098 16.792 -11.317 1.00 95.00 340 LYS A O 1
ATOM 2711 N N . GLU A 1 341 ? -3.083 18.771 -11.018 1.00 93.38 341 GLU A N 1
ATOM 2712 C CA . GLU A 1 341 ? -3.935 19.504 -11.958 1.00 93.38 341 GLU A CA 1
ATOM 2713 C C . GLU A 1 341 ? -3.815 18.940 -13.381 1.00 93.38 341 GLU A C 1
ATOM 2715 O O . GLU A 1 341 ? -4.830 18.685 -14.027 1.00 93.38 341 GLU A O 1
ATOM 2720 N N . LEU A 1 342 ? -2.594 18.646 -13.842 1.00 93.69 342 LEU A N 1
ATOM 2721 C CA . LEU A 1 342 ? -2.368 18.048 -15.162 1.00 93.69 342 LEU A CA 1
ATOM 2722 C C . LEU A 1 342 ? -3.030 16.669 -15.311 1.00 93.69 342 LEU A C 1
ATOM 2724 O O . LEU A 1 342 ? -3.611 16.379 -16.359 1.00 93.69 342 LEU A O 1
ATOM 2728 N N . PHE A 1 343 ? -2.971 15.820 -14.281 1.00 96.31 343 PHE A N 1
ATOM 2729 C CA . PHE A 1 343 ? -3.654 14.522 -14.295 1.00 96.31 343 PHE A CA 1
ATOM 2730 C C . PHE A 1 343 ? -5.180 14.681 -14.301 1.00 96.31 343 PHE A C 1
ATOM 2732 O O . PHE A 1 343 ? -5.860 13.980 -15.049 1.00 96.31 343 PHE A O 1
ATOM 2739 N N . LEU A 1 344 ? -5.728 15.624 -13.529 1.00 95.31 344 LEU A N 1
ATOM 2740 C CA . LEU A 1 344 ? -7.169 15.902 -13.515 1.00 95.31 344 LEU A CA 1
ATOM 2741 C C . LEU A 1 344 ? -7.677 16.400 -14.872 1.00 95.31 344 LEU A C 1
ATOM 2743 O O . LEU A 1 344 ? -8.720 15.947 -15.344 1.00 95.31 344 LEU A O 1
ATOM 2747 N N . GLU A 1 345 ? -6.931 17.275 -15.540 1.00 92.88 345 GLU A N 1
ATOM 2748 C CA . GLU A 1 345 ? -7.264 17.710 -16.899 1.00 92.88 345 GLU A CA 1
ATOM 2749 C C . GLU A 1 345 ? -7.171 16.566 -17.914 1.00 92.88 345 GLU A C 1
ATOM 2751 O O . GLU A 1 345 ? -8.022 16.452 -18.798 1.00 92.88 345 GLU A O 1
ATOM 2756 N N . ALA A 1 346 ? -6.174 15.688 -17.779 1.00 93.38 346 ALA A N 1
ATOM 2757 C CA . ALA A 1 346 ? -6.055 14.501 -18.619 1.00 93.38 346 ALA A CA 1
ATOM 2758 C C . ALA A 1 346 ? -7.263 13.560 -18.459 1.00 93.38 346 ALA A C 1
ATOM 2760 O O . ALA A 1 346 ? -7.711 12.980 -19.451 1.00 93.38 346 ALA A O 1
ATOM 2761 N N . VAL A 1 347 ? -7.822 13.449 -17.246 1.00 93.75 347 VAL A N 1
ATOM 2762 C CA . VAL A 1 347 ? -9.065 12.702 -16.991 1.00 93.75 347 VAL A CA 1
ATOM 2763 C C . VAL A 1 347 ? -10.248 13.393 -17.671 1.00 93.75 347 VAL A C 1
ATOM 2765 O O . VAL A 1 347 ? -11.013 12.734 -18.369 1.00 93.75 347 VAL A O 1
ATOM 2768 N N . GLN A 1 348 ? -10.373 14.719 -17.548 1.00 90.31 348 GLN A N 1
ATOM 2769 C CA . GLN A 1 348 ? -11.466 15.481 -18.172 1.00 90.31 348 GLN A CA 1
ATOM 2770 C C . GLN A 1 348 ? -11.467 15.394 -19.704 1.00 90.31 348 GLN A C 1
ATOM 2772 O O . GLN A 1 348 ? -12.534 15.319 -20.308 1.00 90.31 348 GLN A O 1
ATOM 2777 N N . GLN A 1 349 ? -10.294 15.372 -20.346 1.00 85.94 349 GLN A N 1
ATOM 2778 C CA . GLN A 1 349 ? -10.192 15.208 -21.803 1.00 85.94 349 GLN A CA 1
ATOM 2779 C C . GLN A 1 349 ? -10.597 13.810 -22.293 1.00 85.94 349 GLN A C 1
ATOM 2781 O O . GLN A 1 349 ? -10.894 13.651 -23.475 1.00 85.94 349 GLN A O 1
ATOM 2786 N N . ASN A 1 350 ? -10.609 12.810 -21.409 1.00 80.94 350 ASN A N 1
ATOM 2787 C CA . ASN A 1 350 ? -10.961 11.424 -21.716 1.00 80.94 350 ASN A CA 1
ATOM 2788 C C . ASN A 1 350 ? -12.205 10.987 -20.928 1.00 80.94 350 ASN A C 1
ATOM 2790 O O . ASN A 1 350 ? -12.245 9.883 -20.393 1.00 80.94 350 ASN A O 1
ATOM 2794 N N . SER A 1 351 ? -13.227 11.849 -20.859 1.00 78.06 351 SER A N 1
ATOM 2795 C CA . SER A 1 351 ? -14.473 11.580 -20.123 1.00 78.06 351 SER A CA 1
ATOM 2796 C C . SER A 1 351 ? -15.200 10.311 -20.571 1.00 78.06 351 SER A C 1
ATOM 2798 O O . SER A 1 351 ? -15.920 9.708 -19.781 1.00 78.06 351 SER A O 1
ATOM 2800 N N . ASP A 1 352 ? -15.012 9.909 -21.829 1.00 79.94 352 ASP A N 1
ATOM 2801 C CA . ASP A 1 352 ? -15.790 8.839 -22.456 1.00 79.94 352 ASP A CA 1
ATOM 2802 C C . ASP A 1 352 ? -15.167 7.450 -22.257 1.00 79.94 352 ASP A C 1
ATOM 2804 O O . ASP A 1 352 ? -15.838 6.438 -22.463 1.00 79.94 352 ASP A O 1
ATOM 2808 N N . ASN A 1 353 ? -13.888 7.376 -21.870 1.00 89.38 353 ASN A N 1
ATOM 2809 C CA . ASN A 1 353 ? -13.203 6.111 -21.626 1.00 89.38 353 ASN A CA 1
ATOM 2810 C C . ASN A 1 353 ? -12.216 6.234 -20.466 1.00 89.38 353 ASN A C 1
ATOM 2812 O O . ASN A 1 353 ? -11.254 7.002 -20.524 1.00 89.38 353 ASN A O 1
ATOM 2816 N N . VAL A 1 354 ? -12.433 5.428 -19.430 1.00 94.25 354 VAL A N 1
ATOM 2817 C CA . VAL A 1 354 ? -11.579 5.405 -18.246 1.00 94.25 354 VAL A CA 1
ATOM 2818 C C . VAL A 1 354 ? -10.213 4.823 -18.609 1.00 94.25 354 VAL A C 1
ATOM 2820 O O . VAL A 1 354 ? -10.103 3.666 -19.008 1.00 94.25 354 VAL A O 1
ATOM 2823 N N . ASP A 1 355 ? -9.156 5.618 -18.429 1.00 96.56 355 ASP A N 1
ATOM 2824 C CA . ASP A 1 355 ? -7.778 5.136 -18.520 1.00 96.56 355 ASP A CA 1
ATOM 2825 C C . ASP A 1 355 ? -7.289 4.675 -17.129 1.00 96.56 355 ASP A C 1
ATOM 2827 O O . ASP A 1 355 ? -7.055 5.517 -16.255 1.00 96.56 355 ASP A O 1
ATOM 2831 N N . PRO A 1 356 ? -7.142 3.358 -16.888 1.00 97.50 356 PRO A N 1
ATOM 2832 C CA . PRO A 1 356 ? -6.760 2.833 -15.577 1.00 97.50 356 PRO A CA 1
ATOM 2833 C C . PRO A 1 356 ? -5.336 3.219 -15.153 1.00 97.50 356 PRO A C 1
ATOM 2835 O O . PRO A 1 356 ? -5.084 3.364 -13.957 1.00 97.50 356 PRO A O 1
ATOM 2838 N N . ASP A 1 357 ? -4.405 3.438 -16.086 1.00 97.50 357 ASP A N 1
ATOM 2839 C CA . ASP A 1 357 ? -3.033 3.838 -15.745 1.00 97.50 357 ASP A CA 1
ATOM 2840 C C . ASP A 1 357 ? -2.989 5.318 -15.340 1.00 97.50 357 ASP A C 1
ATOM 2842 O O . ASP A 1 357 ? -2.299 5.693 -14.390 1.00 97.50 357 ASP A O 1
ATOM 2846 N N . LEU A 1 358 ? -3.796 6.159 -15.996 1.00 97.44 358 LEU A N 1
ATOM 2847 C CA . LEU A 1 358 ? -3.982 7.551 -15.580 1.00 97.44 358 LEU A CA 1
ATOM 2848 C C . LEU A 1 358 ? -4.624 7.642 -14.190 1.00 97.44 358 LEU A C 1
ATOM 2850 O O . LEU A 1 358 ? -4.154 8.408 -13.349 1.00 97.44 358 LEU A O 1
ATOM 2854 N N . GLN A 1 359 ? -5.661 6.838 -13.937 1.00 98.25 359 GLN A N 1
ATOM 2855 C CA . GLN A 1 359 ? -6.302 6.747 -12.621 1.00 98.25 359 GLN A CA 1
ATOM 2856 C C . GLN A 1 359 ? -5.337 6.230 -11.549 1.00 98.25 359 GLN A C 1
ATOM 2858 O O . GLN A 1 359 ? -5.337 6.738 -10.432 1.00 98.25 359 GLN A O 1
ATOM 2863 N N . THR A 1 360 ? -4.449 5.294 -11.898 1.00 98.44 360 THR A N 1
ATOM 2864 C CA . THR A 1 360 ? -3.382 4.824 -11.001 1.00 98.44 360 THR A CA 1
ATOM 2865 C C . THR A 1 360 ? -2.468 5.977 -10.592 1.00 98.44 360 THR A C 1
ATOM 2867 O O . THR A 1 360 ? -2.252 6.191 -9.401 1.00 98.44 360 THR A O 1
ATOM 2870 N N . GLY A 1 361 ? -1.975 6.767 -11.553 1.00 98.19 361 GLY A N 1
ATOM 2871 C CA . GLY A 1 361 ? -1.137 7.931 -11.251 1.00 98.19 361 GLY A CA 1
ATOM 2872 C C . GLY A 1 361 ? -1.864 8.996 -10.423 1.00 98.19 361 GLY A C 1
ATOM 2873 O O . GLY A 1 361 ? -1.279 9.566 -9.503 1.00 98.19 361 GLY A O 1
ATOM 2874 N N . LEU A 1 362 ? -3.157 9.217 -10.681 1.00 97.88 362 LEU A N 1
ATOM 2875 C CA . LEU A 1 362 ? -3.981 10.128 -9.883 1.00 97.88 362 LEU A CA 1
ATOM 2876 C C . LEU A 1 362 ? -4.179 9.617 -8.443 1.00 97.88 362 LEU A C 1
ATOM 2878 O O . LEU A 1 362 ? -4.060 10.396 -7.498 1.00 97.88 362 LEU A O 1
ATOM 2882 N N . GLY A 1 363 ? -4.403 8.314 -8.262 1.00 98.19 363 GLY A N 1
ATOM 2883 C CA . GLY A 1 363 ? -4.468 7.673 -6.947 1.00 98.19 363 GLY A CA 1
ATOM 2884 C C . GLY A 1 363 ? -3.160 7.794 -6.158 1.00 98.19 363 GLY A C 1
ATOM 2885 O O . GLY A 1 363 ? -3.183 8.043 -4.952 1.00 98.19 363 GLY A O 1
ATOM 2886 N N . VAL A 1 364 ? -2.007 7.708 -6.831 1.00 97.69 364 VAL A N 1
ATOM 2887 C CA . VAL A 1 364 ? -0.690 7.970 -6.220 1.00 97.69 364 VAL A CA 1
ATOM 2888 C C . VAL A 1 364 ? -0.563 9.434 -5.778 1.00 97.69 364 VAL A C 1
ATOM 2890 O O . VAL A 1 364 ? -0.147 9.698 -4.651 1.00 97.69 364 VAL A O 1
ATOM 2893 N N . LEU A 1 365 ? -0.979 10.398 -6.607 1.00 97.56 365 LEU A N 1
ATOM 2894 C CA . LEU A 1 365 ? -0.940 11.829 -6.257 1.00 97.56 365 LEU A CA 1
ATOM 2895 C C . LEU A 1 365 ? -1.833 12.165 -5.061 1.00 97.56 365 LEU A C 1
ATOM 2897 O O . LEU A 1 365 ? -1.440 12.969 -4.216 1.00 97.56 365 LEU A O 1
ATOM 2901 N N . TYR A 1 366 ? -3.011 11.547 -4.970 1.00 97.31 366 TYR A N 1
ATOM 2902 C CA . TYR A 1 366 ? -3.899 11.718 -3.822 1.00 97.31 366 TYR A CA 1
ATOM 2903 C C . TYR A 1 366 ? -3.351 11.080 -2.543 1.00 97.31 366 TYR A C 1
ATOM 2905 O O . TYR A 1 366 ? -3.516 11.657 -1.471 1.00 97.31 366 TYR A O 1
ATOM 2913 N N . ASN A 1 367 ? -2.646 9.948 -2.636 1.00 90.81 367 ASN A N 1
ATOM 2914 C CA . ASN A 1 367 ? -1.909 9.403 -1.491 1.00 90.81 367 ASN A CA 1
ATOM 2915 C C . ASN A 1 367 ? -0.813 10.369 -1.020 1.00 90.81 367 ASN A C 1
ATOM 2917 O O . ASN A 1 367 ? -0.709 10.647 0.171 1.00 90.81 367 ASN A O 1
ATOM 2921 N N . LEU A 1 368 ? -0.043 10.950 -1.947 1.00 89.25 368 LEU A N 1
ATOM 2922 C CA . LEU A 1 368 ? 0.991 11.936 -1.613 1.00 89.25 368 LEU A CA 1
ATOM 2923 C C . LEU A 1 368 ? 0.425 13.203 -0.941 1.00 89.25 368 LEU A C 1
ATOM 2925 O O . LEU A 1 368 ? 1.131 13.826 -0.144 1.00 89.25 368 LEU A O 1
ATOM 2929 N N . SER A 1 369 ? -0.819 13.595 -1.248 1.00 89.75 369 SER A N 1
ATOM 2930 C CA . SER A 1 369 ? -1.504 14.733 -0.613 1.00 89.75 369 SER A CA 1
ATOM 2931 C C . SER A 1 369 ? -2.320 14.380 0.635 1.00 89.75 369 SER A C 1
ATOM 2933 O O . SER A 1 369 ? -2.863 15.291 1.260 1.00 89.75 369 SER A O 1
ATOM 2935 N N . GLY A 1 370 ? -2.416 13.099 1.010 1.00 88.06 370 GLY A N 1
ATOM 2936 C CA . GLY A 1 370 ? -3.252 12.632 2.123 1.00 88.06 370 GLY A CA 1
ATOM 2937 C C . GLY A 1 370 ? -4.761 12.670 1.839 1.00 88.06 370 GLY A C 1
ATOM 2938 O O . GLY A 1 370 ? -5.576 12.567 2.752 1.00 88.06 370 GLY A O 1
ATOM 2939 N N . GLU A 1 371 ? -5.174 12.825 0.579 1.00 92.62 371 GLU A N 1
ATOM 2940 C CA . GLU A 1 371 ? -6.582 12.820 0.161 1.00 92.62 371 GLU A CA 1
ATOM 2941 C C . GLU A 1 371 ? -7.080 11.380 -0.080 1.00 92.62 371 GLU A C 1
ATOM 2943 O O . GLU A 1 371 ? -7.528 11.034 -1.177 1.00 92.62 371 GLU A O 1
ATOM 2948 N N . PHE A 1 372 ? -7.017 10.527 0.948 1.00 90.06 372 PHE A N 1
ATOM 2949 C CA . PHE A 1 372 ? -7.214 9.074 0.822 1.00 90.06 372 PHE A CA 1
ATOM 2950 C C . PHE A 1 372 ? -8.556 8.664 0.204 1.00 90.06 372 PHE A C 1
ATOM 2952 O O . PHE A 1 372 ? -8.592 7.773 -0.639 1.00 90.06 372 PHE A O 1
ATOM 2959 N N . ASN A 1 373 ? -9.658 9.351 0.521 1.00 93.44 373 ASN A N 1
ATOM 2960 C CA . ASN A 1 373 ? -10.963 9.035 -0.076 1.00 93.44 373 ASN A CA 1
ATOM 2961 C C . ASN A 1 373 ? -10.972 9.215 -1.604 1.00 93.44 373 ASN A C 1
ATOM 2963 O O . ASN A 1 373 ? -11.529 8.387 -2.319 1.00 93.44 373 ASN A O 1
ATOM 2967 N N . LYS A 1 374 ? -10.294 10.247 -2.120 1.00 96.75 374 LYS A N 1
ATOM 2968 C CA . LYS A 1 374 ? -10.178 10.467 -3.570 1.00 96.75 374 LYS A CA 1
ATOM 2969 C C . LYS A 1 374 ? -9.215 9.474 -4.218 1.00 96.75 374 LYS A C 1
ATOM 2971 O O . LYS A 1 374 ? -9.438 9.054 -5.350 1.00 96.75 374 LYS A O 1
ATOM 2976 N N . ALA A 1 375 ? -8.163 9.069 -3.503 1.00 97.44 375 ALA A N 1
ATOM 2977 C CA . ALA A 1 375 ? -7.284 7.994 -3.954 1.00 97.44 375 ALA A CA 1
ATOM 2978 C C . ALA A 1 375 ? -8.050 6.665 -4.092 1.00 97.44 375 ALA A C 1
ATOM 2980 O O . ALA A 1 375 ? -7.909 5.984 -5.106 1.00 97.44 375 ALA A O 1
ATOM 2981 N N . VAL A 1 376 ? -8.913 6.333 -3.123 1.00 96.69 376 VAL A N 1
ATOM 2982 C CA . VAL A 1 376 ? -9.802 5.159 -3.174 1.00 96.69 376 VAL A CA 1
ATOM 2983 C C . VAL A 1 376 ? -10.727 5.217 -4.392 1.00 96.69 376 VAL A C 1
ATOM 2985 O O . VAL A 1 376 ? -10.833 4.232 -5.120 1.00 96.69 376 VAL A O 1
ATOM 2988 N N . GLU A 1 377 ? -11.357 6.363 -4.666 1.00 97.56 377 GLU A N 1
ATOM 2989 C CA . GLU A 1 377 ? -12.189 6.553 -5.865 1.00 97.56 377 GLU A CA 1
ATOM 2990 C C . GLU A 1 377 ? -11.399 6.328 -7.163 1.00 97.56 377 GLU A C 1
ATOM 2992 O O . GLU A 1 377 ? -11.882 5.638 -8.065 1.00 97.56 377 GLU A O 1
ATOM 2997 N N . ALA A 1 378 ? -10.173 6.851 -7.250 1.00 98.12 378 ALA A N 1
ATOM 2998 C CA . ALA A 1 378 ? -9.314 6.674 -8.418 1.00 98.12 378 ALA A CA 1
ATOM 2999 C C . ALA A 1 378 ? -8.948 5.193 -8.641 1.00 98.12 378 ALA A C 1
ATOM 3001 O O . ALA A 1 378 ? -9.105 4.677 -9.750 1.00 98.12 378 ALA A O 1
ATOM 3002 N N . PHE A 1 379 ? -8.540 4.467 -7.593 1.00 98.56 379 PHE A N 1
ATOM 3003 C CA . PHE A 1 379 ? -8.219 3.039 -7.714 1.00 98.56 379 PHE A CA 1
ATOM 3004 C C . PHE A 1 379 ? -9.446 2.174 -8.011 1.00 98.56 379 PHE A C 1
ATOM 3006 O O . PHE A 1 379 ? -9.358 1.293 -8.863 1.00 98.56 379 PHE A O 1
ATOM 3013 N N . ASN A 1 380 ? -10.604 2.457 -7.409 1.00 98.38 380 ASN A N 1
ATOM 3014 C CA . ASN A 1 380 ? -11.858 1.779 -7.758 1.00 98.38 380 ASN A CA 1
ATOM 3015 C C . ASN A 1 380 ? -12.258 2.035 -9.216 1.00 98.38 380 ASN A C 1
ATOM 3017 O O . ASN A 1 380 ? -12.708 1.128 -9.915 1.00 98.38 380 ASN A O 1
ATOM 3021 N N . THR A 1 381 ? -12.038 3.255 -9.708 1.00 97.88 381 THR A N 1
ATOM 3022 C CA . THR A 1 381 ? -12.277 3.600 -11.113 1.00 97.88 381 THR A CA 1
ATOM 3023 C C . THR A 1 381 ? -11.341 2.810 -12.034 1.00 97.88 381 THR A C 1
ATOM 3025 O O . THR A 1 381 ? -11.796 2.257 -13.035 1.00 97.88 381 THR A O 1
ATOM 3028 N N . ALA A 1 382 ? -10.061 2.658 -11.680 1.00 98.25 382 ALA A N 1
ATOM 3029 C CA . ALA A 1 382 ? -9.132 1.796 -12.416 1.00 98.25 382 ALA A CA 1
ATOM 3030 C C . ALA A 1 382 ? -9.549 0.308 -12.381 1.00 98.25 382 ALA A C 1
ATOM 3032 O O . ALA A 1 382 ? -9.548 -0.357 -13.421 1.00 98.25 382 ALA A O 1
ATOM 3033 N N . LEU A 1 383 ? -9.972 -0.198 -11.217 1.00 98.38 383 LEU A N 1
ATOM 3034 C CA . LEU A 1 383 ? -10.462 -1.570 -11.029 1.00 98.38 383 LEU A CA 1
ATOM 3035 C C . LEU A 1 383 ? -11.752 -1.853 -11.805 1.00 98.38 383 LEU A C 1
ATOM 3037 O O . LEU A 1 383 ? -11.947 -2.975 -12.260 1.00 98.38 383 LEU A O 1
ATOM 3041 N N . SER A 1 384 ? -12.600 -0.847 -12.042 1.00 97.81 384 SER A N 1
ATOM 3042 C CA . SER A 1 384 ? -13.791 -1.012 -12.891 1.00 97.81 384 SER A CA 1
ATOM 3043 C C . SER A 1 384 ? -13.447 -1.406 -14.336 1.00 97.81 384 SER A C 1
ATOM 3045 O O . SER A 1 384 ? -14.249 -2.052 -15.008 1.00 97.81 384 SER A O 1
ATOM 3047 N N . VAL A 1 385 ? -12.238 -1.059 -14.800 1.00 97.81 385 VAL A N 1
ATOM 3048 C CA . VAL A 1 385 ? -11.699 -1.447 -16.113 1.00 97.81 385 VAL A CA 1
ATOM 3049 C C . VAL A 1 385 ? -10.867 -2.728 -16.020 1.00 97.81 385 VAL A C 1
ATOM 3051 O O . VAL A 1 385 ? -10.906 -3.554 -16.932 1.00 97.81 385 VAL A O 1
ATOM 3054 N N . ARG A 1 386 ? -10.100 -2.899 -14.936 1.00 98.31 386 ARG A N 1
ATOM 3055 C CA . ARG A 1 386 ? -9.208 -4.048 -14.709 1.00 98.31 386 ARG A CA 1
ATOM 3056 C C . ARG A 1 386 ? -9.527 -4.751 -13.374 1.00 98.31 386 ARG A C 1
ATOM 3058 O O . ARG A 1 386 ? -8.746 -4.632 -12.433 1.00 98.31 386 ARG A O 1
ATOM 3065 N N . PRO A 1 387 ? -10.639 -5.504 -13.275 1.00 97.94 387 PRO A N 1
ATOM 3066 C CA . PRO A 1 387 ? -11.092 -6.084 -12.003 1.00 97.94 387 PRO A CA 1
ATOM 3067 C C . PRO A 1 387 ? -10.189 -7.206 -11.466 1.00 97.94 387 PRO A C 1
ATOM 3069 O O . PRO A 1 387 ? -10.206 -7.488 -10.272 1.00 97.94 387 PRO A O 1
ATOM 3072 N N . GLU A 1 388 ? -9.377 -7.821 -12.328 1.00 97.94 388 GLU A N 1
ATOM 3073 C CA . GLU A 1 388 ? -8.455 -8.913 -11.977 1.00 97.94 388 GLU A CA 1
ATOM 3074 C C . GLU A 1 388 ? -6.997 -8.430 -11.815 1.00 97.94 388 GLU A C 1
ATOM 3076 O O . GLU A 1 388 ? -6.068 -9.234 -11.776 1.00 97.94 388 GLU A O 1
ATOM 3081 N N . ASP A 1 389 ? -6.763 -7.114 -11.745 1.00 98.25 389 ASP A N 1
ATOM 3082 C CA . ASP A 1 389 ? -5.427 -6.548 -11.524 1.00 98.25 389 ASP A CA 1
ATOM 3083 C C . ASP A 1 389 ? -5.086 -6.555 -10.026 1.00 98.25 389 ASP A C 1
ATOM 3085 O O . ASP A 1 389 ? -5.499 -5.686 -9.250 1.00 98.25 389 ASP A O 1
ATOM 3089 N N . TYR A 1 390 ? -4.315 -7.560 -9.612 1.00 98.31 390 TYR A N 1
ATOM 3090 C CA . TYR A 1 390 ? -3.897 -7.744 -8.222 1.00 98.31 390 TYR A CA 1
ATOM 3091 C C . TYR A 1 390 ? -3.040 -6.582 -7.688 1.00 98.31 390 TYR A C 1
ATOM 3093 O O . TYR A 1 390 ? -3.062 -6.299 -6.486 1.00 98.31 390 TYR A O 1
ATOM 3101 N N . LEU A 1 391 ? -2.321 -5.859 -8.556 1.00 98.31 391 LEU A N 1
ATOM 3102 C CA . LEU A 1 391 ? -1.527 -4.701 -8.147 1.00 98.31 391 LEU A CA 1
ATOM 3103 C C . LEU A 1 391 ? -2.441 -3.517 -7.806 1.00 98.31 391 LEU A C 1
ATOM 3105 O O . LEU A 1 391 ? -2.145 -2.767 -6.873 1.00 98.31 391 LEU A O 1
ATOM 3109 N N . LEU A 1 392 ? -3.543 -3.327 -8.540 1.00 98.62 392 LEU A N 1
ATOM 3110 C CA . LEU A 1 392 ? -4.555 -2.314 -8.215 1.00 98.62 392 LEU A CA 1
ATOM 3111 C C . LEU A 1 392 ? -5.281 -2.630 -6.906 1.00 98.62 392 LEU A C 1
ATOM 3113 O O . LEU A 1 392 ? -5.439 -1.727 -6.086 1.00 98.62 392 LEU A O 1
ATOM 3117 N N . TRP A 1 393 ? -5.639 -3.894 -6.665 1.00 98.50 393 TRP A N 1
ATOM 3118 C CA . TRP A 1 393 ? -6.220 -4.319 -5.386 1.00 98.50 393 TRP A CA 1
ATOM 3119 C C . TRP A 1 393 ? -5.290 -4.037 -4.202 1.00 98.50 393 TRP A C 1
ATOM 3121 O O . TRP A 1 393 ? -5.723 -3.465 -3.203 1.00 98.50 393 TRP A O 1
ATOM 3131 N N . ASN A 1 394 ? -3.992 -4.326 -4.328 1.00 98.31 394 ASN A N 1
ATOM 3132 C CA . ASN A 1 394 ? -3.029 -3.993 -3.276 1.00 98.31 394 ASN A CA 1
ATOM 3133 C C . ASN A 1 394 ? -2.853 -2.475 -3.081 1.00 98.31 394 ASN A C 1
ATOM 3135 O O . ASN A 1 394 ? -2.723 -2.024 -1.947 1.00 98.31 394 ASN A O 1
ATOM 3139 N N . ARG A 1 395 ? -2.883 -1.663 -4.149 1.00 98.25 395 ARG A N 1
ATOM 3140 C CA . ARG A 1 395 ? -2.843 -0.191 -4.018 1.00 98.25 395 ARG A CA 1
ATOM 3141 C C . ARG A 1 395 ? -4.095 0.363 -3.339 1.00 98.25 395 ARG A C 1
ATOM 3143 O O . ARG A 1 395 ? -3.980 1.274 -2.519 1.00 98.25 395 ARG A O 1
ATOM 3150 N N . LEU A 1 396 ? -5.266 -0.195 -3.648 1.00 98.06 396 LEU A N 1
ATOM 3151 C CA . LEU A 1 396 ? -6.516 0.129 -2.966 1.00 98.06 396 LEU A CA 1
ATOM 3152 C C . LEU A 1 396 ? -6.417 -0.211 -1.474 1.00 98.06 396 LEU A C 1
ATOM 3154 O O . LEU A 1 396 ? -6.666 0.663 -0.647 1.00 98.06 396 LEU A O 1
ATOM 3158 N N . GLY A 1 397 ? -5.978 -1.427 -1.136 1.00 94.38 397 GLY A N 1
ATOM 3159 C CA . GLY A 1 397 ? -5.760 -1.843 0.250 1.00 94.38 397 GLY A CA 1
ATOM 3160 C C . GLY A 1 397 ? -4.789 -0.921 0.992 1.00 94.38 397 GLY A C 1
ATOM 3161 O O . GLY A 1 397 ? -5.109 -0.450 2.081 1.00 94.38 397 GLY A O 1
ATOM 3162 N N . ALA A 1 398 ? -3.650 -0.576 0.381 1.00 91.75 398 ALA A N 1
ATOM 3163 C CA . ALA A 1 398 ? -2.656 0.328 0.979 1.00 91.75 398 ALA A CA 1
ATOM 3164 C C . ALA A 1 398 ? -3.233 1.715 1.245 1.00 91.75 398 ALA A C 1
ATOM 3166 O O . ALA A 1 398 ? -3.030 2.292 2.309 1.00 91.75 398 ALA A O 1
ATOM 3167 N N . THR A 1 399 ? -4.020 2.223 0.302 1.00 91.12 399 THR A N 1
ATOM 3168 C CA . THR A 1 399 ? -4.696 3.514 0.436 1.00 91.12 399 THR A CA 1
ATOM 3169 C C . THR A 1 399 ? -5.742 3.496 1.551 1.00 91.12 399 THR A C 1
ATOM 3171 O O . THR A 1 399 ? -5.833 4.455 2.313 1.00 91.12 399 THR A O 1
ATOM 3174 N N . LEU A 1 400 ? -6.524 2.418 1.663 1.00 88.44 400 LEU A N 1
ATOM 3175 C CA . LEU A 1 400 ? -7.521 2.243 2.721 1.00 88.44 400 LEU A CA 1
ATOM 3176 C C . LEU A 1 400 ? -6.855 2.158 4.098 1.00 88.44 400 LEU A C 1
ATOM 3178 O O . LEU A 1 400 ? -7.268 2.867 5.011 1.00 88.44 400 LEU A O 1
ATOM 3182 N N . ALA A 1 401 ? -5.792 1.361 4.233 1.00 80.12 401 ALA A N 1
ATOM 3183 C CA . ALA A 1 401 ? -5.048 1.231 5.483 1.00 80.12 401 ALA A CA 1
ATOM 3184 C C . ALA A 1 401 ? -4.412 2.563 5.917 1.00 80.12 401 ALA A C 1
ATOM 3186 O O . ALA A 1 401 ? -4.539 2.939 7.077 1.00 80.12 401 ALA A O 1
ATOM 3187 N N . ASN A 1 402 ? -3.803 3.307 4.986 1.00 80.81 402 ASN A N 1
ATOM 3188 C CA . ASN A 1 402 ? -3.229 4.632 5.261 1.00 80.81 402 ASN A CA 1
ATOM 3189 C C . ASN A 1 402 ? -4.287 5.690 5.620 1.00 80.81 402 ASN A C 1
ATOM 3191 O O . ASN A 1 402 ? -3.961 6.692 6.248 1.00 80.81 402 ASN A O 1
ATOM 3195 N N . GLY A 1 403 ? -5.535 5.489 5.191 1.00 79.00 403 GLY A N 1
ATOM 3196 C CA . GLY A 1 403 ? -6.682 6.333 5.520 1.00 79.00 403 GLY A CA 1
ATOM 3197 C C . GLY A 1 403 ? -7.488 5.848 6.726 1.00 79.00 403 GLY A C 1
ATOM 3198 O O . GLY A 1 403 ? -8.679 6.152 6.786 1.00 79.00 403 GLY A O 1
ATOM 3199 N N . ASP A 1 404 ? -6.881 5.069 7.628 1.00 83.62 404 ASP A N 1
ATOM 3200 C CA . ASP A 1 404 ? -7.482 4.512 8.852 1.00 83.62 404 ASP A CA 1
ATOM 3201 C C . ASP A 1 404 ? -8.703 3.595 8.620 1.00 83.62 404 ASP A C 1
ATOM 3203 O O . ASP A 1 404 ? -9.570 3.441 9.481 1.00 83.62 404 ASP A O 1
ATOM 3207 N N . ARG A 1 405 ? -8.784 2.950 7.450 1.00 83.75 405 ARG A N 1
ATOM 3208 C CA . ARG A 1 405 ? -9.860 2.016 7.059 1.00 83.75 405 ARG A CA 1
ATOM 3209 C C . ARG A 1 405 ? -9.322 0.591 6.911 1.00 83.75 405 ARG A C 1
ATOM 3211 O O . ARG A 1 405 ? -9.479 -0.048 5.871 1.00 83.75 405 ARG A O 1
ATOM 3218 N N . SER A 1 406 ? -8.651 0.091 7.951 1.00 82.62 406 SER A N 1
ATOM 3219 C CA . SER A 1 406 ? -7.957 -1.207 7.917 1.00 82.62 406 SER A CA 1
ATOM 3220 C C . SER A 1 406 ? -8.878 -2.416 7.709 1.00 82.62 406 SER A C 1
ATOM 3222 O O . SER A 1 406 ? -8.441 -3.379 7.090 1.00 82.62 406 SER A O 1
ATOM 3224 N N . GLU A 1 407 ? -10.143 -2.375 8.144 1.00 79.25 407 GLU A N 1
ATOM 3225 C CA . GLU A 1 407 ? -11.108 -3.461 7.882 1.00 79.25 407 GLU A CA 1
ATOM 3226 C C . GLU A 1 407 ? -11.366 -3.637 6.376 1.00 79.25 407 GLU A C 1
ATOM 3228 O O . GLU A 1 407 ? -11.238 -4.734 5.840 1.00 79.25 407 GLU A O 1
ATOM 3233 N N . GLU A 1 408 ? -11.627 -2.541 5.662 1.00 83.56 408 GLU A N 1
ATOM 3234 C CA . GLU A 1 408 ? -11.828 -2.563 4.206 1.00 83.56 408 GLU A CA 1
ATOM 3235 C C . GLU A 1 408 ? -10.527 -2.888 3.457 1.00 83.56 408 GLU A C 1
ATOM 3237 O O . GLU A 1 408 ? -10.537 -3.528 2.404 1.00 83.56 408 GLU A O 1
ATOM 3242 N N . ALA A 1 409 ? -9.380 -2.479 4.009 1.00 82.44 409 ALA A N 1
ATOM 3243 C CA . ALA A 1 409 ? -8.078 -2.816 3.447 1.00 82.44 409 ALA A CA 1
ATOM 3244 C C . ALA A 1 409 ? -7.840 -4.335 3.425 1.00 82.44 409 ALA A C 1
ATOM 3246 O O . ALA A 1 409 ? -7.326 -4.856 2.432 1.00 82.44 409 ALA A O 1
ATOM 3247 N N . VAL A 1 410 ? -8.250 -5.053 4.479 1.00 84.12 410 VAL A N 1
ATOM 3248 C CA . VAL A 1 410 ? -8.144 -6.520 4.562 1.00 84.12 410 VAL A CA 1
ATOM 3249 C C . VAL A 1 410 ? -8.882 -7.195 3.405 1.00 84.12 410 VAL A C 1
ATOM 3251 O O . VAL A 1 410 ? -8.332 -8.121 2.805 1.00 84.12 410 VAL A O 1
ATOM 3254 N N . GLU A 1 411 ? -10.075 -6.724 3.033 1.00 83.81 411 GLU A N 1
ATOM 3255 C CA . GLU A 1 411 ? -10.830 -7.268 1.893 1.00 83.81 411 GLU A CA 1
ATOM 3256 C C . GLU A 1 411 ? -10.068 -7.083 0.573 1.00 83.81 411 GLU A C 1
ATOM 3258 O O . GLU A 1 411 ? -9.902 -8.032 -0.199 1.00 83.81 411 GLU A O 1
ATOM 3263 N N . ALA A 1 412 ? -9.528 -5.884 0.343 1.00 87.56 412 ALA A N 1
ATOM 3264 C CA . ALA A 1 412 ? -8.751 -5.577 -0.855 1.00 87.56 412 ALA A CA 1
ATOM 3265 C C . ALA A 1 412 ? -7.463 -6.417 -0.957 1.00 87.56 412 ALA A C 1
ATOM 3267 O O . ALA A 1 412 ? -7.162 -6.956 -2.026 1.00 87.56 412 ALA A O 1
ATOM 3268 N N . TYR A 1 413 ? -6.718 -6.593 0.139 1.00 95.25 413 TYR A N 1
ATOM 3269 C CA . TYR A 1 413 ? -5.536 -7.465 0.140 1.00 95.25 413 TYR A CA 1
ATOM 3270 C C . TYR A 1 413 ? -5.894 -8.936 -0.022 1.00 95.25 413 TYR A C 1
ATOM 3272 O O . TYR A 1 413 ? -5.187 -9.658 -0.722 1.00 95.25 413 TYR A O 1
ATOM 3280 N N . THR A 1 414 ? -6.991 -9.385 0.589 1.00 87.62 414 THR A N 1
ATOM 3281 C CA . THR A 1 414 ? -7.481 -10.757 0.416 1.00 87.62 414 THR A CA 1
ATOM 3282 C C . THR A 1 414 ? -7.766 -11.015 -1.058 1.00 87.62 414 THR A C 1
ATOM 3284 O O . THR A 1 414 ? -7.265 -11.993 -1.609 1.00 87.62 414 THR A O 1
ATOM 3287 N N . ARG A 1 415 ? -8.441 -10.081 -1.741 1.00 93.25 415 ARG A N 1
ATOM 3288 C CA . ARG A 1 415 ? -8.679 -10.176 -3.185 1.00 93.25 415 ARG A CA 1
ATOM 3289 C C . ARG A 1 415 ? -7.382 -10.190 -4.001 1.00 93.25 415 ARG A C 1
ATOM 3291 O O . ARG A 1 415 ? -7.257 -10.990 -4.925 1.00 93.25 415 ARG A O 1
ATOM 3298 N N . ALA A 1 416 ? -6.394 -9.362 -3.656 1.00 96.69 416 ALA A N 1
ATOM 3299 C CA . ALA A 1 416 ? -5.084 -9.387 -4.314 1.00 96.69 416 ALA A CA 1
ATOM 3300 C C . ALA A 1 416 ? -4.372 -10.745 -4.147 1.00 96.69 416 ALA A C 1
ATOM 3302 O O . ALA A 1 416 ? -3.771 -11.250 -5.095 1.00 96.69 416 ALA A O 1
ATOM 3303 N N . LEU A 1 417 ? -4.467 -11.357 -2.963 1.00 95.56 417 LEU A N 1
ATOM 3304 C CA . LEU A 1 417 ? -3.850 -12.648 -2.648 1.00 95.56 417 LEU A CA 1
ATOM 3305 C C . LEU A 1 417 ? -4.610 -13.848 -3.224 1.00 95.56 417 LEU A C 1
ATOM 3307 O O . LEU A 1 417 ? -3.984 -14.866 -3.505 1.00 95.56 417 LEU A O 1
ATOM 3311 N N . GLU A 1 418 ? -5.922 -13.743 -3.437 1.00 94.94 418 GLU A N 1
ATOM 3312 C CA . GLU A 1 418 ? -6.695 -14.727 -4.209 1.00 94.94 418 GLU A CA 1
ATOM 3313 C C . GLU A 1 418 ? -6.228 -14.780 -5.667 1.00 94.94 418 GLU A C 1
ATOM 3315 O O . GLU A 1 418 ? -6.078 -15.862 -6.233 1.00 94.94 418 GLU A O 1
ATOM 3320 N N . LEU A 1 419 ? -5.985 -13.610 -6.265 1.00 95.12 419 LEU A N 1
ATOM 3321 C CA . LEU A 1 419 ? -5.505 -13.481 -7.641 1.00 95.12 419 LEU A CA 1
ATOM 3322 C C . LEU A 1 419 ? -4.042 -13.910 -7.774 1.00 95.12 419 LEU A C 1
ATOM 3324 O O . LEU A 1 419 ? -3.669 -14.544 -8.760 1.00 95.12 419 LEU A O 1
ATOM 3328 N N . HIS A 1 420 ? -3.216 -13.563 -6.785 1.00 96.12 420 HIS A N 1
ATOM 3329 C CA . HIS A 1 420 ? -1.785 -13.830 -6.802 1.00 96.12 420 HIS A CA 1
ATOM 3330 C C . HIS A 1 420 ? -1.264 -14.245 -5.406 1.00 96.12 420 HIS A C 1
ATOM 3332 O O . HIS A 1 420 ? -0.716 -13.425 -4.659 1.00 96.12 420 HIS A O 1
ATOM 3338 N N . PRO A 1 421 ? -1.352 -15.540 -5.036 1.00 94.19 421 PRO A N 1
ATOM 3339 C CA . PRO A 1 421 ? -1.003 -16.022 -3.691 1.00 94.19 421 PRO A CA 1
ATOM 3340 C C . PRO A 1 421 ? 0.457 -15.804 -3.274 1.00 94.19 421 PRO A C 1
ATOM 3342 O O . PRO A 1 421 ? 0.760 -15.754 -2.077 1.00 94.19 421 PRO A O 1
ATOM 3345 N N . GLY A 1 422 ? 1.360 -15.683 -4.250 1.00 93.88 422 GLY A N 1
ATOM 3346 C CA . GLY A 1 422 ? 2.782 -15.405 -4.050 1.00 93.88 422 GLY A CA 1
ATOM 3347 C C . GLY A 1 422 ? 3.123 -13.928 -3.841 1.00 93.88 422 GLY A C 1
ATOM 3348 O O . GLY A 1 422 ? 4.296 -13.577 -3.795 1.00 93.88 422 GLY A O 1
ATOM 3349 N N . PHE A 1 423 ? 2.126 -13.041 -3.743 1.00 96.50 423 PHE A N 1
ATOM 3350 C CA . PHE A 1 423 ? 2.348 -11.598 -3.673 1.00 96.50 423 PHE A CA 1
ATOM 3351 C C . PHE A 1 423 ? 2.802 -11.157 -2.272 1.00 96.50 423 PHE A C 1
ATOM 3353 O O . PHE A 1 423 ? 1.995 -10.816 -1.403 1.00 96.50 423 PHE A O 1
ATOM 3360 N N . ILE A 1 424 ? 4.117 -11.174 -2.051 1.00 96.25 424 ILE A N 1
ATOM 3361 C CA . ILE A 1 424 ? 4.753 -10.947 -0.743 1.00 96.25 424 ILE A CA 1
ATOM 3362 C C . ILE A 1 424 ? 4.413 -9.564 -0.172 1.00 96.25 424 ILE A C 1
ATOM 3364 O O . ILE A 1 424 ? 4.004 -9.481 0.986 1.00 96.25 424 ILE A O 1
ATOM 3368 N N . ARG A 1 425 ? 4.469 -8.505 -0.989 1.00 96.31 425 ARG A N 1
ATOM 3369 C CA . ARG A 1 425 ? 4.049 -7.140 -0.615 1.00 96.31 425 ARG A CA 1
ATOM 3370 C C . ARG A 1 425 ? 2.626 -7.090 -0.050 1.00 96.31 425 ARG A C 1
ATOM 3372 O O . ARG A 1 425 ? 2.392 -6.462 0.977 1.00 96.31 425 ARG A O 1
ATOM 3379 N N . SER A 1 426 ? 1.669 -7.762 -0.694 1.00 96.62 426 SER A N 1
ATOM 3380 C CA . SER A 1 426 ? 0.275 -7.758 -0.231 1.00 96.62 426 SER A CA 1
ATOM 3381 C C . SER A 1 426 ? 0.088 -8.565 1.052 1.00 96.62 426 SER A C 1
ATOM 3383 O O . SER A 1 426 ? -0.748 -8.196 1.872 1.00 96.62 426 SER A O 1
ATOM 3385 N N . ARG A 1 427 ? 0.871 -9.633 1.270 1.00 96.56 427 ARG A N 1
ATOM 3386 C CA . ARG A 1 427 ? 0.880 -10.355 2.558 1.00 96.56 427 ARG A CA 1
ATOM 3387 C C . ARG A 1 427 ? 1.455 -9.502 3.679 1.00 96.56 427 ARG A C 1
ATOM 3389 O O . ARG A 1 427 ? 0.887 -9.473 4.766 1.00 96.56 427 ARG A O 1
ATOM 3396 N N . TYR A 1 428 ? 2.551 -8.796 3.408 1.00 95.38 428 TYR A N 1
ATOM 3397 C CA . TYR A 1 428 ? 3.129 -7.839 4.346 1.00 95.38 428 TYR A CA 1
ATOM 3398 C C . TYR A 1 428 ? 2.103 -6.761 4.723 1.00 95.38 428 TYR A C 1
ATOM 3400 O O . TYR A 1 428 ? 1.805 -6.581 5.901 1.00 95.38 428 TYR A O 1
ATOM 3408 N N . ASN A 1 429 ? 1.475 -6.127 3.733 1.00 94.19 429 ASN A N 1
ATOM 3409 C CA . ASN A 1 429 ? 0.466 -5.093 3.956 1.00 94.19 429 ASN A CA 1
ATOM 3410 C C . ASN A 1 429 ? -0.784 -5.597 4.706 1.00 94.19 429 ASN A C 1
ATOM 3412 O O . ASN A 1 429 ? -1.340 -4.883 5.549 1.00 94.19 429 ASN A O 1
ATOM 3416 N N . LEU A 1 430 ? -1.210 -6.836 4.437 1.00 91.06 430 LEU A N 1
ATOM 3417 C CA . LEU A 1 430 ? -2.269 -7.494 5.200 1.00 91.06 430 LEU A CA 1
ATOM 3418 C C . LEU A 1 430 ? -1.858 -7.671 6.667 1.00 91.06 430 LEU A C 1
ATOM 3420 O O . LEU A 1 430 ? -2.633 -7.335 7.557 1.00 91.06 430 LEU A O 1
ATOM 3424 N N . GLY A 1 431 ? -0.623 -8.109 6.925 1.00 91.94 431 GLY A N 1
ATOM 3425 C CA . GLY A 1 431 ? -0.079 -8.211 8.279 1.00 91.94 431 GLY A CA 1
ATOM 3426 C C . GLY A 1 431 ? -0.059 -6.870 9.021 1.00 91.94 431 GLY A C 1
ATOM 3427 O O . GLY A 1 431 ? -0.468 -6.811 10.179 1.00 91.94 431 GLY A O 1
ATOM 3428 N N . ILE A 1 432 ? 0.328 -5.781 8.349 1.00 88.31 432 ILE A N 1
ATOM 3429 C CA . ILE A 1 432 ? 0.266 -4.420 8.914 1.00 88.31 432 ILE A CA 1
ATOM 3430 C C . ILE A 1 432 ? -1.179 -4.030 9.253 1.00 88.31 432 ILE A C 1
ATOM 3432 O O . ILE A 1 432 ? -1.445 -3.514 10.334 1.00 88.31 432 ILE A O 1
ATOM 3436 N N . SER A 1 433 ? -2.137 -4.339 8.380 1.00 82.38 433 SER A N 1
ATOM 3437 C CA . SER A 1 433 ? -3.553 -4.049 8.653 1.00 82.38 433 SER A CA 1
ATOM 3438 C C . SER A 1 433 ? -4.093 -4.868 9.825 1.00 82.38 433 SER A C 1
ATOM 3440 O O . SER A 1 433 ? -4.863 -4.348 10.625 1.00 82.38 433 SER A O 1
ATOM 3442 N N . CYS A 1 434 ? -3.648 -6.117 9.988 1.00 83.88 434 CYS A N 1
ATOM 3443 C CA . CYS A 1 434 ? -3.958 -6.923 11.166 1.00 83.88 434 CYS A CA 1
ATOM 3444 C C . CYS A 1 434 ? -3.385 -6.312 12.457 1.00 83.88 434 CYS A C 1
ATOM 3446 O O . CYS A 1 434 ? -4.078 -6.336 13.471 1.00 83.88 434 CYS A O 1
ATOM 3448 N N . ILE A 1 435 ? -2.180 -5.718 12.433 1.00 81.19 435 ILE A N 1
ATOM 3449 C CA . ILE A 1 435 ? -1.643 -4.966 13.587 1.00 81.19 435 ILE A CA 1
ATOM 3450 C C . ILE A 1 435 ? -2.583 -3.814 13.950 1.00 81.19 435 ILE A C 1
ATOM 3452 O O . ILE A 1 435 ? -2.976 -3.710 15.110 1.00 81.19 435 ILE A O 1
ATOM 3456 N N . ASN A 1 436 ? -2.989 -3.003 12.968 1.00 78.44 436 ASN A N 1
ATOM 3457 C CA . ASN A 1 436 ? -3.875 -1.853 13.191 1.00 78.44 436 ASN A CA 1
ATOM 3458 C C . ASN A 1 436 ? -5.237 -2.250 13.788 1.00 78.44 436 ASN A C 1
ATOM 3460 O O . ASN A 1 436 ? -5.869 -1.449 14.471 1.00 78.44 436 ASN A O 1
ATOM 3464 N N . LEU A 1 437 ? -5.688 -3.482 13.537 1.00 74.69 437 LEU A N 1
ATOM 3465 C CA . LEU A 1 437 ? -6.945 -4.034 14.053 1.00 74.69 437 LEU A CA 1
ATOM 3466 C C . LEU A 1 437 ? -6.792 -4.776 15.395 1.00 74.69 437 LEU A C 1
ATOM 3468 O O . LEU A 1 437 ? -7.774 -5.311 15.904 1.00 74.69 437 LEU A O 1
ATOM 3472 N N . GLY A 1 438 ? -5.583 -4.864 15.960 1.00 79.62 438 GLY A N 1
ATOM 3473 C CA . GLY A 1 438 ? -5.314 -5.647 17.176 1.00 79.62 438 GLY A CA 1
ATOM 3474 C C . GLY A 1 438 ? -5.239 -7.167 16.954 1.00 79.62 438 GLY A C 1
ATOM 3475 O O . GLY A 1 438 ? -5.105 -7.940 17.902 1.00 79.62 438 GLY A O 1
ATOM 3476 N N . ALA A 1 439 ? -5.302 -7.629 15.704 1.00 80.88 439 ALA A N 1
ATOM 3477 C CA . ALA A 1 439 ? -5.228 -9.039 15.316 1.00 80.88 439 ALA A CA 1
ATOM 3478 C C . ALA A 1 439 ? -3.761 -9.501 15.201 1.00 80.88 439 ALA A C 1
ATOM 3480 O O . ALA A 1 439 ? -3.260 -9.857 14.130 1.00 80.88 439 ALA A O 1
ATOM 3481 N N . HIS A 1 440 ? -3.019 -9.430 16.309 1.00 88.69 440 HIS A N 1
ATOM 3482 C CA . HIS A 1 440 ? -1.559 -9.599 16.315 1.00 88.69 440 HIS A CA 1
ATOM 3483 C C . HIS A 1 440 ? -1.101 -11.013 15.919 1.00 88.69 440 HIS A C 1
ATOM 3485 O O . HIS A 1 440 ? -0.066 -11.178 15.270 1.00 88.69 440 HIS A O 1
ATOM 3491 N N . ARG A 1 441 ? -1.891 -12.044 16.245 1.00 91.38 441 ARG A N 1
ATOM 3492 C CA . ARG A 1 441 ? -1.596 -13.433 15.856 1.00 91.38 441 ARG A CA 1
ATOM 3493 C C . ARG A 1 441 ? -1.699 -13.620 14.345 1.00 91.38 441 ARG A C 1
ATOM 3495 O O . ARG A 1 441 ? -0.833 -14.254 13.739 1.00 91.38 441 ARG A O 1
ATOM 3502 N N . GLU A 1 442 ? -2.738 -13.066 13.740 1.00 87.19 442 GLU A N 1
ATOM 3503 C CA . GLU A 1 442 ? -2.976 -13.062 12.301 1.00 87.19 442 GLU A CA 1
ATOM 3504 C C . GLU A 1 442 ? -1.899 -12.246 11.580 1.00 87.19 442 GLU A C 1
ATOM 3506 O O . GLU A 1 442 ? -1.400 -12.672 10.535 1.00 87.19 442 GLU A O 1
ATOM 3511 N N . ALA A 1 443 ? -1.470 -11.123 12.163 1.00 90.88 443 ALA A N 1
ATOM 3512 C CA . ALA A 1 443 ? -0.349 -10.341 11.653 1.00 90.88 443 ALA A CA 1
ATOM 3513 C C . ALA A 1 443 ? 0.942 -11.169 11.599 1.00 90.88 443 ALA A C 1
ATOM 3515 O O . ALA A 1 443 ? 1.549 -11.306 10.534 1.00 90.88 443 ALA A O 1
ATOM 3516 N N . ALA A 1 444 ? 1.323 -11.792 12.719 1.00 94.69 444 ALA A N 1
ATOM 3517 C CA . ALA A 1 444 ? 2.502 -12.650 12.789 1.00 94.69 444 ALA A CA 1
ATOM 3518 C C . ALA A 1 444 ? 2.425 -13.818 11.789 1.00 94.69 444 ALA A C 1
ATOM 3520 O O . ALA A 1 444 ? 3.400 -14.088 11.089 1.00 94.69 444 ALA A O 1
ATOM 3521 N N . SER A 1 445 ? 1.259 -14.457 11.639 1.00 94.88 445 SER A N 1
ATOM 3522 C CA . SER A 1 445 ? 1.048 -15.521 10.646 1.00 94.88 445 SER A CA 1
ATOM 3523 C C . SER A 1 445 ? 1.275 -15.043 9.203 1.00 94.88 445 SER A C 1
ATOM 3525 O O . SER A 1 445 ? 1.939 -15.729 8.416 1.00 94.88 445 SER A O 1
ATOM 3527 N N . ASN A 1 446 ? 0.801 -13.842 8.854 1.00 94.00 446 ASN A N 1
ATOM 3528 C CA . ASN A 1 446 ? 1.024 -13.249 7.534 1.00 94.00 446 ASN A CA 1
ATOM 3529 C C . ASN A 1 446 ? 2.506 -12.953 7.271 1.00 94.00 446 ASN A C 1
ATOM 3531 O O . ASN A 1 446 ? 3.012 -13.300 6.201 1.00 94.00 446 ASN A O 1
ATOM 3535 N N . PHE A 1 447 ? 3.219 -12.377 8.244 1.00 95.44 447 PHE A N 1
ATOM 3536 C CA . PHE A 1 447 ? 4.652 -12.106 8.107 1.00 95.44 447 PHE A CA 1
ATOM 3537 C C . PHE A 1 447 ? 5.474 -13.391 7.994 1.00 95.44 447 PHE A C 1
ATOM 3539 O O . PHE A 1 447 ? 6.335 -13.484 7.121 1.00 95.44 447 PHE A O 1
ATOM 3546 N N . LEU A 1 448 ? 5.174 -14.411 8.801 1.00 95.56 448 LEU A N 1
ATOM 3547 C CA . LEU A 1 448 ? 5.821 -15.723 8.699 1.00 95.56 448 LEU A CA 1
ATOM 3548 C C . LEU A 1 448 ? 5.576 -16.368 7.337 1.00 95.56 448 LEU A C 1
ATOM 3550 O O . LEU A 1 448 ? 6.504 -16.896 6.728 1.00 95.56 448 LEU A O 1
ATOM 3554 N N . THR A 1 449 ? 4.352 -16.268 6.816 1.00 94.00 449 THR A N 1
ATOM 3555 C CA . THR A 1 449 ? 4.033 -16.760 5.473 1.00 94.00 449 THR A CA 1
ATOM 3556 C C . THR A 1 449 ? 4.838 -16.010 4.411 1.00 94.00 449 THR A C 1
ATOM 3558 O O . THR A 1 449 ? 5.429 -16.642 3.538 1.00 94.00 449 THR A O 1
ATOM 3561 N N . ALA A 1 450 ? 4.925 -14.681 4.494 1.00 93.19 450 ALA A N 1
ATOM 3562 C CA . ALA A 1 450 ? 5.716 -13.867 3.572 1.00 93.19 450 ALA A CA 1
ATOM 3563 C C . ALA A 1 450 ? 7.215 -14.235 3.603 1.00 93.19 450 ALA A C 1
ATOM 3565 O O . ALA A 1 450 ? 7.816 -14.446 2.549 1.00 93.19 450 ALA A O 1
ATOM 3566 N N . LEU A 1 451 ? 7.792 -14.412 4.797 1.00 92.00 451 LEU A N 1
ATOM 3567 C CA . LEU A 1 451 ? 9.175 -14.872 4.983 1.00 92.00 451 LEU A CA 1
ATOM 3568 C C . LEU A 1 451 ? 9.387 -16.291 4.439 1.00 92.00 451 LEU A C 1
ATOM 3570 O O . LEU A 1 451 ? 10.383 -16.554 3.769 1.00 92.00 451 LEU A O 1
ATOM 3574 N N . SER A 1 452 ? 8.433 -17.200 4.660 1.00 91.88 452 SER A N 1
ATOM 3575 C CA . SER A 1 452 ? 8.502 -18.567 4.127 1.00 91.88 452 SER A CA 1
ATOM 3576 C C . SER A 1 452 ? 8.496 -18.586 2.597 1.00 91.88 452 SER A C 1
ATOM 3578 O O . SER A 1 452 ? 9.232 -19.362 1.990 1.00 91.88 452 SER A O 1
ATOM 3580 N N . LEU A 1 453 ? 7.719 -17.698 1.962 1.00 90.44 453 LEU A N 1
ATOM 3581 C CA . LEU A 1 453 ? 7.709 -17.544 0.511 1.00 90.44 453 LEU A CA 1
ATOM 3582 C C . LEU A 1 453 ? 9.068 -17.050 0.020 1.00 90.44 453 LEU A C 1
ATOM 3584 O O . LEU A 1 453 ? 9.610 -17.660 -0.895 1.00 90.44 453 LEU A O 1
ATOM 3588 N N . GLN A 1 454 ? 9.655 -16.039 0.672 1.00 86.88 454 GLN A N 1
ATOM 3589 C CA . GLN A 1 454 ? 11.011 -15.565 0.364 1.00 86.88 454 GLN A CA 1
ATOM 3590 C C . GLN A 1 454 ? 12.078 -16.649 0.543 1.00 86.88 454 GLN A C 1
ATOM 3592 O O . GLN A 1 454 ? 13.035 -16.703 -0.225 1.00 86.88 454 GLN A O 1
ATOM 3597 N N . ARG A 1 455 ? 11.907 -17.545 1.520 1.00 85.56 455 ARG A N 1
ATOM 3598 C CA . ARG A 1 455 ? 12.840 -18.646 1.782 1.00 85.56 455 ARG A CA 1
ATOM 3599 C C . ARG A 1 455 ? 12.826 -19.729 0.700 1.00 85.56 455 ARG A C 1
ATOM 3601 O O . ARG A 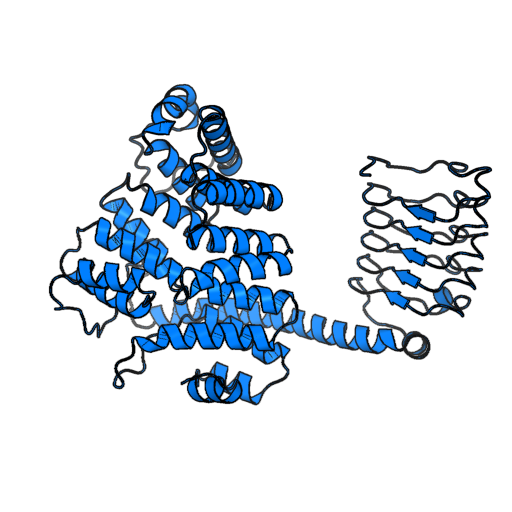1 455 ? 13.845 -20.385 0.514 1.00 85.56 455 ARG A O 1
ATOM 3608 N N . LYS A 1 456 ? 11.719 -19.946 -0.021 1.00 74.50 456 LYS A N 1
ATOM 3609 C CA . LYS A 1 456 ? 11.578 -21.072 -0.972 1.00 74.50 456 LYS A CA 1
ATOM 3610 C C . LYS A 1 456 ? 12.589 -21.077 -2.132 1.00 74.50 456 LYS A C 1
ATOM 3612 O O . LYS A 1 456 ? 12.776 -22.129 -2.736 1.00 74.50 456 LYS A O 1
ATOM 3617 N N . SER A 1 457 ? 13.280 -19.971 -2.422 1.00 63.03 457 SER A N 1
ATOM 3618 C CA . SER A 1 457 ? 14.411 -19.943 -3.369 1.00 63.03 457 SER A CA 1
ATOM 3619 C C . SER A 1 457 ? 15.714 -20.541 -2.816 1.00 63.03 457 SER A C 1
ATOM 3621 O O . SER A 1 457 ? 16.673 -20.711 -3.570 1.00 63.03 457 SER A O 1
ATOM 3623 N N . GLN A 1 458 ? 15.786 -20.874 -1.522 1.00 60.03 458 GLN A N 1
ATOM 3624 C CA . GLN A 1 458 ? 16.985 -21.436 -0.904 1.00 60.03 458 GLN A CA 1
ATOM 3625 C C . GLN A 1 458 ? 17.172 -22.907 -1.304 1.00 60.03 458 GLN A C 1
ATOM 3627 O O . GLN A 1 458 ? 16.543 -23.826 -0.773 1.00 60.03 458 GLN A O 1
ATOM 3632 N N . SER A 1 459 ? 18.129 -23.152 -2.201 1.00 49.31 459 SER A N 1
ATOM 3633 C CA . SER A 1 459 ? 18.873 -24.414 -2.195 1.00 49.31 459 SER A CA 1
ATOM 3634 C C . SER A 1 459 ? 19.393 -24.653 -0.771 1.00 49.31 459 SER A C 1
ATOM 3636 O O . SER A 1 459 ? 19.947 -23.739 -0.162 1.00 49.31 459 SER A O 1
ATOM 3638 N N . HIS A 1 460 ? 19.236 -25.873 -0.243 1.00 44.12 460 HIS A N 1
ATOM 3639 C CA . HIS A 1 460 ? 19.574 -26.294 1.131 1.00 44.12 460 HIS A CA 1
ATOM 3640 C C . HIS A 1 460 ? 21.043 -26.056 1.567 1.00 44.12 460 HIS A C 1
ATOM 3642 O O . HIS A 1 460 ? 21.455 -26.524 2.626 1.00 44.12 460 HIS A O 1
ATOM 3648 N N . GLN A 1 461 ? 21.865 -25.381 0.761 1.00 36.81 461 GLN A N 1
ATOM 3649 C CA . GLN A 1 461 ? 23.295 -25.211 0.988 1.00 36.81 461 GLN A CA 1
ATOM 3650 C C . GLN A 1 461 ? 23.740 -23.793 1.361 1.00 36.81 461 GLN A C 1
ATOM 3652 O O . GLN A 1 461 ? 24.908 -23.644 1.713 1.00 36.81 461 GLN A O 1
ATOM 3657 N N . GLN A 1 462 ? 22.889 -22.758 1.320 1.00 40.59 462 GLN A N 1
ATOM 3658 C CA . GLN A 1 462 ? 23.371 -21.384 1.541 1.00 40.59 462 GLN A CA 1
ATOM 3659 C C . GLN A 1 462 ? 22.428 -20.525 2.396 1.00 40.59 462 GLN A C 1
ATOM 3661 O O . GLN A 1 462 ? 21.336 -20.143 1.990 1.00 40.59 462 GLN A O 1
ATOM 3666 N N . SER A 1 463 ? 22.904 -20.199 3.600 1.00 37.09 463 SER A N 1
ATOM 3667 C CA . SER A 1 463 ? 22.192 -19.530 4.697 1.00 37.09 463 SER A CA 1
ATOM 3668 C C . SER A 1 463 ? 22.206 -17.995 4.650 1.00 37.09 463 SER A C 1
ATOM 3670 O O . SER A 1 463 ? 22.021 -17.360 5.686 1.00 37.09 463 SER A O 1
ATOM 3672 N N . HIS A 1 464 ? 22.489 -17.367 3.504 1.00 40.44 464 HIS A N 1
ATOM 3673 C CA . HIS A 1 464 ? 22.855 -15.940 3.480 1.00 40.44 464 HIS A CA 1
ATOM 3674 C C . HIS A 1 464 ? 22.083 -15.062 2.491 1.00 40.44 464 HIS A C 1
ATOM 3676 O O . HIS A 1 464 ? 22.516 -13.947 2.210 1.00 40.44 464 HIS A O 1
ATOM 3682 N N . GLN A 1 465 ? 20.909 -15.492 2.020 1.00 48.09 465 GLN A N 1
ATOM 3683 C CA . GLN A 1 465 ? 19.986 -14.551 1.383 1.00 48.09 465 GLN A CA 1
ATOM 3684 C C . GLN A 1 465 ? 19.162 -13.837 2.465 1.00 48.09 465 GLN A C 1
ATOM 3686 O O . GLN A 1 465 ? 18.409 -14.464 3.213 1.00 48.09 465 GLN A O 1
ATOM 3691 N N . VAL A 1 466 ? 19.357 -12.522 2.568 1.00 54.56 466 VAL A N 1
ATOM 3692 C CA . VAL A 1 466 ? 18.695 -11.640 3.535 1.00 54.56 466 VAL A CA 1
ATOM 3693 C C . VAL A 1 466 ? 17.215 -11.531 3.157 1.00 54.56 466 VAL A C 1
ATOM 3695 O O . VAL A 1 466 ? 16.857 -10.819 2.224 1.00 54.56 466 VAL A O 1
ATOM 3698 N N . MET A 1 467 ? 16.349 -12.266 3.861 1.00 66.06 467 MET A N 1
ATOM 3699 C CA . MET A 1 467 ? 14.898 -12.031 3.827 1.00 66.06 467 MET A CA 1
ATOM 3700 C C . MET A 1 467 ? 14.603 -10.570 4.191 1.00 66.06 467 MET A C 1
ATOM 3702 O O . MET A 1 467 ? 15.360 -9.964 4.955 1.00 66.06 467 MET A O 1
ATOM 3706 N N . SER A 1 468 ? 13.505 -10.003 3.684 1.00 69.75 468 SER A N 1
ATOM 3707 C CA . SER A 1 468 ? 13.213 -8.574 3.846 1.00 69.75 468 SER A CA 1
ATOM 3708 C C . SER A 1 468 ? 13.244 -8.159 5.319 1.00 69.75 468 SER A C 1
ATOM 3710 O O . SER A 1 468 ? 12.402 -8.570 6.122 1.00 69.75 468 SER A O 1
ATOM 3712 N N . GLY A 1 469 ? 14.207 -7.299 5.672 1.00 73.25 469 GLY A N 1
ATOM 3713 C CA . GLY A 1 469 ? 14.393 -6.809 7.042 1.00 73.25 469 GLY A CA 1
ATOM 3714 C C . GLY A 1 469 ? 13.152 -6.104 7.599 1.00 73.25 469 GLY A C 1
ATOM 3715 O O . GLY A 1 469 ? 12.873 -6.211 8.793 1.00 73.25 469 GLY A O 1
ATOM 3716 N N . ASN A 1 470 ? 12.366 -5.471 6.721 1.00 77.62 470 ASN A N 1
ATOM 3717 C CA . ASN A 1 470 ? 11.086 -4.843 7.055 1.00 77.62 470 ASN A CA 1
ATOM 3718 C C . ASN A 1 470 ? 10.057 -5.864 7.559 1.00 77.62 470 ASN A C 1
ATOM 3720 O O . ASN A 1 470 ? 9.397 -5.624 8.565 1.00 77.62 470 ASN A O 1
ATOM 3724 N N . ILE A 1 471 ? 9.960 -7.032 6.911 1.00 85.31 471 ILE A N 1
ATOM 3725 C CA . ILE A 1 471 ? 9.015 -8.087 7.306 1.00 85.31 471 ILE A CA 1
ATOM 3726 C C . ILE A 1 471 ? 9.426 -8.676 8.658 1.00 85.31 471 ILE A C 1
ATOM 3728 O O . ILE A 1 471 ? 8.588 -8.854 9.537 1.00 85.31 471 ILE A O 1
ATOM 3732 N N . TRP A 1 472 ? 10.725 -8.910 8.866 1.00 84.25 472 TRP A N 1
ATOM 3733 C CA . TRP A 1 472 ? 11.253 -9.341 10.164 1.00 84.25 472 TRP A CA 1
ATOM 3734 C C . TRP A 1 472 ? 10.989 -8.326 11.281 1.00 84.25 472 TRP A C 1
ATOM 3736 O O . TRP A 1 472 ? 10.699 -8.715 12.411 1.00 84.25 472 TRP A O 1
ATOM 3746 N N . ALA A 1 473 ? 11.085 -7.030 10.984 1.00 81.06 473 ALA A N 1
ATOM 3747 C CA . ALA A 1 473 ? 10.776 -5.982 11.947 1.00 81.06 473 ALA A CA 1
ATOM 3748 C C . ALA A 1 473 ? 9.292 -5.960 12.319 1.00 81.06 473 ALA A C 1
ATOM 3750 O O . ALA A 1 473 ? 8.967 -6.000 13.504 1.00 81.06 473 ALA A O 1
ATOM 3751 N N . ALA A 1 474 ? 8.405 -5.987 11.324 1.00 82.38 474 ALA A N 1
ATOM 3752 C CA . ALA A 1 474 ? 6.963 -6.047 11.544 1.00 82.38 474 ALA A CA 1
ATOM 3753 C C . ALA A 1 474 ? 6.536 -7.324 12.292 1.00 82.38 474 ALA A C 1
ATOM 3755 O O . ALA A 1 474 ? 5.653 -7.286 13.146 1.00 82.38 474 ALA A O 1
ATOM 3756 N N . LEU A 1 475 ? 7.216 -8.449 12.051 1.00 89.69 475 LEU A N 1
ATOM 3757 C CA . LEU A 1 475 ? 7.015 -9.676 12.818 1.00 89.69 475 LEU A CA 1
ATOM 3758 C C . LEU A 1 475 ? 7.411 -9.513 14.289 1.00 89.69 475 LEU A C 1
ATOM 3760 O O . LEU A 1 475 ? 6.656 -9.927 15.162 1.00 89.69 475 LEU A O 1
ATOM 3764 N N . ARG A 1 476 ? 8.566 -8.904 14.584 1.00 85.12 476 ARG A N 1
ATOM 3765 C CA . ARG A 1 476 ? 8.990 -8.652 15.973 1.00 85.12 476 ARG A CA 1
ATOM 3766 C C . ARG A 1 476 ? 7.984 -7.788 16.725 1.00 85.12 476 ARG A C 1
ATOM 3768 O O . ARG A 1 476 ? 7.653 -8.117 17.857 1.00 85.12 476 ARG A O 1
ATOM 3775 N N . ILE A 1 477 ? 7.465 -6.760 16.063 1.00 81.00 477 ILE A N 1
ATOM 3776 C CA . ILE A 1 477 ? 6.376 -5.915 16.562 1.00 81.00 477 ILE A CA 1
ATOM 3777 C C . ILE A 1 477 ? 5.131 -6.752 16.875 1.00 81.00 477 ILE A C 1
ATOM 3779 O O . ILE A 1 477 ? 4.576 -6.676 17.965 1.00 81.00 477 ILE A O 1
ATOM 3783 N N . ALA A 1 478 ? 4.680 -7.581 15.932 1.00 83.69 478 ALA A N 1
ATOM 3784 C CA . ALA A 1 478 ? 3.493 -8.400 16.156 1.00 83.69 478 ALA A CA 1
ATOM 3785 C C . ALA A 1 478 ? 3.693 -9.377 17.328 1.00 83.69 478 ALA A C 1
ATOM 3787 O O . ALA A 1 478 ? 2.780 -9.581 18.119 1.00 83.69 478 ALA A O 1
ATOM 3788 N N . LEU A 1 479 ? 4.892 -9.950 17.473 1.00 83.56 479 LEU A N 1
ATOM 3789 C CA . LEU A 1 479 ? 5.218 -10.874 18.562 1.00 83.56 479 LEU A CA 1
ATOM 3790 C C . LEU A 1 479 ? 5.363 -10.176 19.920 1.00 83.56 479 LEU A C 1
ATOM 3792 O O . LEU A 1 479 ? 4.998 -10.783 20.930 1.00 83.56 479 LEU A O 1
ATOM 3796 N N . SER A 1 480 ? 5.860 -8.932 19.964 1.00 79.75 480 SER A N 1
ATOM 3797 C CA . SER A 1 480 ? 5.889 -8.143 21.202 1.00 79.75 480 SER A CA 1
ATOM 3798 C C . SER A 1 480 ? 4.472 -7.819 21.669 1.00 79.75 480 SER A C 1
ATOM 3800 O O . SER A 1 480 ? 4.164 -8.051 22.830 1.00 79.75 480 SER A O 1
ATOM 3802 N N . MET A 1 481 ? 3.581 -7.441 20.747 1.00 76.38 481 MET A N 1
ATOM 3803 C CA . MET A 1 481 ? 2.156 -7.189 21.022 1.00 76.38 481 MET A CA 1
ATOM 3804 C C . MET A 1 481 ? 1.368 -8.438 21.470 1.00 76.38 481 MET A C 1
ATOM 3806 O O . MET A 1 481 ? 0.241 -8.335 21.943 1.00 76.38 481 MET A O 1
ATOM 3810 N N . MET A 1 482 ? 1.930 -9.640 21.302 1.00 84.38 482 MET A N 1
ATOM 3811 C CA . MET A 1 482 ? 1.334 -10.903 21.761 1.00 84.38 482 MET A CA 1
ATOM 3812 C C . MET A 1 482 ? 1.862 -11.371 23.129 1.00 84.38 482 MET A C 1
ATOM 3814 O O . MET A 1 482 ? 1.484 -12.463 23.573 1.00 84.38 482 MET A O 1
ATOM 3818 N N . ASP A 1 483 ? 2.779 -10.624 23.754 1.00 81.62 483 ASP A N 1
ATOM 3819 C CA . ASP A 1 483 ? 3.482 -11.012 24.983 1.00 81.62 483 ASP A CA 1
ATOM 3820 C C . ASP A 1 483 ? 4.136 -12.407 24.891 1.00 81.62 483 ASP A C 1
ATOM 3822 O O . ASP A 1 483 ? 4.069 -13.224 25.813 1.00 81.62 483 ASP A O 1
ATOM 3826 N N . GLN A 1 484 ? 4.766 -12.717 23.749 1.00 77.50 484 GLN A N 1
ATOM 3827 C CA . GLN A 1 484 ? 5.461 -13.992 23.511 1.00 77.50 484 GLN A CA 1
ATOM 3828 C C . GLN A 1 484 ? 6.991 -13.801 23.499 1.00 77.50 484 GLN A C 1
ATOM 3830 O O . GLN A 1 484 ? 7.600 -13.796 22.424 1.00 77.50 484 GLN A O 1
ATOM 3835 N N . PRO A 1 485 ? 7.661 -13.664 24.664 1.00 80.00 485 PRO A N 1
ATOM 3836 C CA . PRO A 1 485 ? 9.086 -13.325 24.730 1.00 80.00 485 PRO A CA 1
ATOM 3837 C C . PRO A 1 485 ? 9.991 -14.381 24.081 1.00 80.00 485 PRO A C 1
ATOM 3839 O O . PRO A 1 485 ? 10.992 -14.034 23.462 1.00 80.00 485 PRO A O 1
ATOM 3842 N N . GLU A 1 486 ? 9.635 -15.665 24.163 1.00 84.94 486 GLU A N 1
ATOM 3843 C CA . GLU A 1 486 ? 10.392 -16.753 23.528 1.00 84.94 486 GLU A CA 1
ATOM 3844 C C . GLU A 1 486 ? 10.363 -16.652 21.996 1.00 84.94 486 GLU A C 1
ATOM 3846 O O . GLU A 1 486 ? 11.395 -16.790 21.337 1.00 84.94 486 GLU A O 1
ATOM 3851 N N . LEU A 1 487 ? 9.195 -16.336 21.427 1.00 87.50 487 LEU A N 1
ATOM 3852 C CA . LEU A 1 487 ? 9.032 -16.154 19.984 1.00 87.50 487 LEU A CA 1
ATOM 3853 C C . LEU A 1 487 ? 9.691 -14.853 19.518 1.00 87.50 487 LEU A C 1
ATOM 3855 O O . LEU A 1 487 ? 10.327 -14.827 18.469 1.00 87.50 487 LEU A O 1
ATOM 3859 N N . PHE A 1 488 ? 9.617 -13.787 20.314 1.00 77.62 488 PHE A N 1
ATOM 3860 C CA . PHE A 1 488 ? 10.343 -12.550 20.030 1.00 77.62 488 PHE A CA 1
ATOM 3861 C C . PHE A 1 488 ? 11.858 -12.789 19.949 1.00 77.62 488 PHE A C 1
ATOM 3863 O O . PHE A 1 488 ? 12.508 -12.329 19.010 1.00 77.62 488 PHE A O 1
ATOM 3870 N N . GLN A 1 489 ? 12.427 -13.568 20.877 1.00 78.44 489 GLN A N 1
ATOM 3871 C CA . GLN A 1 489 ? 13.845 -13.933 20.816 1.00 78.44 489 GLN A CA 1
ATOM 3872 C C . GLN A 1 489 ? 14.174 -14.790 19.591 1.00 78.44 489 GLN A C 1
ATOM 3874 O O . GLN A 1 489 ? 15.183 -14.533 18.933 1.00 78.44 489 GLN A O 1
ATOM 3879 N N . ALA A 1 490 ? 13.310 -15.742 19.227 1.00 81.94 490 ALA A N 1
ATOM 3880 C CA . ALA A 1 490 ? 13.460 -16.496 17.982 1.00 81.94 490 ALA A CA 1
ATOM 3881 C C . ALA A 1 490 ? 13.460 -15.571 16.748 1.00 81.94 490 ALA A C 1
ATOM 3883 O O . ALA A 1 490 ? 14.282 -15.736 15.847 1.00 81.94 490 ALA A O 1
ATOM 3884 N N . ALA A 1 491 ? 12.617 -14.535 16.736 1.00 80.88 491 ALA A N 1
ATOM 3885 C CA . ALA A 1 491 ? 12.583 -13.536 15.669 1.00 80.88 491 ALA A CA 1
ATOM 3886 C C . ALA A 1 491 ? 13.788 -12.573 15.667 1.00 80.88 491 ALA A C 1
ATOM 3888 O O . ALA A 1 491 ? 14.144 -12.050 14.609 1.00 80.88 491 ALA A O 1
ATOM 3889 N N . ASN A 1 492 ? 14.449 -12.350 16.808 1.00 76.31 492 ASN A N 1
ATOM 3890 C CA . ASN A 1 492 ? 15.705 -11.589 16.873 1.00 76.31 492 ASN A CA 1
ATOM 3891 C C . ASN A 1 492 ? 16.875 -12.340 16.237 1.00 76.31 492 ASN A C 1
ATOM 3893 O O . ASN A 1 492 ? 17.715 -11.721 15.587 1.00 76.31 492 ASN A O 1
ATOM 3897 N N . ILE A 1 493 ? 16.929 -13.662 16.416 1.00 81.94 493 ILE A N 1
ATOM 3898 C CA . ILE A 1 493 ? 17.984 -14.506 15.836 1.00 81.94 493 ILE A CA 1
ATOM 3899 C C . ILE A 1 493 ? 17.632 -15.038 14.439 1.00 81.94 493 ILE A C 1
ATOM 3901 O O . ILE A 1 493 ? 18.464 -15.687 13.811 1.00 81.94 493 ILE A O 1
ATOM 3905 N N . GLY A 1 494 ? 16.418 -14.767 13.947 1.00 82.12 494 GLY A N 1
ATOM 3906 C CA . GLY A 1 494 ? 15.955 -15.187 12.623 1.00 82.12 494 GLY A CA 1
ATOM 3907 C C . GLY A 1 494 ? 15.587 -16.672 12.513 1.00 82.12 494 GLY A C 1
ATOM 3908 O O . GLY A 1 494 ? 15.640 -17.225 11.415 1.00 82.12 494 GLY A O 1
ATOM 3909 N N . ASP A 1 495 ? 15.217 -17.332 13.617 1.00 87.75 495 ASP A N 1
ATOM 3910 C CA . ASP A 1 495 ? 14.814 -18.746 13.629 1.00 87.75 495 ASP A CA 1
ATOM 3911 C C . ASP A 1 495 ? 13.383 -18.916 13.093 1.00 87.75 495 ASP A C 1
ATOM 3913 O O . ASP A 1 495 ? 12.401 -19.037 13.833 1.00 87.75 495 ASP A O 1
ATOM 3917 N N . LEU A 1 496 ? 13.268 -18.886 11.765 1.00 90.12 496 LEU A N 1
ATOM 3918 C CA . LEU A 1 496 ? 11.990 -19.006 11.072 1.00 90.12 496 LEU A CA 1
ATOM 3919 C C . LEU A 1 496 ? 11.334 -20.379 11.296 1.00 90.12 496 LEU A C 1
ATOM 3921 O O . LEU A 1 496 ? 10.113 -20.446 11.386 1.00 90.12 496 LEU A O 1
ATOM 3925 N N . ASP A 1 497 ? 12.106 -21.460 11.437 1.00 90.12 497 ASP A N 1
ATOM 3926 C CA . ASP A 1 497 ? 11.553 -22.808 11.630 1.00 90.12 497 ASP A CA 1
ATOM 3927 C C . ASP A 1 497 ? 10.829 -22.945 12.967 1.00 90.12 497 ASP A C 1
ATOM 3929 O O . ASP A 1 497 ? 9.730 -23.506 13.024 1.00 90.12 497 ASP A O 1
ATOM 3933 N N . LEU A 1 498 ? 11.430 -22.437 14.047 1.00 91.69 498 LEU A N 1
ATOM 3934 C CA . LEU A 1 498 ? 10.793 -22.411 15.361 1.00 91.69 498 LEU A CA 1
ATOM 3935 C C . LEU A 1 498 ? 9.492 -21.614 15.305 1.00 91.69 498 LEU A C 1
ATOM 3937 O O . LEU A 1 498 ? 8.454 -22.087 15.774 1.00 91.69 498 LEU A O 1
ATOM 3941 N N . LEU A 1 499 ? 9.534 -20.436 14.685 1.00 92.88 499 LEU A N 1
ATOM 3942 C CA . LEU A 1 499 ? 8.375 -19.560 14.567 1.00 92.88 499 LEU A CA 1
ATOM 3943 C C . LEU A 1 499 ? 7.258 -20.192 13.729 1.00 92.88 499 LEU A C 1
ATOM 3945 O O . LEU A 1 499 ? 6.102 -20.177 14.141 1.00 92.88 499 LEU A O 1
ATOM 3949 N N . MET A 1 500 ? 7.577 -20.813 12.595 1.00 93.88 500 MET A N 1
ATOM 3950 C CA . MET A 1 500 ? 6.583 -21.492 11.758 1.00 93.88 500 MET A CA 1
ATOM 3951 C C . MET A 1 500 ? 5.908 -22.649 12.503 1.00 93.88 500 MET A C 1
ATOM 3953 O O . MET A 1 500 ? 4.680 -22.756 12.476 1.00 93.88 500 MET A O 1
ATOM 3957 N N . ARG A 1 501 ? 6.672 -23.451 13.261 1.00 93.94 501 ARG A N 1
ATOM 3958 C CA . ARG A 1 501 ? 6.105 -24.504 14.127 1.00 93.94 501 ARG A CA 1
ATOM 3959 C C . ARG A 1 501 ? 5.192 -23.932 15.205 1.00 93.94 501 ARG A C 1
ATOM 3961 O O . ARG A 1 501 ? 4.117 -24.478 15.428 1.00 93.94 501 ARG A O 1
ATOM 3968 N N . ALA A 1 502 ? 5.593 -22.839 15.852 1.00 93.12 502 ALA A N 1
ATOM 3969 C CA . ALA A 1 502 ? 4.805 -22.205 16.910 1.00 93.12 502 ALA A CA 1
ATOM 3970 C C . ALA A 1 502 ? 3.434 -21.702 16.417 1.00 93.12 502 ALA A C 1
ATOM 3972 O O . ALA A 1 502 ? 2.481 -21.636 17.194 1.00 93.12 502 ALA A O 1
ATOM 3973 N N . PHE A 1 503 ? 3.319 -21.384 15.125 1.00 93.81 503 PHE A N 1
ATOM 3974 C CA . PHE A 1 503 ? 2.083 -20.930 14.486 1.00 93.81 503 PHE A CA 1
ATOM 3975 C C . PHE A 1 503 ? 1.352 -22.028 13.694 1.00 93.81 503 PHE A C 1
ATOM 3977 O O . PHE A 1 503 ? 0.362 -21.726 13.032 1.00 93.81 503 PHE A O 1
ATOM 3984 N N . ASN A 1 504 ? 1.787 -23.293 13.785 1.00 92.94 504 ASN A N 1
ATOM 3985 C CA . ASN A 1 504 ? 1.249 -24.421 13.011 1.00 92.94 504 ASN A CA 1
ATOM 3986 C C . ASN A 1 504 ? 1.231 -24.161 11.491 1.00 92.94 504 ASN A C 1
ATOM 3988 O O . ASN A 1 504 ? 0.265 -24.506 10.810 1.00 92.94 504 ASN A O 1
ATOM 3992 N N . LEU A 1 505 ? 2.282 -23.525 10.971 1.00 88.56 505 LEU A N 1
ATOM 3993 C CA . LEU A 1 505 ? 2.465 -23.267 9.544 1.00 88.56 505 LEU A CA 1
ATOM 3994 C C . LEU A 1 505 ? 3.390 -24.322 8.920 1.00 88.56 505 LEU A C 1
ATOM 3996 O O . LEU A 1 505 ? 4.330 -24.792 9.564 1.00 88.56 505 LEU A O 1
ATOM 4000 N N . ASP A 1 506 ? 3.125 -24.671 7.660 1.00 79.12 506 ASP A N 1
ATOM 4001 C CA . ASP A 1 506 ? 3.915 -25.646 6.898 1.00 79.12 506 ASP A CA 1
ATOM 4002 C C . ASP A 1 506 ? 5.339 -25.131 6.647 1.00 79.12 506 ASP A C 1
ATOM 4004 O O . ASP A 1 506 ? 5.492 -24.059 6.067 1.00 79.12 506 ASP A O 1
ATOM 4008 N N . ILE A 1 507 ? 6.355 -25.901 7.062 1.00 60.16 507 ILE A N 1
ATOM 4009 C CA . ILE A 1 507 ? 7.797 -25.573 6.972 1.00 60.16 507 ILE A CA 1
ATOM 4010 C C . ILE A 1 507 ? 8.333 -25.688 5.545 1.00 60.16 507 ILE A C 1
ATOM 4012 O O . ILE A 1 507 ? 8.059 -26.725 4.898 1.00 60.16 507 ILE A O 1
#